Protein AF-A0A952RC12-F1 (afdb_monomer)

Nearest PDB structures (foldseek):
  5b5h-assembly1_A  TM=5.169E-01  e=3.619E-02  Typhula ishikariensis
  7dc5-assembly2_B  TM=4.494E-01  e=3.794E-02  Typhula ishikariensis
  7ddb-assembly2_B  TM=4.122E-01  e=3.978E-02  Typhula ishikariensis

Solvent-accessible surface area (backbone atoms only — not comparable to full-atom values): 24170 Å² total; per-residue (Å²): 140,79,90,84,80,91,84,85,88,80,88,80,83,84,78,86,81,85,82,89,77,84,92,78,78,95,74,94,74,90,74,78,73,79,75,79,68,77,76,70,68,72,84,71,71,72,54,57,46,47,50,30,25,34,39,11,52,50,10,35,32,37,26,42,46,16,36,35,38,82,28,23,39,39,30,50,46,86,72,81,75,92,35,88,45,86,89,23,31,31,33,34,26,38,51,12,33,40,34,61,81,28,38,41,37,23,52,25,34,35,30,22,47,56,10,35,35,8,40,33,22,33,78,38,78,50,75,51,64,36,47,63,70,49,81,39,76,57,50,74,62,47,76,77,79,86,76,81,81,41,62,50,31,86,55,65,48,73,34,53,66,91,37,76,47,76,44,76,54,45,53,23,15,48,34,38,29,36,15,32,40,35,33,71,27,49,52,31,17,22,35,23,41,37,33,32,55,64,8,35,41,32,24,63,32,55,27,40,41,25,21,41,28,37,40,40,36,26,43,45,16,34,40,34,48,56,51,94,89,53,51,18,70,35,22,32,41,37,28,60,13,34,5,34,93,79,44,43,92,87,34,64,64,50,9,28,36,42,17,36,50,19,38,36,30,24,31,37,40,20,72,49,14,33,34,33,47,16,42,44,17,42,35,30,9,18,50,32,13,20,25,32,38,43,26,42,54,15,36,40,34,42,74,36,44,55,60,89,42,79,44,84,57,35,68,83,85,49,81,17,37,50,60,38,77,54,97,68,37,62,41,74,43,57,48,64,68,70,40,75,42,73,59,81,40,60,30,34,75,47,26,26,14,53,91,37,38,50,43,64,35,67,65,58,78,31,68,48,90,46,79,20,28,35,65,27,55,52,35,53,89,74,41,47,58,46,77,46,57,27,65,67,67,41,72,37,85,62,79,46,79,39,31,51,20,25,11,49,92,34,37,60,39,72,52,60,68,60,83,60,75,52,94,47,102,89,54,83,56,74,79,66,60,85,68,60,86,84,62,79,84,77,82,92,79,90,76,96,76,86,84,81,85,78,81,134

Foldseek 3Di:
DDDDDDDDDDDDDDDDDDDDDDDDDDDDDDDPPDPPPPPQDPPCQDDFQWQAQEEAQAAEEAEAQEEEARGEHYYQDPDQHPYPDRPARYEYYANYEYPQSYEYADQGYEYAAQYEHHEYAYVYYDYHNYDYHYYHHHHNDADADDDDAFDADDAEAEADDPGEDEDEADHHEEYEFAHEYEYAADEYGYCEYEAEALTEYEYQWQYAYHHNAAAYYAAQYEYYYDDPPDAQLSAEYHFAHAAAPPNDQPRPDWRYEAYHNYEAGHHYEAARTEHAYYAQYEYEDHHYHNYYHYDHNHYRYHDTGDGSAPVSPLPPVQPQFDWDQDPRDIDTHGDDWQCWDDLQFLQADTWTHDPSHIDGDDGHWQCAPFQQWHTFDQDRNPRDTDTAGDDWARWHCPLQPQFTWTHDRSDTDTHDGDDDDAPDDPGDDDDDSPDDPVPVPPDDDDDDDDDDDDDD

Secondary structure (DSSP, 8-state):
---------------------------------------PPP--SS--GGGEEEEEEEEEEE-TT-EEESSEEEE---S----SBTTBSEEE-TT-EE-TTS-EE-SEEEE-TT-B-S-EE-SEEEESS-B-S-EEPPPPPPPPPP-PPP---S--EEE-TT-EEEE-SEEEEEEEESSEEEE-SEEEEEEEEEE-TT-EEEESS-EEEEESS-EEE-TT-EEEE-SSS--GGGEEEEE---STTT--TT-SS-SEE--TT-EEEEEEEEEEEEEE--TT-EEEEEEEEEEEEEPTT-EEE-S----SSTTTT---S-TTEEEEEETTEEEEEEPPTT-EE--S-TTEEEEEEETTEEEEEEE-----SSTTB----B-TTT-PBP-PBPPTT-EE--S-TTEEEEEETTEEEEEEEP-PPPSSTT------TT--GGGTTS--SSS---------

pLDDT: mean 84.05, std 19.77, range [29.58, 98.88]

Mean predicted aligned error: 16.7 Å

Structure (mmCIF, N/CA/C/O backbone):
data_AF-A0A952RC12-F1
#
_entry.id   AF-A0A952RC12-F1
#
loop_
_atom_site.group_PDB
_atom_site.id
_atom_site.type_symbol
_atom_site.label_atom_id
_atom_site.label_alt_id
_atom_site.label_comp_id
_atom_site.label_asym_id
_atom_site.label_entity_id
_atom_site.label_seq_id
_atom_site.pdbx_PDB_ins_code
_atom_site.Cartn_x
_atom_site.Cartn_y
_atom_site.Cartn_z
_atom_site.occupancy
_atom_site.B_iso_or_equiv
_atom_site.auth_seq_id
_atom_site.auth_comp_id
_atom_site.auth_asym_id
_atom_site.auth_atom_id
_atom_site.pdbx_PDB_model_num
ATOM 1 N N . MET A 1 1 ? -85.830 9.290 30.633 1.00 39.12 1 MET A N 1
ATOM 2 C CA . MET A 1 1 ? -86.040 8.425 29.447 1.00 39.12 1 MET A CA 1
ATOM 3 C C . MET A 1 1 ? -84.783 8.559 28.598 1.00 39.12 1 MET A C 1
ATOM 5 O O . MET A 1 1 ? -84.515 9.666 28.179 1.00 39.12 1 MET A O 1
ATOM 9 N N . SER A 1 2 ? -83.887 7.598 28.403 1.00 40.62 2 SER A N 1
ATOM 10 C CA . SER A 1 2 ? -83.958 6.138 28.408 1.00 40.62 2 SER A CA 1
ATOM 11 C C . SER A 1 2 ? -82.590 5.589 28.834 1.00 40.62 2 SER A C 1
ATOM 13 O O . SER A 1 2 ? -81.566 6.003 28.301 1.00 40.62 2 SER A O 1
ATOM 15 N N . GLU A 1 3 ? -82.595 4.634 29.761 1.00 41.16 3 GLU A N 1
ATOM 16 C CA . GLU A 1 3 ? -81.465 3.773 30.118 1.00 41.16 3 GLU A CA 1
ATOM 17 C C . GLU A 1 3 ? -81.035 2.898 28.930 1.00 41.16 3 GLU A C 1
ATOM 19 O O . GLU A 1 3 ? -81.893 2.443 28.171 1.00 41.16 3 GLU A O 1
ATOM 24 N N . ARG A 1 4 ? -79.742 2.548 28.836 1.00 39.75 4 ARG A N 1
ATOM 25 C CA . ARG A 1 4 ? -79.298 1.266 28.256 1.00 39.75 4 ARG A CA 1
ATOM 26 C C . ARG A 1 4 ? -78.084 0.693 28.999 1.00 39.75 4 ARG A C 1
ATOM 28 O O . ARG A 1 4 ? -76.939 1.020 28.731 1.00 39.75 4 ARG A O 1
ATOM 35 N N . ARG A 1 5 ? -78.436 -0.162 29.961 1.00 41.16 5 ARG A N 1
ATOM 36 C CA . ARG A 1 5 ? -77.931 -1.515 30.266 1.00 41.16 5 ARG A CA 1
ATOM 37 C C . ARG A 1 5 ? -76.428 -1.821 30.147 1.00 41.16 5 ARG A C 1
ATOM 39 O O . ARG A 1 5 ? -75.866 -1.928 29.065 1.00 41.16 5 ARG A O 1
ATOM 46 N N . ARG A 1 6 ? -75.889 -2.172 31.322 1.00 43.00 6 ARG A N 1
ATOM 47 C CA . ARG A 1 6 ? -74.744 -3.061 31.571 1.00 43.00 6 ARG A CA 1
ATOM 48 C C . ARG A 1 6 ? -74.877 -4.384 30.800 1.00 43.00 6 ARG A C 1
ATOM 50 O O . ARG A 1 6 ? -75.939 -5.002 30.837 1.00 43.00 6 ARG A O 1
ATOM 57 N N . GLY A 1 7 ? -73.774 -4.839 30.208 1.00 38.75 7 GLY A N 1
ATOM 58 C CA . GLY A 1 7 ? -73.572 -6.204 29.724 1.00 38.75 7 GLY A CA 1
ATOM 59 C C . GLY A 1 7 ? -72.243 -6.733 30.259 1.00 38.75 7 GLY A C 1
ATOM 60 O O . GLY A 1 7 ? -71.193 -6.170 29.975 1.00 38.75 7 GLY A O 1
ATOM 61 N N . VAL A 1 8 ? -72.325 -7.765 31.092 1.00 38.91 8 VAL A N 1
ATOM 62 C CA . VAL A 1 8 ? -71.213 -8.536 31.665 1.00 38.91 8 VAL A CA 1
ATOM 63 C C . VAL A 1 8 ? -71.145 -9.873 30.903 1.00 38.91 8 VAL A C 1
ATOM 65 O O . VAL A 1 8 ? -72.179 -10.298 30.386 1.00 38.91 8 VAL A O 1
ATOM 68 N N . TRP A 1 9 ? -69.977 -10.533 30.966 1.00 31.94 9 TRP A N 1
ATOM 69 C CA . TRP A 1 9 ? -69.645 -11.961 30.725 1.00 31.94 9 TRP A CA 1
ATOM 70 C C . TRP A 1 9 ? -68.888 -12.280 29.412 1.00 31.94 9 TRP A C 1
ATOM 72 O O . TRP A 1 9 ? -69.224 -11.699 28.384 1.00 31.94 9 TRP A O 1
ATOM 82 N N . PRO A 1 10 ? -67.974 -13.284 29.381 1.00 47.00 10 PRO A N 1
ATOM 83 C CA . PRO A 1 10 ? -67.241 -13.921 30.489 1.00 47.00 10 PRO A CA 1
ATOM 84 C C . PRO A 1 10 ? -65.722 -14.112 30.261 1.00 47.00 10 PRO A C 1
ATOM 86 O O . PRO A 1 10 ? -65.211 -14.132 29.145 1.00 47.00 10 PRO A O 1
ATOM 89 N N . PHE A 1 11 ? -65.018 -14.324 31.377 1.00 37.72 11 PHE A N 1
ATOM 90 C CA . PHE A 1 11 ? -63.690 -14.934 31.443 1.00 37.72 11 PHE A CA 1
ATOM 91 C C . PHE A 1 11 ? -63.738 -16.365 30.892 1.00 37.72 11 PHE A C 1
ATOM 93 O O . PHE A 1 11 ? -64.530 -17.181 31.364 1.00 37.72 11 PHE A O 1
ATOM 100 N N . VAL A 1 12 ? -62.852 -16.685 29.948 1.00 36.59 12 VAL A N 1
ATOM 101 C CA . VAL A 1 12 ? -62.550 -18.066 29.559 1.00 36.59 12 VAL A CA 1
ATOM 102 C C . VAL A 1 12 ? -61.267 -18.479 30.272 1.00 36.59 12 VAL A C 1
ATOM 104 O O . VAL A 1 12 ? -60.183 -17.978 29.985 1.00 36.59 12 VAL A O 1
ATOM 107 N N . VAL A 1 13 ? -61.425 -19.383 31.236 1.00 39.06 13 VAL A N 1
ATOM 108 C CA . VAL A 1 13 ? -60.350 -20.152 31.863 1.00 39.06 13 VAL A CA 1
ATOM 109 C C . VAL A 1 13 ? -59.929 -21.226 30.864 1.00 39.06 13 VAL A C 1
ATOM 111 O O . VAL A 1 13 ? -60.724 -22.113 30.556 1.00 39.06 13 VAL A O 1
ATOM 114 N N . LEU A 1 14 ? -58.701 -21.159 30.348 1.00 35.41 14 LEU A N 1
ATOM 115 C CA . LEU A 1 14 ? -58.134 -22.264 29.579 1.00 35.41 14 LEU A CA 1
ATOM 116 C C . LEU A 1 14 ? -57.417 -23.207 30.548 1.00 35.41 14 LEU A C 1
ATOM 118 O O . LEU A 1 14 ? -56.360 -22.890 31.091 1.00 35.41 14 LEU A O 1
ATOM 122 N N . GLY A 1 15 ? -58.074 -24.336 30.810 1.00 35.75 15 GLY A N 1
ATOM 123 C CA . GLY A 1 15 ? -57.597 -25.407 31.668 1.00 35.75 15 GLY A CA 1
ATOM 124 C C . GLY A 1 15 ? -56.390 -26.132 31.080 1.00 35.75 15 GLY A C 1
ATOM 125 O O . GLY A 1 15 ? -56.350 -26.485 29.903 1.00 35.75 15 GLY A O 1
ATOM 126 N N . LEU A 1 16 ? -55.428 -26.361 31.965 1.00 36.91 16 LEU A N 1
ATOM 127 C CA . LEU A 1 16 ? -54.288 -27.250 31.832 1.00 36.91 16 LEU A CA 1
ATOM 128 C C . LEU A 1 16 ? -54.787 -28.697 31.652 1.00 36.91 16 LEU A C 1
ATOM 130 O O . LEU A 1 16 ? -55.406 -29.247 32.561 1.00 36.91 16 LEU A O 1
ATOM 134 N N . PHE A 1 17 ? -54.505 -29.321 30.507 1.00 36.69 17 PHE A N 1
ATOM 135 C CA . PHE A 1 17 ? -54.639 -30.770 30.343 1.00 36.69 17 PHE A CA 1
ATOM 136 C C . PHE A 1 17 ? -53.260 -31.417 30.455 1.00 36.69 17 PHE A C 1
ATOM 138 O O . PHE A 1 17 ? -52.433 -31.338 29.549 1.00 36.69 17 PHE A O 1
ATOM 145 N N . VAL A 1 18 ? -53.034 -32.050 31.605 1.00 40.06 18 VAL A N 1
ATOM 146 C CA . VAL A 1 18 ? -51.952 -33.003 31.849 1.00 40.06 18 VAL A CA 1
ATOM 147 C C . VAL A 1 18 ? -52.362 -34.323 31.199 1.00 40.06 18 VAL A C 1
ATOM 149 O O . VAL A 1 18 ? -53.321 -34.956 31.637 1.00 40.06 18 VAL A O 1
ATOM 152 N N . ALA A 1 19 ? -51.657 -34.728 30.144 1.00 36.62 19 ALA A N 1
ATOM 153 C CA . ALA A 1 19 ? -51.753 -36.075 29.597 1.00 36.62 19 ALA A CA 1
ATOM 154 C C . ALA A 1 19 ? -50.637 -36.936 30.203 1.00 36.62 19 ALA A C 1
ATOM 156 O O . ALA A 1 19 ? -49.453 -36.631 30.074 1.00 36.62 19 ALA A O 1
ATOM 157 N N . CYS A 1 20 ? -51.053 -37.992 30.896 1.00 35.31 20 CYS A N 1
ATOM 158 C CA . CYS A 1 20 ? -50.215 -39.010 31.511 1.00 35.31 20 CYS A CA 1
ATOM 159 C C . CYS A 1 20 ? -49.782 -40.025 30.433 1.00 35.31 20 CYS A C 1
ATOM 161 O O . CYS A 1 20 ? -50.633 -40.583 29.739 1.00 35.31 20 CYS A O 1
ATOM 163 N N . GLY A 1 21 ? -48.474 -40.238 30.279 1.00 39.38 21 GLY A N 1
ATOM 164 C CA . GLY A 1 21 ? -47.860 -41.304 29.477 1.00 39.38 21 GLY A CA 1
ATOM 165 C C . GLY A 1 21 ? -46.981 -42.188 30.375 1.00 39.38 21 GLY A C 1
ATOM 166 O O . GLY A 1 21 ? -46.552 -41.714 31.425 1.00 39.38 21 GLY A O 1
ATOM 167 N N . PRO A 1 22 ? -46.764 -43.467 30.020 1.00 39.59 22 PRO A N 1
ATOM 168 C CA . PRO A 1 22 ? -46.443 -44.522 30.977 1.00 39.59 22 PRO A CA 1
ATOM 169 C C . PRO A 1 22 ? -44.998 -44.465 31.485 1.00 39.59 22 PRO A C 1
ATOM 171 O O . PRO A 1 22 ? -44.067 -44.195 30.729 1.00 39.59 22 PRO A O 1
ATOM 174 N N . GLU A 1 23 ? -44.837 -44.797 32.764 1.00 42.31 23 GLU A N 1
ATOM 175 C CA . GLU A 1 23 ? -43.564 -45.064 33.434 1.00 42.31 23 GLU A CA 1
ATOM 176 C C . GLU A 1 23 ? -42.798 -46.201 32.738 1.00 42.31 23 GLU A C 1
ATOM 178 O O . GLU A 1 23 ? -43.350 -47.289 32.550 1.00 42.31 23 GLU A O 1
ATOM 183 N N . ARG A 1 24 ? -41.5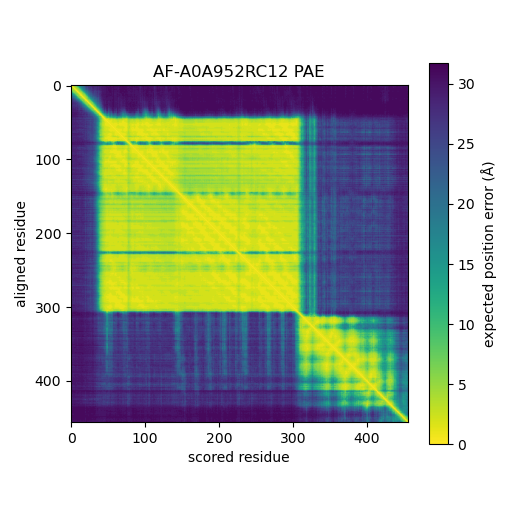20 -45.971 32.401 1.00 37.56 24 ARG A N 1
ATOM 184 C CA . ARG A 1 24 ? -40.493 -47.020 32.279 1.00 37.56 24 ARG A CA 1
ATOM 185 C C . ARG A 1 24 ? -39.116 -46.491 32.690 1.00 37.56 24 ARG A C 1
ATOM 187 O O . ARG A 1 24 ? -38.583 -45.598 32.043 1.00 37.56 24 ARG A O 1
ATOM 194 N N . ASP A 1 25 ? -38.631 -47.094 33.772 1.00 33.31 25 ASP A N 1
ATOM 195 C CA . ASP A 1 25 ? -37.261 -47.336 34.238 1.00 33.31 25 ASP A CA 1
ATOM 196 C C . ASP A 1 25 ? -36.135 -46.338 33.927 1.00 33.31 25 ASP A C 1
ATOM 198 O O . ASP A 1 25 ? -35.696 -46.147 32.792 1.00 33.31 25 ASP A O 1
ATOM 202 N N . GLU A 1 26 ? -35.550 -45.844 35.021 1.00 46.22 26 GLU A N 1
ATOM 203 C CA . GLU A 1 26 ? -34.166 -45.394 35.098 1.00 46.22 26 GLU A CA 1
ATOM 204 C C . GLU A 1 26 ? -33.205 -46.492 34.610 1.00 46.22 26 GLU A C 1
ATOM 206 O O . GLU A 1 26 ? -33.032 -47.536 35.238 1.00 46.22 26 GLU A O 1
ATOM 211 N N . SER A 1 27 ? -32.479 -46.215 33.530 1.00 36.00 27 SER A N 1
ATOM 212 C CA . SER A 1 27 ? -31.131 -46.750 33.360 1.00 36.00 27 SER A CA 1
ATOM 213 C C . SER A 1 27 ? -30.267 -45.716 32.654 1.00 36.00 27 SER A C 1
ATOM 215 O O . SER A 1 27 ? -30.546 -45.273 31.540 1.00 36.00 27 SER A O 1
ATOM 217 N N . ALA A 1 28 ? -29.242 -45.277 33.372 1.00 47.53 28 ALA A N 1
ATOM 218 C CA . ALA A 1 28 ? -28.288 -44.277 32.953 1.00 47.53 28 ALA A CA 1
ATOM 219 C C . ALA A 1 28 ? -27.470 -44.741 31.741 1.00 47.53 28 ALA A C 1
ATOM 221 O O . ALA A 1 28 ? -26.736 -45.718 31.828 1.00 47.53 28 ALA A O 1
ATOM 222 N N . THR A 1 29 ? -27.478 -43.942 30.675 1.00 33.47 29 THR A N 1
ATOM 223 C CA . THR A 1 29 ? -26.291 -43.715 29.840 1.00 33.47 29 THR A CA 1
ATOM 224 C C . THR A 1 29 ? -26.311 -42.268 29.363 1.00 33.47 29 THR A C 1
ATOM 226 O O . THR A 1 29 ? -27.107 -41.880 28.509 1.00 33.47 29 THR A O 1
ATOM 229 N N . THR A 1 30 ? -25.440 -41.451 29.945 1.00 41.12 30 THR A N 1
ATOM 230 C CA . THR A 1 30 ? -25.130 -40.096 29.496 1.00 41.12 30 THR A CA 1
ATOM 231 C C . THR A 1 30 ? -24.502 -40.143 28.106 1.00 41.12 30 THR A C 1
ATOM 233 O O . THR A 1 30 ? -23.327 -40.468 27.979 1.00 41.12 30 THR A O 1
ATOM 236 N N . ASN A 1 31 ? -25.256 -39.768 27.077 1.00 39.62 31 ASN A N 1
ATOM 237 C CA . ASN A 1 31 ? -24.698 -39.299 25.811 1.00 39.62 31 ASN A CA 1
ATOM 238 C C . ASN A 1 31 ? -25.199 -37.875 25.579 1.00 39.62 31 ASN A C 1
ATOM 240 O O . ASN A 1 31 ? -26.082 -37.615 24.762 1.00 39.62 31 ASN A O 1
ATOM 244 N N . ALA A 1 32 ? -24.632 -36.942 26.346 1.00 40.19 32 ALA A N 1
ATOM 245 C CA . ALA A 1 32 ? -24.646 -35.546 25.954 1.00 40.19 32 ALA A CA 1
ATOM 246 C C . ALA A 1 32 ? -23.836 -35.448 24.657 1.00 40.19 32 ALA A C 1
ATOM 248 O O . ALA A 1 32 ? -22.619 -35.626 24.656 1.00 40.19 32 ALA A O 1
ATOM 249 N N . SER A 1 33 ? -24.532 -35.216 23.544 1.00 38.03 33 SER A N 1
ATOM 250 C CA . SER A 1 33 ? -23.888 -34.734 22.323 1.00 38.03 33 SER A CA 1
ATOM 251 C C . SER A 1 33 ? -23.070 -33.495 22.689 1.00 38.03 33 SER A C 1
ATOM 253 O O . SER A 1 33 ? -23.605 -32.625 23.386 1.00 38.03 33 SER A O 1
ATOM 255 N N . PRO A 1 34 ? -21.796 -33.388 22.277 1.00 39.78 34 PRO A N 1
ATOM 256 C CA . PRO A 1 34 ? -21.029 -32.203 22.584 1.00 39.78 34 PRO A CA 1
ATOM 257 C C . PRO A 1 34 ? -21.671 -31.054 21.812 1.00 39.78 34 PRO A C 1
ATOM 259 O O . PRO A 1 34 ? -21.632 -31.002 20.583 1.00 39.78 34 PRO A O 1
ATOM 262 N N . LEU A 1 35 ? -22.289 -30.128 22.544 1.00 41.06 35 LEU A N 1
ATOM 263 C CA . LEU A 1 35 ? -22.404 -28.761 22.073 1.00 41.06 35 LEU A CA 1
ATOM 264 C C . LEU A 1 35 ? -20.978 -28.350 21.721 1.00 41.06 35 LEU A C 1
ATOM 266 O O . LEU A 1 35 ? -20.106 -28.344 22.591 1.00 41.06 35 LEU A O 1
ATOM 270 N N . VAL A 1 36 ? -20.731 -28.102 20.439 1.00 40.66 36 VAL A N 1
ATOM 271 C CA . VAL A 1 36 ? -19.475 -27.532 19.969 1.00 40.66 36 VAL A CA 1
ATOM 272 C C . VAL A 1 36 ? -19.350 -26.189 20.677 1.00 40.66 36 VAL A C 1
ATOM 274 O O . VAL A 1 36 ? -19.960 -25.200 20.278 1.00 40.66 36 VAL A O 1
ATOM 277 N N . ALA A 1 37 ? -18.615 -26.167 21.789 1.00 41.31 37 ALA A N 1
ATOM 278 C CA . ALA A 1 37 ? -18.056 -24.945 22.316 1.00 41.31 37 ALA A CA 1
ATOM 279 C C . ALA A 1 37 ? -17.287 -24.344 21.145 1.00 41.31 37 ALA A C 1
ATOM 281 O O . ALA A 1 37 ? -16.344 -24.966 20.656 1.00 41.31 37 ALA A O 1
ATOM 282 N N . SER A 1 38 ? -17.753 -23.200 20.637 1.00 39.56 38 SER A N 1
ATOM 283 C CA . SER A 1 38 ? -16.991 -22.394 19.690 1.00 39.56 38 SER A CA 1
ATOM 284 C C . SER A 1 38 ? -15.609 -22.245 20.302 1.00 39.56 38 SER A C 1
ATOM 286 O O . SER A 1 38 ? -15.476 -21.603 21.347 1.00 39.56 38 SER A O 1
ATOM 288 N N . ALA A 1 39 ? -14.630 -22.956 19.745 1.00 43.03 39 ALA A N 1
ATOM 289 C CA . ALA A 1 39 ? -13.289 -22.994 20.283 1.00 43.03 39 ALA A CA 1
ATOM 290 C C . ALA A 1 39 ? -12.804 -21.547 20.305 1.00 43.03 39 ALA A C 1
ATOM 292 O O . ALA A 1 39 ? -12.652 -20.926 19.255 1.00 43.03 39 ALA A O 1
ATOM 293 N N . ARG A 1 40 ? -12.679 -20.977 21.507 1.00 52.75 40 ARG A N 1
ATOM 294 C CA . ARG A 1 40 ? -12.036 -19.679 21.678 1.00 52.75 40 ARG A CA 1
ATOM 295 C C . ARG A 1 40 ? -10.643 -19.822 21.081 1.00 52.75 40 ARG A C 1
ATOM 297 O O . ARG A 1 40 ? -9.974 -20.822 21.361 1.00 52.75 40 ARG A O 1
ATOM 304 N N . THR A 1 41 ? -10.233 -18.873 20.247 1.00 50.94 41 THR A N 1
ATOM 305 C CA . THR A 1 41 ? -8.836 -18.783 19.824 1.00 50.94 41 THR A CA 1
ATOM 306 C C . THR A 1 41 ? -7.988 -18.781 21.096 1.00 50.94 41 THR A C 1
ATOM 308 O O . THR A 1 41 ? -8.319 -18.095 22.062 1.00 50.94 41 THR A O 1
ATOM 311 N N . ALA A 1 42 ? -6.976 -19.646 21.158 1.00 56.44 42 ALA A N 1
ATOM 312 C CA . ALA A 1 42 ? -6.067 -19.672 22.296 1.00 56.44 42 ALA A CA 1
ATOM 313 C C . ALA A 1 42 ? -5.406 -18.292 22.446 1.00 56.44 42 ALA A C 1
ATOM 315 O O . ALA A 1 42 ? -5.125 -17.654 21.434 1.00 56.44 42 ALA A O 1
ATOM 316 N N . LEU A 1 43 ? -5.148 -17.870 23.689 1.00 64.25 43 LEU A N 1
ATOM 317 C CA . LEU A 1 43 ? -4.427 -16.635 24.013 1.00 64.25 43 LEU A CA 1
ATOM 318 C C . LEU A 1 43 ? -3.250 -16.420 23.050 1.00 64.25 43 LEU A C 1
ATOM 320 O O . LEU A 1 43 ? -2.366 -17.278 22.952 1.00 64.25 43 LEU A O 1
ATOM 324 N N . VAL A 1 44 ? -3.224 -15.272 22.376 1.00 64.25 44 VAL A N 1
ATOM 325 C CA . VAL A 1 44 ? -2.179 -14.941 21.407 1.00 64.25 44 VAL A CA 1
ATOM 326 C C . VAL A 1 44 ? -0.927 -14.485 22.154 1.00 64.25 44 VAL A C 1
ATOM 328 O O . VAL A 1 44 ? -0.704 -13.306 22.406 1.00 64.25 44 VAL A O 1
ATOM 331 N N . THR A 1 45 ? -0.091 -15.440 22.554 1.00 72.25 45 THR A N 1
ATOM 332 C CA . THR A 1 45 ? 1.169 -15.157 23.264 1.00 72.25 45 THR A CA 1
ATOM 333 C C . THR A 1 45 ? 2.289 -14.701 22.326 1.00 72.25 45 THR A C 1
ATOM 335 O O . THR A 1 45 ? 3.219 -14.024 22.765 1.00 72.25 45 THR A O 1
ATOM 338 N N . THR A 1 46 ? 2.189 -15.038 21.038 1.00 79.69 46 THR A N 1
ATOM 339 C CA . THR A 1 46 ? 3.114 -14.641 19.966 1.00 79.69 46 THR A CA 1
ATOM 340 C C . THR A 1 46 ? 2.322 -14.269 18.704 1.00 79.69 46 THR A C 1
ATOM 342 O O . THR A 1 46 ? 2.163 -15.112 17.820 1.00 79.69 46 THR A O 1
ATOM 345 N N . PRO A 1 47 ? 1.768 -13.045 18.619 1.00 86.12 47 PRO A N 1
ATOM 346 C CA . PRO A 1 47 ? 0.977 -12.624 17.463 1.00 86.12 47 PRO A CA 1
ATOM 347 C C . PRO A 1 47 ? 1.808 -12.599 16.177 1.00 86.12 47 PRO A C 1
ATOM 349 O O . PRO A 1 47 ? 2.846 -11.936 16.118 1.00 86.12 47 PRO A O 1
ATOM 352 N N . GLU A 1 48 ? 1.329 -13.266 15.125 1.00 86.56 48 GLU A N 1
ATOM 353 C CA . GLU A 1 48 ? 1.939 -13.202 13.795 1.00 86.56 48 GLU A CA 1
ATOM 354 C C . GLU A 1 48 ? 1.350 -12.045 12.990 1.00 86.56 48 GLU A C 1
ATOM 356 O O . GLU A 1 48 ? 0.138 -11.818 12.983 1.00 86.56 48 GLU A O 1
ATOM 361 N N . ILE A 1 49 ? 2.198 -11.322 12.254 1.00 90.38 49 ILE A N 1
ATOM 362 C CA . ILE A 1 49 ? 1.752 -10.168 11.460 1.00 90.38 49 ILE A CA 1
ATOM 363 C C . ILE A 1 49 ? 0.726 -10.560 10.375 1.00 90.38 49 ILE A C 1
ATOM 365 O O . ILE A 1 49 ? -0.151 -9.766 10.032 1.00 90.38 49 ILE A O 1
ATOM 369 N N . SER A 1 50 ? 0.764 -11.819 9.931 1.00 89.94 50 SER A N 1
ATOM 370 C CA . SER A 1 50 ? -0.154 -12.436 8.965 1.00 89.94 50 SER A CA 1
ATOM 371 C C . SER A 1 50 ? -1.585 -12.564 9.455 1.00 89.94 50 SER A C 1
ATOM 373 O O . SER A 1 50 ? -2.464 -12.818 8.644 1.00 89.94 50 SER A O 1
ATOM 375 N N . GLN A 1 51 ? -1.849 -12.373 10.747 1.00 91.75 51 GLN A N 1
ATOM 376 C CA . GLN A 1 51 ? -3.177 -12.560 11.331 1.00 91.75 51 GLN A CA 1
ATOM 377 C C . GLN A 1 51 ? -3.948 -11.240 11.503 1.00 91.75 51 GLN A C 1
ATOM 379 O O . GLN A 1 51 ? -5.106 -11.242 11.935 1.00 91.75 51 GLN A O 1
ATOM 384 N N . PHE A 1 52 ? -3.328 -10.099 11.189 1.00 96.75 52 PHE A N 1
ATOM 385 C CA . PHE A 1 52 ? -3.927 -8.783 11.394 1.00 96.75 52 PHE A CA 1
ATOM 386 C C . PHE A 1 52 ? -4.672 -8.293 10.155 1.00 96.75 52 PHE A C 1
ATOM 388 O O . PHE A 1 52 ? -4.116 -8.205 9.063 1.00 96.75 52 PHE A O 1
ATOM 395 N N . ALA A 1 53 ? -5.920 -7.871 10.358 1.00 98.19 53 ALA A N 1
ATOM 396 C CA . ALA A 1 53 ? -6.689 -7.143 9.351 1.00 98.19 53 ALA A CA 1
ATOM 397 C C . ALA A 1 53 ? -6.345 -5.650 9.353 1.00 98.19 53 ALA A C 1
ATOM 399 O O . ALA A 1 53 ? -6.335 -4.997 8.310 1.00 98.19 53 ALA A O 1
ATOM 400 N N . VAL A 1 54 ? -6.063 -5.100 10.536 1.00 98.75 54 VAL A N 1
ATOM 401 C CA . VAL A 1 54 ? -5.646 -3.710 10.716 1.00 98.75 54 VAL A CA 1
ATOM 402 C C . VAL A 1 54 ? -4.461 -3.681 11.666 1.00 98.75 54 VAL A C 1
ATOM 404 O O . VAL A 1 54 ? -4.561 -4.143 12.801 1.00 98.75 54 VAL A O 1
ATOM 407 N N . TYR A 1 55 ? -3.348 -3.111 11.222 1.00 98.31 55 TYR A N 1
ATOM 408 C CA . TYR A 1 55 ? -2.143 -3.012 12.036 1.00 98.31 55 TYR A CA 1
ATOM 409 C C . TYR A 1 55 ? -1.503 -1.642 11.873 1.00 98.31 55 TYR A C 1
ATOM 411 O O . TYR A 1 55 ? -1.276 -1.180 10.755 1.00 98.31 55 TYR A O 1
ATOM 419 N N . ALA A 1 56 ? -1.198 -0.973 12.979 1.00 97.75 56 ALA A N 1
ATOM 420 C CA . ALA A 1 56 ? -0.514 0.308 12.932 1.00 97.75 56 ALA A CA 1
ATOM 421 C C . ALA A 1 56 ? 0.824 0.266 13.652 1.00 97.75 56 ALA A C 1
ATOM 423 O O . ALA A 1 56 ? 0.947 -0.316 14.730 1.00 97.75 56 ALA A O 1
ATOM 424 N N . SER A 1 57 ? 1.824 0.955 13.104 1.00 94.19 57 SER A N 1
ATOM 425 C CA . SER A 1 57 ? 3.061 1.152 13.853 1.00 94.19 57 SER A CA 1
ATOM 426 C C . SER A 1 57 ? 2.891 2.160 14.990 1.00 94.19 57 SER A C 1
ATOM 428 O O . SER A 1 57 ? 3.615 2.011 15.960 1.00 94.19 57 SER A O 1
ATOM 430 N N . ASN A 1 58 ? 1.937 3.106 14.923 1.00 94.75 58 ASN A N 1
ATOM 431 C CA . ASN A 1 58 ? 1.704 4.164 15.923 1.00 94.75 58 ASN A CA 1
ATOM 432 C C . ASN A 1 58 ? 0.269 4.221 16.483 1.00 94.75 58 ASN A C 1
ATOM 434 O O . ASN A 1 58 ? 0.109 4.231 17.702 1.00 94.75 58 ASN A O 1
ATOM 438 N N . SER A 1 59 ? -0.779 4.297 15.646 1.00 97.56 59 SER A N 1
ATOM 439 C CA . SER A 1 59 ? -2.163 4.348 16.158 1.00 97.56 59 SER A CA 1
ATOM 440 C C . SER A 1 59 ? -3.250 3.863 15.191 1.00 97.56 59 SER A C 1
ATOM 442 O O . SER A 1 59 ? -3.163 4.064 13.983 1.00 97.56 59 SER A O 1
ATOM 444 N N . VAL A 1 60 ? -4.311 3.260 15.731 1.00 98.75 60 VAL A N 1
ATOM 445 C CA . VAL A 1 60 ? -5.538 2.865 15.024 1.00 98.75 60 VAL A CA 1
ATOM 446 C C . VAL A 1 60 ? -6.732 3.605 15.622 1.00 98.75 60 VAL A C 1
ATOM 448 O O . VAL A 1 60 ? -6.933 3.626 16.835 1.00 98.75 60 VAL A O 1
ATOM 451 N N . ALA A 1 61 ? -7.580 4.164 14.767 1.00 98.75 61 ALA A N 1
ATOM 452 C CA . ALA A 1 61 ? -8.877 4.687 15.168 1.00 98.75 61 ALA A CA 1
ATOM 453 C C . ALA A 1 61 ? -9.973 4.120 14.259 1.00 98.75 61 ALA A C 1
ATOM 455 O O . ALA A 1 61 ? -10.003 4.398 13.058 1.00 98.75 61 ALA A O 1
ATOM 456 N N . LEU A 1 62 ? -10.873 3.334 14.848 1.00 98.81 62 LEU A N 1
ATOM 457 C CA . LEU A 1 62 ? -12.071 2.812 14.202 1.00 98.81 62 LEU A CA 1
ATOM 458 C C . LEU A 1 62 ? -13.236 3.725 14.578 1.00 98.81 62 LEU A C 1
ATOM 460 O O . LEU A 1 62 ? -13.590 3.846 15.751 1.00 98.81 62 LEU A O 1
ATOM 464 N N . MET A 1 63 ? -13.786 4.431 13.595 1.00 98.69 63 MET A N 1
ATOM 465 C CA . MET A 1 63 ? -14.898 5.352 13.809 1.00 98.69 63 MET A CA 1
ATOM 466 C C . MET A 1 63 ? -16.236 4.610 13.981 1.00 98.69 63 MET A C 1
ATOM 468 O O . MET A 1 63 ? -16.302 3.383 14.020 1.00 98.69 63 MET A O 1
ATOM 472 N N . ASP A 1 64 ? -17.306 5.383 14.164 1.00 98.44 64 ASP A N 1
ATOM 473 C CA . ASP A 1 64 ? -18.650 4.892 14.472 1.00 98.44 64 ASP A CA 1
ATOM 474 C C . ASP A 1 64 ? -19.122 3.824 13.470 1.00 98.44 64 ASP A C 1
ATOM 476 O O . ASP A 1 64 ? -18.978 3.994 12.253 1.00 98.44 64 ASP A O 1
ATOM 480 N N . ARG A 1 65 ? -19.668 2.721 13.996 1.00 98.50 65 ARG A N 1
ATOM 481 C CA . ARG A 1 65 ? -20.189 1.570 13.229 1.00 98.50 65 ARG A CA 1
ATOM 482 C C . ARG A 1 65 ? -19.204 0.894 12.263 1.00 98.50 65 ARG A C 1
ATOM 484 O O . ARG A 1 65 ? -19.636 0.137 11.393 1.00 98.50 65 ARG A O 1
ATOM 491 N N . VAL A 1 66 ? -17.896 1.110 12.410 1.00 98.81 66 VAL A N 1
ATOM 492 C CA . VAL A 1 66 ? -16.889 0.354 11.646 1.00 98.81 66 VAL A CA 1
ATOM 493 C C . VAL A 1 66 ? -16.975 -1.134 11.975 1.00 98.81 66 VAL A C 1
ATOM 495 O O . VAL A 1 66 ? -17.150 -1.496 13.135 1.00 98.81 66 VAL A O 1
ATOM 498 N N . VAL A 1 67 ? -16.812 -2.001 10.975 1.00 98.81 67 VAL A N 1
ATOM 499 C CA . VAL A 1 67 ? -16.735 -3.456 11.176 1.00 98.81 67 VAL A CA 1
ATOM 500 C C . VAL A 1 67 ? -15.401 -3.996 10.674 1.00 98.81 67 VAL A C 1
ATOM 502 O O . VAL A 1 67 ? -15.075 -3.814 9.505 1.00 98.81 67 VAL A O 1
ATOM 505 N N . VAL A 1 68 ? -14.667 -4.708 11.527 1.00 98.75 68 VAL A N 1
ATOM 506 C CA . VAL A 1 68 ? -13.483 -5.499 11.169 1.00 98.75 68 VAL A CA 1
ATOM 507 C C . VAL A 1 68 ? -13.826 -6.975 11.353 1.00 98.75 68 VAL A C 1
ATOM 509 O O . VAL A 1 68 ? -14.113 -7.408 12.466 1.00 98.75 68 VAL A O 1
ATOM 512 N N . ALA A 1 69 ? -13.834 -7.743 10.266 1.00 97.75 69 ALA A N 1
ATOM 513 C CA . ALA A 1 69 ? -14.214 -9.154 10.261 1.00 97.75 69 ALA A CA 1
ATOM 514 C C . ALA A 1 69 ? -13.007 -10.047 9.948 1.00 97.75 69 ALA A C 1
ATOM 516 O O . ALA A 1 69 ? -12.296 -9.786 8.980 1.00 97.75 69 ALA A O 1
ATOM 517 N N . GLY A 1 70 ? -12.804 -11.118 10.720 1.00 93.81 70 GLY A N 1
ATOM 518 C CA . GLY A 1 70 ? -11.888 -12.209 10.374 1.00 93.81 70 GLY A CA 1
ATOM 519 C C . GLY A 1 70 ? -10.413 -12.082 10.781 1.00 93.81 70 GLY A C 1
ATOM 520 O O . GLY A 1 70 ? -9.759 -13.121 10.794 1.00 93.81 70 GLY A O 1
ATOM 521 N N . GLY A 1 71 ? -9.893 -10.910 11.167 1.00 94.12 71 GLY A N 1
ATOM 522 C CA . GLY A 1 71 ? -8.493 -10.729 11.603 1.00 94.12 71 GLY A CA 1
ATOM 523 C C . GLY A 1 71 ? -8.337 -9.790 12.805 1.00 94.12 71 GLY A C 1
ATOM 524 O O . GLY A 1 71 ? -9.269 -9.061 13.146 1.00 94.12 71 GLY A O 1
ATOM 525 N N . HIS A 1 72 ? -7.167 -9.823 13.452 1.00 96.88 72 HIS A N 1
ATOM 526 C CA . HIS A 1 72 ? -6.865 -9.016 14.644 1.00 96.88 72 HIS A CA 1
ATOM 527 C C . HIS A 1 72 ? -6.701 -7.527 14.308 1.00 96.88 72 HIS A C 1
ATOM 529 O O . HIS A 1 72 ? -6.423 -7.151 13.160 1.00 96.88 72 HIS A O 1
ATOM 535 N N . VAL A 1 73 ? -6.827 -6.682 15.334 1.00 98.50 73 VAL A N 1
ATOM 536 C CA . VAL A 1 73 ? -6.472 -5.259 15.277 1.00 98.50 73 VAL A CA 1
ATOM 537 C C . VAL A 1 73 ? -5.304 -5.003 16.221 1.00 98.50 73 VAL A C 1
ATOM 539 O O . VAL A 1 73 ? -5.361 -5.380 17.386 1.00 98.50 73 VAL A O 1
ATOM 542 N N . GLY A 1 74 ? -4.238 -4.370 15.732 1.00 97.00 74 GLY A N 1
ATOM 543 C CA . GLY A 1 74 ? -3.000 -4.228 16.498 1.00 97.00 74 GLY A CA 1
ATOM 544 C C . GLY A 1 74 ? -2.326 -2.871 16.373 1.00 97.00 74 GLY A C 1
ATOM 545 O O . GLY A 1 74 ? -2.377 -2.231 15.321 1.00 97.00 74 GLY A O 1
ATOM 546 N N . VAL A 1 75 ? -1.639 -2.458 17.436 1.00 96.94 75 VAL A N 1
ATOM 547 C CA . VAL A 1 75 ? -0.716 -1.319 17.426 1.00 96.94 75 VAL A CA 1
ATOM 548 C C . VAL A 1 75 ? 0.635 -1.727 18.004 1.00 96.94 75 VAL A C 1
ATOM 550 O O . VAL A 1 75 ? 0.705 -2.236 19.118 1.00 96.94 75 VAL A O 1
ATOM 553 N N . LYS A 1 76 ? 1.716 -1.483 17.254 1.00 90.88 76 LYS A N 1
ATOM 554 C CA . LYS A 1 76 ? 3.083 -1.851 17.656 1.00 90.88 76 LYS A CA 1
ATOM 555 C C . LYS A 1 76 ? 3.676 -0.940 18.733 1.00 90.88 76 LYS A C 1
ATOM 557 O O . LYS A 1 76 ? 4.368 -1.431 19.622 1.00 90.88 76 LYS A O 1
ATOM 562 N N . LEU A 1 77 ? 3.529 0.383 18.585 1.00 80.62 77 LEU A N 1
ATOM 563 C CA . LEU A 1 77 ? 4.249 1.356 19.414 1.00 80.62 77 LEU A CA 1
ATOM 564 C C . LEU A 1 77 ? 3.949 1.140 20.899 1.00 80.62 77 LEU A C 1
ATOM 566 O O . LEU A 1 77 ? 2.801 0.977 21.282 1.00 80.62 77 LEU A O 1
ATOM 570 N N . SER A 1 78 ? 4.973 1.236 21.742 1.00 67.00 78 SER A N 1
ATOM 571 C CA . SER A 1 78 ? 4.848 1.222 23.207 1.00 67.00 78 SER A CA 1
ATOM 572 C C . SER A 1 78 ? 5.143 2.586 23.863 1.00 67.00 78 SER A C 1
ATOM 574 O O . SER A 1 78 ? 5.036 2.727 25.077 1.00 67.00 78 SER A O 1
ATOM 576 N N . ALA A 1 79 ? 5.499 3.611 23.075 1.00 67.75 79 ALA A N 1
ATOM 577 C CA . ALA A 1 79 ? 5.795 4.977 23.523 1.00 67.75 79 ALA A CA 1
ATOM 578 C C . ALA A 1 79 ? 4.561 5.911 23.548 1.00 67.75 79 ALA A C 1
ATOM 580 O O . ALA A 1 79 ? 3.488 5.574 23.045 1.00 67.75 79 ALA A O 1
ATOM 581 N N . GLY A 1 80 ? 4.728 7.112 24.122 1.00 69.69 80 GLY A N 1
ATOM 582 C CA . GLY A 1 80 ? 3.744 8.203 24.062 1.00 69.69 80 GLY A CA 1
ATOM 583 C C . GLY A 1 80 ? 3.672 8.832 22.665 1.00 69.69 80 GLY A C 1
ATOM 584 O O . GLY A 1 80 ? 4.686 8.872 21.981 1.00 69.69 80 GLY A O 1
ATOM 585 N N . GLY A 1 81 ? 2.474 9.275 22.254 1.00 78.88 81 GLY A N 1
ATOM 586 C CA . GLY A 1 81 ? 2.110 9.646 20.875 1.00 78.88 81 GLY A CA 1
ATOM 587 C C . GLY A 1 81 ? 2.883 10.806 20.210 1.00 78.88 81 GLY A C 1
ATOM 588 O O . GLY A 1 81 ? 4.016 11.110 20.567 1.00 78.88 81 GLY A O 1
ATOM 589 N N . PRO A 1 82 ? 2.293 11.500 19.220 1.00 90.69 82 PRO A N 1
ATOM 590 C CA . PRO A 1 82 ? 0.861 11.765 19.072 1.00 90.69 82 PRO A CA 1
ATOM 591 C C . PRO A 1 82 ? 0.071 10.610 18.448 1.00 90.69 82 PRO A C 1
ATOM 593 O O . PRO A 1 82 ? 0.570 9.902 17.581 1.00 90.69 82 PRO A O 1
ATOM 596 N N . PHE A 1 83 ? -1.190 10.468 18.860 1.00 94.88 83 PHE A N 1
ATOM 597 C CA . PHE A 1 83 ? -2.116 9.440 18.373 1.00 94.88 83 PHE A CA 1
ATOM 598 C C . PHE A 1 83 ? -3.357 10.058 17.732 1.00 94.88 83 PHE A C 1
ATOM 600 O O . PHE A 1 83 ? -3.735 11.182 18.075 1.00 94.88 83 PHE A O 1
ATOM 607 N N . LEU A 1 84 ? -4.018 9.309 16.839 1.00 96.25 84 LEU A N 1
ATOM 608 C CA . LEU A 1 84 ? -5.259 9.734 16.171 1.00 96.25 84 LEU A CA 1
ATOM 609 C C . LEU A 1 84 ? -6.352 10.149 17.161 1.00 96.25 84 LEU A C 1
ATOM 611 O O . LEU A 1 84 ? -7.069 11.120 16.922 1.00 96.25 84 LEU A O 1
ATOM 615 N N . VAL A 1 85 ? -6.452 9.435 18.283 1.00 96.38 85 VAL A N 1
ATOM 616 C CA . VAL A 1 85 ? -7.279 9.820 19.424 1.00 96.38 85 VAL A CA 1
ATOM 617 C C . VAL A 1 85 ? -6.350 10.114 20.590 1.00 96.38 85 VAL A C 1
ATOM 619 O O . VAL A 1 85 ? -5.591 9.254 21.025 1.00 96.38 85 VAL A O 1
ATOM 622 N N . ASN A 1 86 ? -6.396 11.349 21.087 1.00 94.56 86 ASN A N 1
ATOM 623 C CA . ASN A 1 86 ? -5.450 11.825 22.090 1.00 94.56 86 ASN A CA 1
ATOM 624 C C . ASN A 1 86 ? -5.391 10.883 23.310 1.00 94.56 86 ASN A C 1
ATOM 626 O O . ASN A 1 86 ? -6.406 10.643 23.961 1.00 94.56 86 ASN A O 1
ATOM 630 N N . GLY A 1 87 ? -4.195 10.360 23.598 1.00 93.25 87 GLY A N 1
ATOM 631 C CA . GLY A 1 87 ? -3.924 9.466 24.726 1.00 93.25 87 GLY A CA 1
ATOM 632 C C . GLY A 1 87 ? -4.173 7.973 24.484 1.00 93.25 87 GLY A C 1
ATOM 633 O O . GLY A 1 87 ? -3.895 7.189 25.395 1.00 93.25 87 GLY A O 1
ATOM 634 N N . TYR A 1 88 ? -4.642 7.569 23.298 1.00 95.62 88 TYR A N 1
ATOM 635 C CA . TYR A 1 88 ? -4.986 6.178 22.987 1.00 95.62 88 TYR A CA 1
ATOM 636 C C . TYR A 1 88 ? -4.365 5.720 21.676 1.00 95.62 88 TYR A C 1
ATOM 638 O O . TYR A 1 88 ? -4.526 6.357 20.640 1.00 95.62 88 TYR A O 1
ATOM 646 N N . GLN A 1 89 ? -3.695 4.577 21.732 1.00 96.75 89 GLN A N 1
ATOM 647 C CA . GLN A 1 89 ? -3.102 3.940 20.566 1.00 96.75 89 GLN A CA 1
ATOM 648 C C . GLN A 1 89 ? -4.166 3.277 19.708 1.00 96.75 89 GLN A C 1
ATOM 650 O O . GLN A 1 89 ? -4.154 3.448 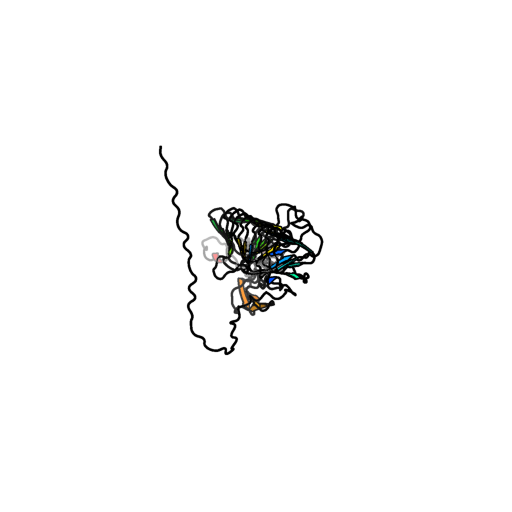18.495 1.00 96.75 89 GLN A O 1
ATOM 655 N N . ALA A 1 90 ? -5.100 2.568 20.339 1.00 97.94 90 ALA A N 1
ATOM 656 C CA . ALA A 1 90 ? -6.262 2.008 19.674 1.00 97.94 90 ALA A CA 1
ATOM 657 C C . ALA A 1 90 ? -7.537 2.618 20.252 1.00 97.94 90 ALA A C 1
ATOM 659 O O . ALA A 1 90 ? -7.751 2.617 21.465 1.00 97.94 90 ALA A O 1
ATOM 660 N N . ALA A 1 91 ? -8.395 3.137 19.382 1.00 98.50 91 ALA A N 1
ATOM 661 C CA . ALA A 1 91 ? -9.684 3.680 19.775 1.00 98.50 91 ALA A CA 1
ATOM 662 C C . ALA A 1 91 ? -10.799 3.101 18.909 1.00 98.50 91 ALA A C 1
ATOM 664 O O . ALA A 1 91 ? -10.801 3.274 17.690 1.00 98.50 91 ALA A O 1
ATOM 665 N N . LEU A 1 92 ? -11.761 2.456 19.560 1.00 98.75 92 LEU A N 1
ATOM 666 C CA . LEU A 1 92 ? -12.990 1.961 18.959 1.00 98.75 92 LEU A CA 1
ATOM 667 C C . LEU A 1 92 ? -14.122 2.913 19.347 1.00 98.75 92 LEU A C 1
ATOM 669 O O . LEU A 1 92 ? -14.465 3.056 20.524 1.00 98.75 92 LEU A O 1
ATOM 673 N N . ALA A 1 93 ? -14.672 3.615 18.360 1.00 98.56 93 ALA A N 1
ATOM 674 C CA . ALA A 1 93 ? -15.808 4.503 18.552 1.00 98.56 93 ALA A CA 1
ATOM 675 C C . ALA A 1 93 ? -17.115 3.717 18.745 1.00 98.56 93 ALA A C 1
ATOM 677 O O . ALA A 1 93 ? -17.123 2.484 18.748 1.00 98.56 93 ALA A O 1
ATOM 678 N N . ALA A 1 94 ? -18.215 4.449 18.946 1.00 98.31 94 ALA A N 1
ATOM 679 C CA . ALA A 1 94 ? -19.502 3.845 19.250 1.00 98.31 94 ALA A CA 1
ATOM 680 C C . ALA A 1 94 ? -19.909 2.821 18.182 1.00 98.31 94 ALA A C 1
ATOM 682 O O . ALA A 1 94 ? -19.583 2.974 17.006 1.00 98.31 94 ALA A O 1
ATOM 683 N N . ASP A 1 95 ? -20.551 1.737 18.612 1.00 98.38 95 ASP A N 1
ATOM 684 C CA . ASP A 1 95 ? -21.079 0.685 17.735 1.00 98.38 95 ASP A CA 1
ATOM 685 C C . ASP A 1 95 ? -20.065 0.031 16.769 1.00 98.38 95 ASP A C 1
ATOM 687 O O . ASP A 1 95 ? -20.470 -0.738 15.889 1.00 98.38 95 ASP A O 1
ATOM 691 N N . SER A 1 96 ? -18.764 0.315 16.898 1.00 98.50 96 SER A N 1
ATOM 692 C CA . SER A 1 96 ? -17.720 -0.325 16.100 1.00 98.50 96 SER A CA 1
ATOM 693 C C . SER A 1 96 ? -17.502 -1.760 16.576 1.00 98.50 96 SER A C 1
ATOM 695 O O . SER A 1 96 ? -17.608 -2.062 17.762 1.00 98.50 96 SER A O 1
ATOM 697 N N . ARG A 1 97 ? -17.254 -2.677 15.644 1.00 98.50 97 ARG A N 1
ATOM 698 C CA . ARG A 1 97 ? -17.191 -4.113 15.920 1.00 98.50 97 ARG A CA 1
ATOM 699 C C . ARG A 1 97 ? -15.938 -4.699 15.308 1.00 98.50 97 ARG A C 1
ATOM 701 O O . ARG A 1 97 ? -15.798 -4.711 14.089 1.00 98.50 97 ARG A O 1
ATOM 708 N N . VAL A 1 98 ? -15.060 -5.213 16.147 1.00 98.19 98 VAL A N 1
ATOM 709 C CA . VAL A 1 98 ? -14.074 -6.213 15.750 1.00 98.19 98 VAL A CA 1
ATOM 710 C C . VAL A 1 98 ? -14.703 -7.572 16.034 1.00 98.19 98 VAL A C 1
ATOM 712 O O . VAL A 1 98 ? -15.401 -7.732 17.037 1.00 98.19 98 VAL A O 1
ATOM 715 N N . ASP A 1 99 ? -14.531 -8.517 15.115 1.00 94.50 99 ASP A N 1
ATOM 716 C CA . ASP A 1 99 ? -15.000 -9.893 15.270 1.00 94.50 99 ASP A CA 1
ATOM 717 C C . ASP A 1 99 ? -14.669 -10.429 16.670 1.00 94.50 99 ASP A C 1
ATOM 719 O O . ASP A 1 99 ? -13.537 -10.323 17.130 1.00 94.50 99 ASP A O 1
ATOM 723 N N . THR A 1 100 ? -15.657 -10.989 17.367 1.00 93.31 100 THR A N 1
ATOM 724 C CA . THR A 1 100 ? -15.494 -11.418 18.762 1.00 93.31 100 THR A CA 1
ATOM 725 C C . THR A 1 100 ? -14.616 -12.656 18.916 1.00 93.31 100 THR A C 1
ATOM 727 O O . THR A 1 100 ? -14.266 -13.009 20.036 1.00 93.31 100 THR A O 1
ATOM 730 N N . SER A 1 101 ? -14.272 -13.338 17.817 1.00 91.31 101 SER A N 1
ATOM 731 C CA . SER A 1 101 ? -13.246 -14.389 17.814 1.00 91.31 101 SER A CA 1
ATOM 732 C C . SER A 1 101 ? -11.830 -13.856 17.554 1.00 91.31 101 SER A C 1
ATOM 734 O O . SER A 1 101 ? -10.914 -14.657 17.348 1.00 91.31 101 SER A O 1
ATOM 736 N N . ARG A 1 102 ? -11.672 -12.530 17.457 1.00 94.31 102 ARG A N 1
ATOM 737 C CA . ARG A 1 102 ? -10.420 -11.827 17.183 1.00 94.31 102 ARG A CA 1
ATOM 738 C C . ARG A 1 102 ? -10.153 -10.779 18.247 1.00 94.31 102 ARG A C 1
ATOM 740 O O . ARG A 1 102 ? -11.068 -10.226 18.860 1.00 94.31 102 ARG A O 1
ATOM 747 N N . ASP A 1 103 ? -8.875 -10.479 18.376 1.00 94.94 103 ASP A N 1
ATOM 748 C CA . ASP A 1 103 ? -8.368 -9.735 19.519 1.00 94.94 103 ASP A CA 1
ATOM 749 C C . ASP A 1 103 ? -7.940 -8.319 19.125 1.00 94.94 103 ASP A C 1
ATOM 751 O O . ASP A 1 103 ? -7.673 -8.019 17.949 1.00 94.94 103 ASP A O 1
ATOM 755 N N . LEU A 1 104 ? -7.874 -7.452 20.133 1.00 97.56 104 LEU A N 1
ATOM 756 C CA . LEU A 1 104 ? -7.369 -6.089 20.031 1.00 97.56 104 LEU A CA 1
ATOM 757 C C . LEU A 1 104 ? -6.128 -5.912 20.905 1.00 97.56 104 LEU A C 1
ATOM 759 O O . LEU A 1 104 ? -6.222 -5.840 22.127 1.00 97.56 104 LEU A O 1
ATOM 763 N N . LEU A 1 105 ? -4.986 -5.723 20.246 1.00 96.69 105 LEU A N 1
ATOM 764 C CA . LEU A 1 105 ? -3.678 -5.642 20.883 1.00 96.69 105 LEU A CA 1
ATOM 765 C C . LEU A 1 105 ? -3.136 -4.207 20.824 1.00 96.69 105 LEU A C 1
ATOM 767 O O . LEU A 1 105 ? -2.753 -3.728 19.754 1.00 96.69 105 LEU A O 1
ATOM 771 N N . ALA A 1 106 ? -3.087 -3.503 21.956 1.00 96.00 106 ALA A N 1
ATOM 772 C CA . ALA A 1 106 ? -2.438 -2.190 22.067 1.00 96.00 106 ALA A CA 1
ATOM 773 C C . ALA A 1 106 ? -2.163 -1.816 23.532 1.00 96.00 106 ALA A C 1
ATOM 775 O O . ALA A 1 106 ? -2.936 -2.152 24.420 1.00 96.00 106 ALA A O 1
ATOM 776 N N . GLU A 1 107 ? -1.128 -1.019 23.804 1.00 93.12 107 GLU A N 1
ATOM 777 C CA . GLU A 1 107 ? -0.774 -0.612 25.177 1.00 93.12 107 GLU A CA 1
ATOM 778 C C . GLU A 1 107 ? -1.883 0.225 25.837 1.00 93.12 107 GLU A C 1
ATOM 780 O O . GLU A 1 107 ? -2.174 0.068 27.028 1.00 93.12 107 GLU A O 1
ATOM 785 N N . ARG A 1 108 ? -2.508 1.127 25.064 1.00 95.06 108 ARG A N 1
ATOM 786 C CA . ARG A 1 108 ? -3.565 2.041 25.531 1.00 95.06 108 ARG A CA 1
ATOM 787 C C . ARG A 1 108 ? -4.792 1.980 24.627 1.00 95.06 108 ARG A C 1
ATOM 789 O O . ARG A 1 108 ? -4.751 2.480 23.499 1.00 95.06 108 ARG A O 1
ATOM 796 N N . VAL A 1 109 ? -5.889 1.449 25.159 1.00 97.81 109 VAL A N 1
ATOM 797 C CA . VAL A 1 109 ? -7.145 1.202 24.440 1.00 97.81 109 VAL A CA 1
ATOM 798 C C . VAL A 1 109 ? -8.272 2.100 24.957 1.00 97.81 109 VAL A C 1
ATOM 800 O O . VAL A 1 109 ? -8.470 2.237 26.165 1.00 97.81 109 VAL A O 1
ATOM 803 N N . LEU A 1 110 ? -9.043 2.682 24.038 1.00 98.50 110 LEU A N 1
ATOM 804 C CA . LEU A 1 110 ? -10.336 3.316 24.307 1.00 98.50 110 LEU A CA 1
ATOM 805 C C . LEU A 1 110 ? -11.455 2.514 23.642 1.00 98.50 110 LEU A C 1
ATOM 807 O O . LEU A 1 110 ? -11.462 2.373 22.421 1.00 98.50 110 LEU A O 1
ATOM 811 N N . LEU A 1 111 ? -12.435 2.075 24.429 1.00 98.69 111 LEU A N 1
ATOM 812 C CA . LEU A 1 111 ? -13.674 1.475 23.931 1.00 98.69 111 LEU A CA 1
ATOM 813 C C . LEU A 1 111 ? -14.841 2.412 24.244 1.00 98.69 111 LEU A C 1
ATOM 815 O O . LEU A 1 111 ? -15.048 2.759 25.406 1.00 98.69 111 LEU A O 1
ATOM 819 N N . LYS A 1 112 ? -15.585 2.847 23.226 1.00 98.56 112 LYS A N 1
ATOM 820 C CA . LYS A 1 112 ? -16.798 3.661 23.396 1.00 98.56 112 LYS A CA 1
ATOM 821 C C . LYS A 1 112 ? -18.069 2.810 23.435 1.00 98.56 112 LYS A C 1
ATOM 823 O O . LYS A 1 112 ? -18.030 1.591 23.306 1.00 98.56 112 LYS A O 1
ATOM 828 N N . ASP A 1 113 ? -19.195 3.490 23.618 1.00 98.06 113 ASP A N 1
ATOM 829 C CA . ASP A 1 113 ? -20.527 2.915 23.787 1.00 98.06 113 ASP A CA 1
ATOM 830 C C . ASP A 1 113 ? -20.862 1.860 22.722 1.00 98.06 113 ASP A C 1
ATOM 832 O O . ASP A 1 113 ? -20.836 2.144 21.525 1.00 98.06 113 ASP A O 1
ATOM 836 N N . ARG A 1 114 ? -21.158 0.630 23.162 1.00 97.88 114 ARG A N 1
ATOM 837 C CA . ARG A 1 114 ? -21.462 -0.531 22.305 1.00 97.88 114 ARG A CA 1
ATOM 838 C C . ARG A 1 114 ? -20.360 -0.925 21.311 1.00 97.88 114 ARG A C 1
ATOM 840 O O . ARG A 1 114 ? -20.639 -1.693 20.390 1.00 97.88 114 ARG A O 1
ATOM 847 N N . ALA A 1 115 ? -19.125 -0.451 21.484 1.00 98.56 115 ALA A N 1
ATOM 848 C CA . ALA A 1 115 ? -17.988 -1.033 20.781 1.00 98.56 115 ALA A CA 1
ATOM 849 C C . ALA A 1 115 ? -17.826 -2.499 21.212 1.00 98.56 115 ALA A C 1
ATOM 851 O O . ALA A 1 115 ? -17.877 -2.773 22.409 1.00 98.56 115 ALA A O 1
ATOM 852 N N . THR A 1 116 ? -17.640 -3.433 20.280 1.00 98.31 116 THR A N 1
ATOM 853 C CA . THR A 1 116 ? -17.473 -4.862 20.596 1.00 98.31 116 THR A CA 1
ATOM 854 C C . THR A 1 116 ? -16.172 -5.412 20.033 1.00 98.31 116 THR A C 1
ATOM 856 O O . THR A 1 116 ? -15.833 -5.123 18.886 1.00 98.31 116 THR A O 1
ATOM 859 N N . VAL A 1 117 ? -15.483 -6.242 20.805 1.00 97.69 117 VAL A N 1
ATOM 860 C CA . VAL A 1 117 ? -14.290 -6.992 20.387 1.00 97.69 117 VAL A CA 1
ATOM 861 C C . VAL A 1 117 ? -14.203 -8.305 21.172 1.00 97.69 117 VAL A C 1
ATOM 863 O O . VAL A 1 117 ? -14.942 -8.478 22.143 1.00 97.69 117 VAL A O 1
ATOM 866 N N . GLY A 1 118 ? -13.368 -9.247 20.727 1.00 95.50 118 GLY A N 1
ATOM 867 C CA . GLY A 1 118 ? -13.008 -10.436 21.493 1.00 95.50 118 GLY A CA 1
ATOM 868 C C . GLY A 1 118 ? -12.135 -10.081 22.692 1.00 95.50 118 GLY A C 1
ATOM 869 O O . GLY A 1 118 ? -12.515 -9.249 23.524 1.00 95.50 118 GLY A O 1
ATOM 870 N N . ASP A 1 119 ? -10.981 -10.725 22.804 1.00 94.75 119 ASP A N 1
ATOM 871 C CA . ASP A 1 119 ? -10.038 -10.428 23.875 1.00 94.75 119 ASP A CA 1
ATOM 872 C C . ASP A 1 119 ? -9.289 -9.107 23.616 1.00 94.75 119 ASP A C 1
ATOM 874 O O . ASP A 1 119 ? -9.245 -8.583 22.497 1.00 94.75 119 ASP A O 1
ATOM 878 N N . VAL A 1 120 ? -8.795 -8.496 24.696 1.00 96.75 120 VAL A N 1
ATOM 879 C CA . VAL A 1 120 ? -8.044 -7.236 24.655 1.00 96.75 120 VAL A CA 1
ATOM 880 C C . VAL A 1 120 ? -6.728 -7.396 25.401 1.00 96.75 120 VAL A C 1
ATOM 882 O O . VAL A 1 120 ? -6.678 -7.440 26.632 1.00 96.75 120 VAL A O 1
ATOM 885 N N . GLU A 1 121 ? -5.636 -7.410 24.654 1.00 94.81 121 GLU A N 1
ATOM 886 C CA . GLU A 1 121 ? -4.277 -7.430 25.168 1.00 94.81 121 GLU A CA 1
ATOM 887 C C . GLU A 1 121 ? -3.809 -5.984 25.340 1.00 94.81 121 GLU A C 1
ATOM 889 O O . GLU A 1 121 ? -3.398 -5.317 24.387 1.00 94.81 121 GLU A O 1
ATOM 894 N N . ALA A 1 122 ? -3.913 -5.468 26.564 1.00 93.81 122 ALA A N 1
ATOM 895 C CA . ALA A 1 122 ? -3.611 -4.074 26.858 1.00 93.81 122 ALA A CA 1
ATOM 896 C C . ALA A 1 122 ? -3.167 -3.866 28.301 1.00 93.81 122 ALA A C 1
ATOM 898 O O . ALA A 1 122 ? -3.678 -4.491 29.234 1.00 93.81 122 ALA A O 1
ATOM 899 N N . THR A 1 123 ? -2.280 -2.896 28.501 1.00 90.38 123 THR A N 1
ATOM 900 C CA . THR A 1 123 ? -1.874 -2.454 29.841 1.00 90.38 123 THR A CA 1
ATOM 901 C C . THR A 1 123 ? -2.872 -1.444 30.413 1.00 90.38 123 THR A C 1
ATOM 903 O O . THR A 1 123 ? -3.132 -1.437 31.615 1.00 90.38 123 THR A O 1
ATOM 906 N N . HIS A 1 124 ? -3.479 -0.606 29.564 1.00 93.50 124 HIS A N 1
ATOM 907 C CA . HIS A 1 124 ? -4.441 0.417 29.977 1.00 93.50 124 HIS A CA 1
ATOM 908 C C . HIS A 1 124 ? -5.694 0.409 29.096 1.00 93.50 124 HIS A C 1
ATOM 910 O O . HIS A 1 124 ? -5.628 0.743 27.914 1.00 93.50 124 HIS A O 1
ATOM 916 N N . ILE A 1 125 ? -6.856 0.133 29.696 1.00 97.00 125 ILE A N 1
ATOM 917 C CA . ILE A 1 125 ? -8.159 0.191 29.021 1.00 97.00 125 ILE A CA 1
ATOM 918 C C . ILE A 1 125 ? -9.006 1.299 29.646 1.00 97.00 125 ILE A C 1
ATOM 920 O O . ILE A 1 125 ? -9.272 1.303 30.845 1.00 97.00 125 ILE A O 1
ATOM 924 N N . THR A 1 126 ? -9.471 2.235 28.823 1.00 98.19 126 THR A N 1
ATOM 925 C CA . THR A 1 126 ? -10.574 3.135 29.174 1.00 98.19 126 THR A CA 1
ATOM 926 C C . THR A 1 126 ? -11.840 2.627 28.505 1.00 98.19 126 THR A C 1
ATOM 928 O O . THR A 1 126 ? -12.003 2.760 27.293 1.00 98.19 126 THR A O 1
ATOM 931 N N . ASN A 1 127 ? -12.736 2.031 29.292 1.00 98.00 127 ASN A N 1
ATOM 932 C CA . ASN A 1 127 ? -13.993 1.490 28.791 1.00 98.00 127 ASN A CA 1
ATOM 933 C C . ASN A 1 127 ? -15.169 2.434 29.101 1.00 98.00 127 ASN A C 1
ATOM 935 O O . ASN A 1 127 ? -15.496 2.669 30.261 1.00 98.00 127 ASN A O 1
ATOM 939 N N . GLN A 1 128 ? -15.813 2.955 28.060 1.00 97.75 128 GLN A N 1
ATOM 940 C CA . GLN A 1 128 ? -16.998 3.812 28.106 1.00 97.75 128 GLN A CA 1
ATOM 941 C C . GLN A 1 128 ? -18.204 3.055 27.529 1.00 97.75 128 GLN A C 1
ATOM 943 O O . GLN A 1 128 ? -18.777 3.482 26.530 1.00 97.75 128 GLN A O 1
ATOM 948 N N . PHE A 1 129 ? -18.577 1.937 28.162 1.00 97.44 129 PHE A N 1
ATOM 949 C CA . PHE A 1 129 ? -19.693 1.051 27.774 1.00 97.44 129 PHE A CA 1
ATOM 950 C C . PHE A 1 129 ? -19.462 0.176 26.526 1.00 97.44 129 PHE A C 1
ATOM 952 O O . PHE A 1 129 ? -20.418 -0.287 25.902 1.00 97.44 129 PHE A O 1
ATOM 959 N N . GLY A 1 130 ? -18.206 -0.081 26.169 1.00 97.62 130 GLY A N 1
ATOM 960 C CA . GLY A 1 130 ? -17.836 -1.146 25.241 1.00 97.62 130 GLY A CA 1
ATOM 961 C C . GLY A 1 130 ? -17.868 -2.533 25.895 1.00 97.62 130 GLY A C 1
ATOM 962 O O . GLY A 1 130 ? -17.878 -2.675 27.123 1.00 97.62 130 GLY A O 1
ATOM 963 N N . VAL A 1 131 ? -17.864 -3.561 25.053 1.00 97.75 131 VAL A N 1
ATOM 964 C CA . VAL A 1 131 ? -17.924 -4.981 25.405 1.00 97.75 131 VAL A CA 1
ATOM 965 C C . VAL A 1 131 ? -16.685 -5.677 24.849 1.00 97.75 131 VAL A C 1
ATOM 967 O O . VAL A 1 131 ? -16.413 -5.612 23.653 1.00 97.75 131 VAL A O 1
ATOM 970 N N . PHE A 1 132 ? -15.952 -6.360 25.719 1.00 97.19 132 PHE A N 1
ATOM 971 C CA . PHE A 1 132 ? -14.835 -7.229 25.361 1.00 97.19 132 PHE A CA 1
ATOM 972 C C . PHE A 1 132 ? -14.892 -8.494 26.220 1.00 97.19 132 PHE A C 1
ATOM 974 O O . PHE A 1 132 ? -15.545 -8.493 27.268 1.00 97.19 132 PHE A O 1
ATOM 981 N N . ALA A 1 133 ? -14.267 -9.576 25.764 1.00 94.00 133 ALA A N 1
ATOM 982 C CA . ALA A 1 133 ? -14.335 -10.873 26.425 1.00 94.00 133 ALA A CA 1
ATOM 983 C C . ALA A 1 133 ? -13.451 -10.912 27.680 1.00 94.00 133 ALA A C 1
ATOM 985 O O . ALA A 1 133 ? -13.972 -10.963 28.798 1.00 94.00 133 ALA A O 1
ATOM 986 N N . GLN A 1 134 ? -12.132 -10.857 27.517 1.00 94.12 134 GLN A N 1
ATOM 987 C CA . GLN A 1 134 ? -11.188 -10.813 28.627 1.00 94.12 134 GLN A CA 1
ATOM 988 C C . GLN A 1 134 ? -10.025 -9.858 28.336 1.00 94.12 134 GLN A C 1
ATOM 990 O O . GLN A 1 134 ? -9.703 -9.575 27.188 1.00 94.12 134 GLN A O 1
ATOM 995 N N . GLN A 1 135 ? -9.416 -9.323 29.399 1.00 95.00 135 GLN A N 1
ATOM 996 C CA . GLN A 1 135 ? -8.173 -8.562 29.298 1.00 95.00 135 GLN A CA 1
ATOM 997 C C . GLN A 1 135 ? -6.975 -9.466 29.596 1.00 95.00 135 GLN A C 1
ATOM 999 O O . GLN A 1 135 ? -6.981 -10.195 30.594 1.00 95.00 135 GLN A O 1
ATOM 1004 N N . TYR A 1 136 ? -5.924 -9.325 28.794 1.00 93.06 136 TYR A N 1
ATOM 1005 C CA . TYR A 1 136 ? -4.631 -9.972 28.997 1.00 93.06 136 TYR A CA 1
ATOM 1006 C C . TYR A 1 136 ? -3.475 -8.959 28.942 1.00 93.06 136 TYR A C 1
ATOM 1008 O O . TYR A 1 136 ? -3.651 -7.842 28.448 1.00 93.06 136 TYR A O 1
ATOM 1016 N N . PRO A 1 137 ? -2.282 -9.312 29.461 1.00 90.69 137 PRO A N 1
ATOM 1017 C CA . PRO A 1 137 ? -1.076 -8.519 29.243 1.00 90.69 137 PRO A CA 1
ATOM 1018 C C . PRO A 1 137 ? -0.732 -8.421 27.753 1.00 90.69 137 PRO A C 1
ATOM 1020 O O . PRO A 1 137 ? -0.852 -9.409 27.031 1.00 90.69 137 PRO A O 1
ATOM 1023 N N . LEU A 1 138 ? -0.256 -7.253 27.312 1.00 90.06 138 LEU A N 1
ATOM 1024 C CA . LEU A 1 138 ? 0.184 -7.047 25.932 1.00 90.06 138 LEU A CA 1
ATOM 1025 C C . LEU A 1 138 ? 1.421 -7.920 25.622 1.00 90.06 138 LEU A C 1
ATOM 1027 O O . LEU A 1 138 ? 2.454 -7.742 26.277 1.00 90.06 138 LEU A O 1
ATOM 1031 N N . PRO A 1 139 ? 1.358 -8.850 24.648 1.00 88.50 139 PRO A N 1
ATOM 1032 C CA . PRO A 1 139 ? 2.528 -9.603 24.209 1.00 88.50 139 PRO A CA 1
ATOM 1033 C C . PRO A 1 139 ? 3.481 -8.712 23.391 1.00 88.50 139 PRO A C 1
ATOM 1035 O O . PRO A 1 139 ? 3.096 -7.635 22.925 1.00 88.50 139 PRO A O 1
ATOM 1038 N N . PRO A 1 140 ? 4.729 -9.150 23.146 1.00 85.69 140 PRO A N 1
ATOM 1039 C CA . PRO A 1 140 ? 5.585 -8.513 22.155 1.00 85.69 140 PRO A CA 1
ATOM 1040 C C . PRO A 1 140 ? 4.887 -8.460 20.790 1.00 85.69 140 PRO A C 1
ATOM 1042 O O . PRO A 1 140 ? 4.516 -9.488 20.226 1.00 85.69 140 PRO A O 1
ATOM 1045 N N . MET A 1 141 ? 4.712 -7.250 20.264 1.00 87.81 141 MET A N 1
ATOM 1046 C CA . MET A 1 141 ? 4.049 -7.037 18.981 1.00 87.81 141 MET A CA 1
ATOM 1047 C C . MET A 1 141 ? 4.998 -7.350 17.815 1.00 87.81 141 MET A C 1
ATOM 1049 O O . MET A 1 141 ? 6.188 -7.019 17.904 1.00 87.81 141 MET A O 1
ATOM 1053 N N . PRO A 1 142 ? 4.503 -7.947 16.711 1.00 87.62 142 PRO A N 1
ATOM 1054 C CA . PRO A 1 142 ? 5.345 -8.317 15.581 1.00 87.62 142 PRO A CA 1
ATOM 1055 C C . PRO A 1 142 ? 6.029 -7.102 14.940 1.00 87.62 142 PRO A C 1
ATOM 1057 O O . PRO A 1 142 ? 5.645 -5.944 15.131 1.00 87.62 142 PRO A O 1
ATOM 1060 N N . ALA A 1 143 ? 7.082 -7.351 14.162 1.00 85.19 143 ALA A N 1
ATOM 1061 C CA . ALA A 1 143 ? 7.693 -6.294 13.369 1.00 85.19 143 ALA A CA 1
ATOM 1062 C C . ALA A 1 143 ? 6.683 -5.738 12.349 1.00 85.19 143 ALA A C 1
ATOM 1064 O O . ALA A 1 143 ? 5.829 -6.458 11.837 1.00 85.19 143 ALA A O 1
ATOM 1065 N N . PHE A 1 144 ? 6.792 -4.440 12.062 1.00 85.00 144 PHE A N 1
ATOM 1066 C CA . PHE A 1 144 ? 6.007 -3.838 10.990 1.00 85.00 144 PHE A CA 1
ATOM 1067 C C . PHE A 1 144 ? 6.648 -4.267 9.660 1.00 85.00 144 PHE A C 1
ATOM 1069 O O . PHE A 1 144 ? 7.882 -4.252 9.615 1.00 85.00 144 PHE A O 1
ATOM 1076 N N . PRO A 1 145 ? 5.876 -4.645 8.624 1.00 85.00 145 PRO A N 1
ATOM 1077 C CA . PRO A 1 145 ? 6.443 -5.110 7.360 1.00 85.00 145 PRO A CA 1
ATOM 1078 C C . PRO A 1 145 ? 7.404 -4.092 6.744 1.00 85.00 145 PRO A C 1
ATOM 1080 O O . PRO A 1 145 ? 7.149 -2.883 6.778 1.00 85.00 145 PRO A O 1
ATOM 1083 N N . GLU A 1 146 ? 8.505 -4.587 6.187 1.00 74.88 146 GLU A N 1
ATOM 1084 C CA . GLU A 1 146 ? 9.428 -3.768 5.408 1.00 74.88 146 GLU A CA 1
ATOM 1085 C C . GLU A 1 146 ? 8.853 -3.551 4.003 1.00 74.88 146 GLU A C 1
ATOM 1087 O O . GLU A 1 146 ? 8.268 -4.456 3.412 1.00 74.88 146 GLU A O 1
ATOM 1092 N N . ALA A 1 147 ? 8.993 -2.334 3.481 1.00 75.00 147 ALA A N 1
ATOM 1093 C CA . ALA A 1 147 ? 8.551 -1.971 2.141 1.00 75.00 147 ALA A CA 1
ATOM 1094 C C . ALA A 1 147 ? 9.743 -1.391 1.38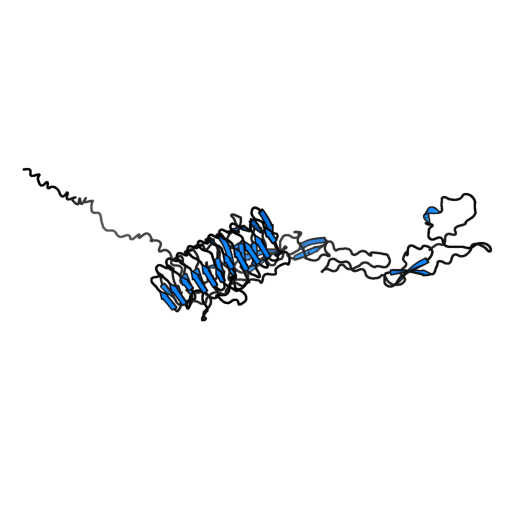0 1.00 75.00 147 ALA A C 1
ATOM 1096 O O . ALA A 1 147 ? 10.356 -0.421 1.844 1.00 75.00 147 ALA A O 1
ATOM 1097 N N . ALA A 1 148 ? 10.060 -1.954 0.215 1.00 76.25 148 ALA A N 1
ATOM 1098 C CA . ALA A 1 148 ? 11.136 -1.452 -0.628 1.00 76.25 148 ALA A CA 1
ATOM 1099 C C . ALA A 1 148 ? 10.764 -0.070 -1.178 1.00 76.25 148 ALA A C 1
ATOM 1101 O O . ALA A 1 148 ? 9.665 0.117 -1.686 1.00 76.25 148 ALA A O 1
ATOM 1102 N N . ALA A 1 149 ? 11.672 0.905 -1.102 1.00 78.88 149 ALA A N 1
ATOM 1103 C CA . ALA A 1 149 ? 11.388 2.248 -1.599 1.00 78.88 149 ALA A CA 1
ATOM 1104 C C . ALA A 1 149 ? 11.016 2.228 -3.092 1.00 78.88 149 ALA A C 1
ATOM 1106 O O . ALA A 1 149 ? 11.688 1.586 -3.900 1.00 78.88 149 ALA A O 1
ATOM 1107 N N . ALA A 1 150 ? 9.969 2.971 -3.453 1.00 88.00 150 ALA A N 1
ATOM 1108 C CA . ALA A 1 150 ? 9.606 3.164 -4.848 1.00 88.00 150 ALA A CA 1
ATOM 1109 C C . ALA A 1 150 ? 10.696 3.951 -5.597 1.00 88.00 150 ALA A C 1
ATOM 1111 O O . ALA A 1 150 ? 11.238 4.921 -5.055 1.00 88.00 150 ALA A O 1
ATOM 1112 N N . ILE A 1 151 ? 10.957 3.593 -6.857 1.00 93.31 151 ILE A N 1
ATOM 1113 C CA . ILE A 1 151 ? 11.891 4.301 -7.753 1.00 93.31 151 ILE A CA 1
ATOM 1114 C C . ILE A 1 151 ? 11.104 4.859 -8.951 1.00 93.31 151 ILE A C 1
ATOM 1116 O O . ILE A 1 151 ? 10.993 4.196 -9.979 1.00 93.31 151 ILE A O 1
ATOM 1120 N N . PRO A 1 152 ? 10.499 6.057 -8.840 1.00 96.00 152 PRO A N 1
ATOM 1121 C CA . PRO A 1 152 ? 9.640 6.590 -9.891 1.00 96.00 152 PRO A CA 1
ATOM 1122 C C . PRO A 1 152 ? 10.380 6.934 -11.181 1.00 96.00 152 PRO A C 1
ATOM 1124 O O . PRO A 1 152 ? 11.511 7.418 -11.167 1.00 96.00 152 PRO A O 1
ATOM 1127 N N . GLY A 1 153 ? 9.673 6.787 -12.299 1.00 95.06 153 GLY A N 1
ATOM 1128 C CA . GLY A 1 153 ? 10.127 7.259 -13.602 1.00 95.06 153 GLY A CA 1
ATOM 1129 C C . GLY A 1 153 ? 9.858 8.752 -13.802 1.00 95.06 153 GLY A C 1
ATOM 1130 O O . GLY A 1 153 ? 9.284 9.435 -12.954 1.00 95.06 153 GLY A O 1
ATOM 1131 N N . SER A 1 154 ? 10.222 9.267 -14.975 1.00 95.25 154 SER A N 1
ATOM 1132 C CA . SER A 1 154 ? 10.029 10.678 -15.347 1.00 95.25 154 SER A CA 1
ATOM 1133 C C . SER A 1 154 ? 8.758 10.941 -16.162 1.00 95.25 154 SER A C 1
ATOM 1135 O O . SER A 1 154 ? 8.327 12.087 -16.287 1.00 95.25 154 SER A O 1
ATOM 1137 N N . THR A 1 155 ? 8.132 9.894 -16.710 1.00 96.56 155 THR A N 1
ATOM 1138 C CA . THR A 1 155 ? 6.995 10.036 -17.631 1.00 96.56 155 THR A CA 1
ATOM 1139 C C . THR A 1 155 ? 5.663 9.915 -16.885 1.00 96.56 155 THR A C 1
ATOM 1141 O O . THR A 1 155 ? 5.390 8.856 -16.310 1.00 96.56 155 THR A O 1
ATOM 1144 N N . PRO A 1 156 ? 4.809 10.958 -16.876 1.00 97.75 156 PRO A N 1
ATOM 1145 C CA . PRO A 1 156 ? 3.498 10.884 -16.243 1.00 97.75 156 PRO A CA 1
ATOM 1146 C C . PRO A 1 156 ? 2.525 10.046 -17.077 1.00 97.75 156 PRO A C 1
ATOM 1148 O O . PRO A 1 156 ? 2.644 9.941 -18.301 1.00 97.75 156 PRO A O 1
ATOM 1151 N N . ARG A 1 157 ? 1.513 9.480 -16.417 1.00 98.25 157 ARG A N 1
ATOM 1152 C CA . A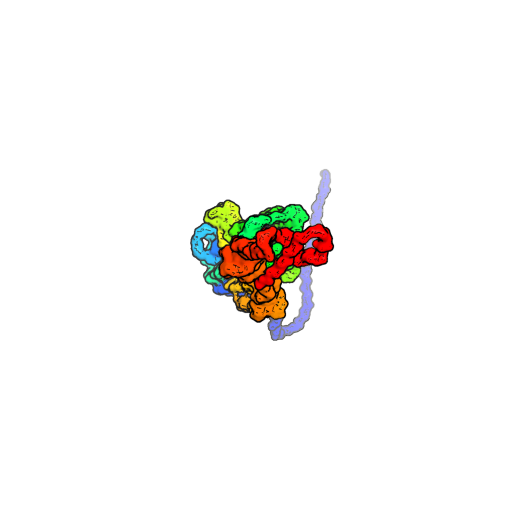RG A 1 157 ? 0.422 8.748 -17.071 1.00 98.25 157 ARG A CA 1
ATOM 1153 C C . ARG A 1 157 ? -0.924 9.337 -16.692 1.00 98.25 157 ARG A C 1
ATOM 1155 O O . ARG A 1 157 ? -1.161 9.729 -15.552 1.00 98.25 157 ARG A O 1
ATOM 1162 N N . THR A 1 158 ? -1.828 9.402 -17.662 1.00 98.50 158 THR A N 1
ATOM 1163 C CA . THR A 1 158 ? -3.208 9.833 -17.439 1.00 98.50 158 THR A CA 1
ATOM 1164 C C . THR A 1 158 ? -4.158 8.919 -18.194 1.00 98.50 158 THR A C 1
ATOM 1166 O O . THR A 1 158 ? -4.053 8.795 -19.412 1.00 98.50 158 THR A O 1
ATOM 1169 N N . VAL A 1 159 ? -5.102 8.317 -17.471 1.00 98.62 159 VAL A N 1
ATOM 1170 C CA . VAL A 1 159 ? -6.225 7.571 -18.043 1.00 98.62 159 VAL A CA 1
ATOM 1171 C C . VAL A 1 159 ? -7.468 8.460 -17.981 1.00 98.62 159 VAL A C 1
ATOM 1173 O O . VAL A 1 159 ? -7.975 8.708 -16.884 1.00 98.62 159 VAL A O 1
ATOM 1176 N N . PRO A 1 160 ? -7.967 8.977 -19.116 1.00 98.44 160 PRO A N 1
ATOM 1177 C CA . PRO A 1 160 ? -9.161 9.815 -19.133 1.00 98.44 160 PRO A CA 1
ATOM 1178 C C . PRO A 1 160 ? -10.421 9.069 -18.685 1.00 98.44 160 PRO A C 1
ATOM 1180 O O . PRO A 1 160 ? -10.478 7.839 -18.694 1.00 98.44 160 PRO A O 1
ATOM 1183 N N . SER A 1 161 ? -11.463 9.822 -18.332 1.00 97.62 161 SER A N 1
ATOM 1184 C CA . SER A 1 161 ? -12.765 9.232 -18.013 1.00 97.62 161 SER A CA 1
ATOM 1185 C C . SER A 1 161 ? -13.340 8.469 -19.208 1.00 97.62 161 SER A C 1
ATOM 1187 O O . SER A 1 161 ? -13.159 8.870 -20.358 1.00 97.62 161 SER A O 1
ATOM 1189 N N . GLY A 1 162 ? -13.993 7.338 -18.934 1.00 96.06 162 GLY A N 1
ATOM 1190 C CA . GLY A 1 162 ? -14.549 6.439 -19.950 1.00 96.06 162 GLY A CA 1
ATOM 1191 C C . GLY A 1 162 ? -13.516 5.620 -20.734 1.00 96.06 162 GLY A C 1
ATOM 1192 O O . GLY A 1 162 ? -13.911 4.762 -21.516 1.00 96.06 162 GLY A O 1
ATOM 1193 N N . GLN A 1 163 ? -12.216 5.851 -20.524 1.00 98.31 163 GLN A N 1
ATOM 1194 C CA . GLN A 1 163 ? -11.150 5.101 -21.184 1.00 98.31 163 GLN A CA 1
ATOM 1195 C C . GLN A 1 163 ? -10.635 3.965 -20.304 1.00 98.31 163 GLN A C 1
ATOM 1197 O O . GLN A 1 163 ? -10.604 4.075 -19.076 1.00 98.31 163 GLN A O 1
ATOM 1202 N N . THR A 1 164 ? -10.166 2.906 -20.959 1.00 98.44 164 THR A N 1
ATOM 1203 C CA . THR A 1 164 ? -9.421 1.815 -20.331 1.00 98.44 164 THR A CA 1
ATOM 1204 C C . THR A 1 164 ? -8.025 1.768 -20.930 1.00 98.44 164 THR A C 1
ATOM 1206 O O . THR A 1 164 ? -7.877 1.773 -22.150 1.00 98.44 164 THR A O 1
ATOM 1209 N N . GLN A 1 165 ? -7.000 1.724 -20.085 1.00 98.25 165 GLN A N 1
ATOM 1210 C CA . GLN A 1 165 ? -5.612 1.557 -20.513 1.00 98.25 165 GLN A CA 1
ATOM 1211 C C . GLN A 1 165 ? -4.960 0.438 -19.718 1.00 98.25 165 GLN A C 1
ATOM 1213 O O . GLN A 1 165 ? -5.214 0.308 -18.525 1.00 98.25 165 GLN A O 1
ATOM 1218 N N . THR A 1 166 ? -4.097 -0.335 -20.370 1.00 97.69 166 THR A N 1
ATOM 1219 C CA . THR A 1 166 ? -3.244 -1.322 -19.704 1.00 97.69 166 THR A CA 1
ATOM 1220 C C . THR A 1 166 ? -1.828 -0.781 -19.628 1.00 97.69 166 THR A C 1
ATOM 1222 O O . THR A 1 166 ? -1.299 -0.281 -20.620 1.00 97.69 166 THR A O 1
ATOM 1225 N N . LEU A 1 167 ? -1.224 -0.875 -18.450 1.00 96.06 167 LEU A N 1
ATOM 1226 C CA . LEU A 1 167 ? 0.128 -0.412 -18.183 1.00 96.06 167 LEU A CA 1
ATOM 1227 C C . LEU A 1 167 ? 1.052 -1.610 -17.974 1.00 96.06 167 LEU A C 1
ATOM 1229 O O . LEU A 1 167 ? 0.737 -2.509 -17.192 1.00 96.06 167 LEU A O 1
ATOM 1233 N N . ALA A 1 168 ? 2.193 -1.612 -18.659 1.00 94.00 168 ALA A N 1
ATOM 1234 C CA . ALA A 1 168 ? 3.266 -2.562 -18.382 1.00 94.00 168 ALA A CA 1
ATOM 1235 C C . ALA A 1 168 ? 3.926 -2.236 -17.034 1.00 94.00 168 ALA A C 1
ATOM 1237 O O . ALA A 1 168 ? 3.952 -1.066 -16.637 1.00 94.00 168 ALA A O 1
ATOM 1238 N N . ALA A 1 169 ? 4.452 -3.249 -16.347 1.00 94.88 169 ALA A N 1
ATOM 1239 C CA . ALA A 1 169 ? 5.291 -3.054 -15.166 1.00 94.88 169 ALA A CA 1
ATOM 1240 C C . ALA A 1 169 ? 6.437 -2.065 -15.452 1.00 94.88 169 ALA A C 1
ATOM 1242 O O . ALA A 1 169 ? 6.863 -1.901 -16.599 1.00 94.88 169 ALA A O 1
ATOM 1243 N N . GLY A 1 170 ? 6.906 -1.377 -14.414 1.00 91.25 170 GLY A N 1
ATOM 1244 C CA . GLY A 1 170 ? 7.989 -0.404 -14.507 1.00 91.25 170 GLY A CA 1
ATOM 1245 C C . GLY A 1 170 ? 7.697 0.924 -13.813 1.00 91.25 170 GLY A C 1
ATOM 1246 O O . GLY A 1 170 ? 6.751 1.066 -13.033 1.00 91.25 170 GLY A O 1
ATOM 1247 N N . ALA A 1 171 ? 8.541 1.909 -14.110 1.00 96.75 171 ALA A N 1
ATOM 1248 C CA . ALA A 1 171 ? 8.608 3.168 -13.385 1.00 96.75 171 ALA A CA 1
ATOM 1249 C C . ALA A 1 171 ? 7.925 4.329 -14.127 1.00 96.75 171 ALA A C 1
ATOM 1251 O O . ALA A 1 171 ? 8.177 4.599 -15.302 1.00 96.75 171 ALA A O 1
ATOM 1252 N N . TYR A 1 172 ? 7.090 5.075 -13.407 1.00 98.06 172 TYR A N 1
ATOM 1253 C CA . TYR A 1 172 ? 6.286 6.184 -13.910 1.00 98.06 172 TYR A CA 1
ATOM 1254 C C . TYR A 1 172 ? 6.341 7.372 -12.950 1.00 98.06 172 TYR A C 1
ATOM 1256 O O . TYR A 1 172 ? 6.532 7.216 -11.744 1.00 98.06 172 TYR A O 1
ATOM 1264 N N . ALA A 1 173 ? 6.146 8.576 -13.487 1.00 98.25 173 ALA A N 1
ATOM 1265 C CA . ALA A 1 173 ? 5.988 9.767 -12.662 1.00 98.25 173 ALA A CA 1
ATOM 1266 C C . ALA A 1 173 ? 4.582 9.782 -12.025 1.00 98.25 173 ALA A C 1
ATOM 1268 O O . ALA A 1 173 ? 4.102 8.776 -11.502 1.00 98.25 173 ALA A O 1
ATOM 1269 N N . ALA A 1 174 ? 3.898 10.927 -12.032 1.00 98.50 174 ALA A N 1
ATOM 1270 C CA . ALA A 1 174 ? 2.530 11.010 -11.533 1.00 98.50 174 ALA A CA 1
ATOM 1271 C C . ALA A 1 174 ? 1.570 10.195 -12.419 1.00 98.50 174 ALA A C 1
ATOM 1273 O O . ALA A 1 174 ? 1.530 10.384 -13.639 1.00 98.50 174 ALA A O 1
ATOM 1274 N N . VAL A 1 175 ? 0.766 9.329 -11.799 1.00 98.81 175 VAL A N 1
ATOM 1275 C CA . VAL A 1 175 ? -0.275 8.535 -12.459 1.00 98.81 175 VAL A CA 1
ATOM 1276 C C . VAL A 1 175 ? -1.647 9.040 -12.023 1.00 98.81 175 VAL A C 1
ATOM 1278 O O . VAL A 1 175 ? -1.993 9.014 -10.844 1.00 98.81 175 VAL A O 1
ATOM 1281 N N . THR A 1 176 ? -2.441 9.511 -12.983 1.00 98.81 176 THR A N 1
ATOM 1282 C CA . THR A 1 176 ? -3.818 9.977 -12.761 1.00 98.81 176 THR A CA 1
ATOM 1283 C C . THR A 1 176 ? -4.806 9.089 -13.508 1.00 98.81 176 THR A C 1
ATOM 1285 O O . THR A 1 176 ? -4.690 8.906 -14.717 1.00 98.81 176 THR A O 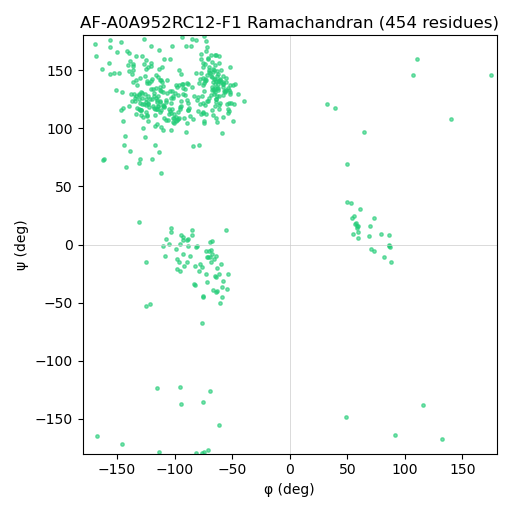1
ATOM 1288 N N . VAL A 1 177 ? -5.807 8.553 -12.817 1.00 98.88 177 VAL A N 1
ATOM 1289 C CA . VAL A 1 177 ? -6.783 7.617 -13.383 1.00 98.88 177 VAL A CA 1
ATOM 1290 C C . VAL A 1 177 ? -8.188 8.157 -13.163 1.00 98.88 177 VAL A C 1
ATOM 1292 O O . VAL A 1 177 ? -8.668 8.189 -12.041 1.00 98.88 177 VAL A O 1
ATOM 1295 N N . ASN A 1 178 ? -8.867 8.557 -14.234 1.00 98.62 178 ASN A N 1
ATOM 1296 C CA . ASN A 1 178 ? -10.279 8.964 -14.222 1.00 98.62 178 ASN A CA 1
ATOM 1297 C C . ASN A 1 178 ? -11.197 7.933 -14.910 1.00 98.62 178 ASN A C 1
ATOM 1299 O O . ASN A 1 178 ? -12.418 8.067 -14.860 1.00 98.62 178 ASN A O 1
ATOM 1303 N N . GLY A 1 179 ? -10.611 6.938 -15.583 1.00 98.56 179 GLY A N 1
ATOM 1304 C CA . GLY A 1 179 ? -11.284 5.793 -16.200 1.00 98.56 179 GLY A CA 1
ATOM 1305 C C . GLY A 1 179 ? -10.879 4.484 -15.521 1.00 98.56 179 GLY A C 1
ATOM 1306 O O . GLY A 1 179 ? -11.018 4.348 -14.306 1.00 98.56 179 GLY A O 1
ATOM 1307 N N . THR A 1 180 ? -10.354 3.534 -16.295 1.00 98.69 180 THR A N 1
ATOM 1308 C CA . THR A 1 180 ? -9.862 2.236 -15.804 1.00 98.69 180 THR A CA 1
ATOM 1309 C C . THR A 1 180 ? -8.398 2.022 -16.190 1.00 98.69 180 THR A C 1
ATOM 1311 O O . THR A 1 180 ? -8.055 2.035 -17.370 1.00 98.69 180 THR A O 1
ATOM 1314 N N . LEU A 1 181 ? -7.531 1.810 -15.204 1.00 98.75 181 LEU A N 1
ATOM 1315 C CA . LEU A 1 181 ? -6.141 1.410 -15.396 1.00 98.75 181 LEU A CA 1
ATOM 1316 C C . LEU A 1 181 ? -5.987 -0.074 -15.057 1.00 98.75 181 LEU A C 1
ATOM 1318 O O . LEU A 1 181 ? -6.171 -0.464 -13.907 1.00 98.75 181 LEU A O 1
ATOM 1322 N N . ASN A 1 182 ? -5.626 -0.877 -16.049 1.00 98.44 182 ASN A N 1
ATOM 1323 C CA . ASN A 1 182 ? -5.292 -2.283 -15.892 1.00 98.44 182 ASN A CA 1
ATOM 1324 C C . ASN A 1 182 ? -3.783 -2.444 -15.684 1.00 98.44 182 ASN A C 1
ATOM 1326 O O . ASN A 1 182 ? -2.982 -1.869 -16.422 1.00 98.44 182 ASN A O 1
ATOM 1330 N N . LEU A 1 183 ? -3.402 -3.266 -14.716 1.00 97.75 183 LEU A N 1
ATOM 1331 C CA . LEU A 1 183 ? -2.035 -3.689 -14.451 1.00 97.75 183 LEU A CA 1
ATOM 1332 C C . LEU A 1 183 ? -1.882 -5.117 -14.979 1.00 97.75 183 LEU A C 1
ATOM 1334 O O . LEU A 1 183 ? -2.639 -6.003 -14.591 1.00 97.75 183 LEU A O 1
ATOM 1338 N N . GLY A 1 184 ? -0.947 -5.327 -15.902 1.00 91.81 184 GLY A N 1
ATOM 1339 C CA . GLY A 1 184 ? -0.675 -6.632 -16.509 1.00 91.81 184 GLY A CA 1
ATOM 1340 C C . GLY A 1 184 ? 0.026 -7.636 -15.587 1.00 91.81 184 GLY A C 1
ATOM 1341 O O . GLY A 1 184 ? 0.183 -8.783 -15.991 1.00 91.81 184 GLY A O 1
ATOM 1342 N N . GLY A 1 185 ? 0.419 -7.222 -14.379 1.00 88.62 185 GLY A N 1
ATOM 1343 C CA . GLY A 1 185 ? 1.236 -7.998 -13.445 1.00 88.62 185 GLY A CA 1
ATOM 1344 C C . GLY A 1 185 ? 2.643 -7.419 -13.293 1.00 88.62 185 GLY A C 1
ATOM 1345 O O . GLY A 1 185 ? 3.100 -6.666 -14.152 1.00 88.62 185 GLY A O 1
ATOM 1346 N N . GLY A 1 186 ? 3.314 -7.767 -12.196 1.00 88.38 186 GLY A N 1
ATOM 1347 C CA . GLY A 1 186 ? 4.658 -7.295 -11.854 1.00 88.38 186 GLY A CA 1
ATOM 1348 C C . GLY A 1 186 ? 4.670 -6.027 -10.996 1.00 88.38 186 GLY A C 1
ATOM 1349 O O . GLY A 1 186 ? 3.666 -5.648 -10.383 1.00 88.38 186 GLY A O 1
ATOM 1350 N N . THR A 1 187 ? 5.828 -5.370 -10.939 1.00 94.19 187 THR A N 1
ATOM 1351 C CA . THR A 1 187 ? 6.065 -4.219 -10.056 1.00 94.19 187 THR A CA 1
ATOM 1352 C C . THR A 1 187 ? 5.905 -2.885 -10.785 1.00 94.19 187 THR A C 1
ATOM 1354 O O . THR A 1 187 ? 6.400 -2.683 -11.893 1.00 94.19 187 THR A O 1
ATOM 1357 N N . TYR A 1 188 ? 5.212 -1.949 -10.142 1.00 97.56 188 TYR A N 1
ATOM 1358 C CA . TYR A 1 188 ? 4.924 -0.614 -10.648 1.00 97.56 188 TYR A CA 1
ATOM 1359 C C . TYR A 1 188 ? 5.434 0.436 -9.670 1.00 97.56 188 TYR A C 1
ATOM 1361 O O . TYR A 1 188 ? 4.963 0.499 -8.537 1.00 97.56 188 TYR A O 1
ATOM 1369 N N . ASP A 1 189 ? 6.336 1.302 -10.121 1.00 98.06 189 ASP A N 1
ATOM 1370 C CA . ASP A 1 189 ? 6.850 2.412 -9.323 1.00 98.06 189 ASP A CA 1
ATOM 1371 C C . ASP A 1 189 ? 6.237 3.728 -9.770 1.00 98.06 189 ASP A C 1
ATOM 1373 O O . ASP A 1 189 ? 6.515 4.213 -10.864 1.00 98.06 189 ASP A O 1
ATOM 1377 N N . PHE A 1 190 ? 5.410 4.338 -8.930 1.00 98.56 190 PHE A N 1
ATOM 1378 C CA . PHE A 1 190 ? 4.747 5.604 -9.225 1.00 98.56 190 PHE A CA 1
ATOM 1379 C C . PHE A 1 190 ? 5.297 6.728 -8.344 1.00 98.56 190 PHE A C 1
ATOM 1381 O O . PHE A 1 190 ? 5.475 6.565 -7.135 1.00 98.56 190 PHE A O 1
ATOM 1388 N N . ALA A 1 191 ? 5.479 7.926 -8.907 1.00 98.56 191 ALA A N 1
ATOM 1389 C CA . ALA A 1 191 ? 5.773 9.107 -8.087 1.00 98.56 191 ALA A CA 1
ATOM 1390 C C . ALA A 1 191 ? 4.567 9.474 -7.209 1.00 98.56 191 ALA A C 1
ATOM 1392 O O . ALA A 1 191 ? 4.710 9.845 -6.046 1.00 98.56 191 ALA A O 1
ATOM 1393 N N . SER A 1 192 ? 3.362 9.359 -7.762 1.00 98.69 192 SER A N 1
ATOM 1394 C CA . SER A 1 192 ? 2.093 9.522 -7.055 1.00 98.69 192 SER A CA 1
ATOM 1395 C C . SER A 1 192 ? 0.983 8.799 -7.807 1.00 98.69 192 SER A C 1
ATOM 1397 O O . SER A 1 192 ? 1.081 8.599 -9.020 1.00 98.69 192 SER A O 1
ATOM 1399 N N . LEU A 1 193 ? -0.083 8.435 -7.095 1.00 98.81 193 LEU A N 1
ATOM 1400 C CA . LEU A 1 193 ? -1.262 7.811 -7.683 1.00 98.81 193 LEU A CA 1
ATOM 1401 C C . LEU A 1 193 ? -2.525 8.556 -7.253 1.00 98.81 193 LEU A C 1
ATOM 1403 O O . LEU A 1 193 ? -2.838 8.643 -6.065 1.00 98.81 193 LEU A O 1
ATOM 1407 N N . MET A 1 194 ? -3.262 9.069 -8.235 1.00 98.88 194 MET A N 1
ATOM 1408 C CA . MET A 1 194 ? -4.545 9.730 -8.029 1.00 98.88 194 MET A CA 1
ATOM 1409 C C . MET A 1 194 ? -5.638 9.032 -8.836 1.00 98.88 194 MET A C 1
ATOM 1411 O O . MET A 1 194 ? -5.581 9.004 -10.063 1.00 98.88 194 MET A O 1
ATOM 1415 N N . LEU A 1 195 ? -6.649 8.499 -8.156 1.00 98.88 195 LEU A N 1
ATOM 1416 C CA . LEU A 1 195 ? -7.871 7.993 -8.776 1.00 98.88 195 LEU A CA 1
ATOM 1417 C C . LEU A 1 195 ? -8.962 9.059 -8.643 1.00 98.88 195 LEU A C 1
ATOM 1419 O O . LEU A 1 195 ? -9.193 9.574 -7.553 1.00 98.88 195 LEU A O 1
ATOM 1423 N N . GLY A 1 196 ? -9.642 9.387 -9.735 1.00 98.75 196 GLY A N 1
ATOM 1424 C CA . GLY A 1 196 ? -10.845 10.213 -9.717 1.00 98.75 196 GLY A CA 1
ATOM 1425 C C . GLY A 1 196 ? -12.046 9.475 -9.118 1.00 98.75 196 GLY A C 1
ATOM 1426 O O . GLY A 1 196 ? -11.950 8.326 -8.681 1.00 98.75 196 GLY A O 1
ATOM 1427 N N . ASN A 1 197 ? -13.203 10.135 -9.125 1.00 98.50 197 ASN A N 1
ATOM 1428 C CA . ASN A 1 197 ? -14.461 9.488 -8.750 1.00 98.50 197 ASN A CA 1
ATOM 1429 C C . ASN A 1 197 ? -14.778 8.340 -9.719 1.00 98.50 197 ASN A C 1
ATOM 1431 O O . ASN A 1 197 ? -14.557 8.478 -10.922 1.00 98.50 197 ASN A O 1
ATOM 1435 N N . ASP A 1 198 ? -15.296 7.226 -9.198 1.00 98.38 198 ASP A N 1
ATOM 1436 C CA . ASP A 1 198 ? -15.680 6.026 -9.965 1.00 98.38 198 ASP A CA 1
ATOM 1437 C C . ASP A 1 198 ? -14.537 5.361 -10.771 1.00 98.38 198 ASP A C 1
ATOM 1439 O O . ASP A 1 198 ? -14.770 4.403 -11.523 1.00 98.38 198 ASP A O 1
ATOM 1443 N N . ALA A 1 199 ? -13.300 5.842 -10.611 1.00 98.75 199 ALA A N 1
ATOM 1444 C CA . ALA A 1 199 ? -12.129 5.333 -11.304 1.00 98.75 199 ALA A CA 1
ATOM 1445 C C . ALA A 1 199 ? -11.737 3.941 -10.798 1.00 98.75 199 ALA A C 1
ATOM 1447 O O . ALA A 1 199 ? -11.993 3.573 -9.647 1.00 98.75 199 ALA A O 1
ATOM 1448 N N . ARG A 1 200 ? -11.095 3.155 -11.662 1.00 98.75 200 ARG A N 1
ATOM 1449 C CA . ARG A 1 200 ? -10.710 1.773 -11.364 1.00 98.75 200 ARG A CA 1
ATOM 1450 C C . ARG A 1 200 ? -9.220 1.562 -11.590 1.00 98.75 200 ARG A C 1
ATOM 1452 O O . ARG A 1 200 ? -8.716 1.872 -12.663 1.00 98.75 200 ARG A O 1
ATOM 1459 N N . LEU A 1 201 ? -8.545 0.989 -10.604 1.00 98.75 201 LEU A N 1
ATOM 1460 C CA . LEU A 1 201 ? -7.237 0.361 -10.742 1.00 98.75 201 LEU A CA 1
ATOM 1461 C C . LEU A 1 201 ? -7.433 -1.150 -10.610 1.00 98.75 201 LEU A C 1
ATOM 1463 O O . LEU A 1 201 ? -7.939 -1.614 -9.585 1.00 98.75 201 LEU A O 1
ATOM 1467 N N . GLN A 1 202 ? -7.089 -1.901 -11.652 1.00 97.81 202 GLN A N 1
ATOM 1468 C CA . GLN A 1 202 ? -7.375 -3.329 -11.740 1.00 97.81 202 GLN A CA 1
ATOM 1469 C C . GLN A 1 202 ? -6.109 -4.136 -11.998 1.00 97.81 202 GLN A C 1
ATOM 1471 O O . GLN A 1 202 ? -5.452 -3.920 -13.008 1.00 97.81 202 GLN A O 1
ATOM 1476 N N . ALA A 1 203 ? -5.789 -5.091 -11.130 1.00 96.44 203 ALA A N 1
ATOM 1477 C CA . ALA A 1 203 ? -4.690 -6.027 -11.361 1.00 96.44 203 ALA A CA 1
ATOM 1478 C C . ALA A 1 203 ? -5.184 -7.253 -12.136 1.00 96.44 203 ALA A C 1
ATOM 1480 O O . ALA A 1 203 ? -6.035 -7.986 -11.644 1.00 96.44 203 ALA A O 1
ATOM 1481 N N . LEU A 1 204 ? -4.696 -7.463 -13.359 1.00 94.81 204 LEU A N 1
ATOM 1482 C CA . LEU A 1 204 ? -5.043 -8.626 -14.188 1.00 94.81 204 LEU A CA 1
ATOM 1483 C C . LEU A 1 204 ? -4.206 -9.869 -13.829 1.00 94.81 204 LEU A C 1
ATOM 1485 O O . LEU A 1 204 ? -4.594 -10.989 -14.146 1.00 94.81 204 LEU A O 1
ATOM 1489 N N . ALA A 1 205 ? -3.078 -9.659 -13.155 1.00 89.62 205 ALA A N 1
ATOM 1490 C CA . ALA A 1 205 ? -2.206 -10.662 -12.554 1.00 89.62 205 ALA A CA 1
ATOM 1491 C C . ALA A 1 205 ? -1.584 -10.067 -11.278 1.00 89.62 205 ALA A C 1
ATOM 1493 O O . ALA A 1 205 ? -1.782 -8.877 -11.010 1.00 89.62 205 ALA A O 1
ATOM 1494 N N . SER A 1 206 ? -0.841 -10.867 -10.504 1.00 91.38 206 SER A N 1
ATOM 1495 C CA . SER A 1 206 ? -0.205 -10.396 -9.266 1.00 91.38 206 SER A CA 1
ATOM 1496 C C . SER A 1 206 ? 0.594 -9.113 -9.507 1.00 91.38 206 SER A C 1
ATOM 1498 O O . SER A 1 206 ? 1.438 -9.066 -10.404 1.00 91.38 206 SER A O 1
ATOM 1500 N N . SER A 1 207 ? 0.248 -8.049 -8.783 1.00 95.19 207 SER A N 1
ATOM 1501 C CA . SER A 1 207 ? 0.763 -6.700 -9.012 1.00 95.19 207 SER A CA 1
ATOM 1502 C C . SER A 1 207 ? 1.148 -6.026 -7.701 1.00 95.19 207 SER A C 1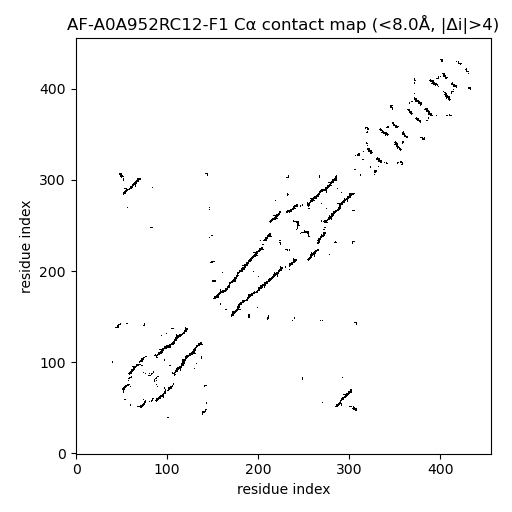
ATOM 1504 O O . SER A 1 207 ? 0.324 -5.901 -6.790 1.00 95.19 207 SER A O 1
ATOM 1506 N N . THR A 1 208 ? 2.367 -5.493 -7.658 1.00 95.69 208 THR A N 1
ATOM 1507 C CA . THR A 1 208 ? 2.853 -4.651 -6.560 1.00 95.69 208 THR A CA 1
ATOM 1508 C C . THR A 1 208 ? 2.980 -3.217 -7.048 1.00 95.69 208 THR A C 1
ATOM 1510 O O . THR A 1 208 ? 3.744 -2.922 -7.962 1.00 95.69 208 THR A O 1
ATOM 1513 N N . VAL A 1 209 ? 2.231 -2.301 -6.442 1.00 97.81 209 VAL A N 1
ATOM 1514 C CA . VAL A 1 209 ? 2.268 -0.871 -6.758 1.00 97.81 209 VAL A CA 1
ATOM 1515 C C . VAL A 1 209 ? 2.957 -0.128 -5.624 1.00 97.81 209 VAL A C 1
ATOM 1517 O O . VAL A 1 209 ? 2.373 0.072 -4.559 1.00 97.81 209 VAL A O 1
ATOM 1520 N N . ARG A 1 210 ? 4.184 0.324 -5.874 1.00 97.94 210 ARG A N 1
ATOM 1521 C CA . ARG A 1 210 ? 4.980 1.140 -4.959 1.00 97.94 210 ARG A CA 1
ATOM 1522 C C . ARG A 1 210 ? 4.842 2.607 -5.332 1.00 97.94 210 ARG A C 1
ATOM 1524 O O . ARG A 1 210 ? 5.009 3.004 -6.482 1.00 97.94 210 ARG A O 1
ATOM 1531 N N . ILE A 1 211 ? 4.512 3.441 -4.359 1.00 98.56 211 ILE A N 1
ATOM 1532 C CA . ILE A 1 211 ? 4.174 4.848 -4.555 1.00 98.56 211 ILE A CA 1
ATOM 1533 C C . ILE A 1 211 ? 5.112 5.675 -3.684 1.00 98.56 211 ILE A C 1
ATOM 1535 O O . ILE A 1 211 ? 4.995 5.666 -2.459 1.00 98.56 211 ILE A O 1
ATOM 1539 N N . ALA A 1 212 ? 6.034 6.413 -4.304 1.00 97.50 212 ALA A N 1
ATOM 1540 C CA . ALA A 1 212 ? 7.013 7.230 -3.579 1.00 97.50 212 ALA A CA 1
ATOM 1541 C C . ALA A 1 212 ? 6.341 8.360 -2.787 1.00 97.50 212 ALA A C 1
ATOM 1543 O O . ALA A 1 212 ? 6.716 8.667 -1.658 1.00 97.50 212 ALA A O 1
ATOM 1544 N N . GLY A 1 213 ? 5.344 8.994 -3.404 1.00 97.31 213 GLY A N 1
ATOM 1545 C CA . GLY A 1 213 ? 4.549 10.062 -2.823 1.00 97.31 213 GLY A CA 1
ATOM 1546 C C . GLY A 1 213 ? 3.260 9.538 -2.204 1.00 97.31 213 GLY A C 1
ATOM 1547 O O . GLY A 1 213 ? 3.267 8.721 -1.291 1.00 97.31 213 GLY A O 1
ATOM 1548 N N . ARG A 1 214 ? 2.127 10.063 -2.670 1.00 97.88 214 ARG A N 1
ATOM 1549 C CA . ARG A 1 214 ? 0.820 9.838 -2.041 1.00 97.88 214 ARG A CA 1
ATOM 1550 C C . ARG A 1 214 ? -0.123 9.039 -2.923 1.00 97.88 214 ARG A C 1
ATOM 1552 O O . ARG A 1 214 ? -0.084 9.157 -4.150 1.00 97.88 214 ARG A O 1
ATOM 1559 N N . LEU A 1 215 ? -1.014 8.316 -2.252 1.00 98.75 215 LEU A N 1
ATOM 1560 C CA . LEU A 1 215 ? -2.213 7.721 -2.828 1.00 98.75 215 LEU A CA 1
ATOM 1561 C C . LEU A 1 215 ? -3.426 8.581 -2.464 1.00 98.75 215 LEU A C 1
ATOM 1563 O O . LEU A 1 215 ? -3.690 8.828 -1.287 1.00 98.75 215 LEU A O 1
ATOM 1567 N N . ALA A 1 216 ? -4.193 9.005 -3.460 1.00 98.69 216 ALA A N 1
ATOM 1568 C CA . ALA A 1 216 ? -5.483 9.647 -3.249 1.00 98.69 216 ALA A CA 1
ATOM 1569 C C . ALA A 1 216 ? -6.526 9.034 -4.179 1.00 98.69 216 ALA A C 1
ATOM 1571 O O . ALA A 1 216 ? -6.261 8.822 -5.359 1.00 98.69 216 ALA A O 1
ATOM 1572 N N . THR A 1 217 ? -7.722 8.775 -3.664 1.00 98.81 217 THR A N 1
ATOM 1573 C CA . THR A 1 217 ? -8.853 8.334 -4.486 1.00 98.81 217 THR A CA 1
ATOM 1574 C C . THR A 1 217 ? -10.056 9.243 -4.266 1.00 98.81 217 THR A C 1
ATOM 1576 O O . THR A 1 217 ? -10.262 9.746 -3.159 1.00 98.81 217 THR A O 1
ATOM 1579 N N . GLY A 1 218 ? -10.830 9.467 -5.325 1.00 98.56 218 GLY A N 1
ATOM 1580 C CA . GLY A 1 218 ? -12.157 10.059 -5.256 1.00 98.56 218 GLY A CA 1
ATOM 1581 C C . GLY A 1 218 ? -13.195 9.073 -4.723 1.00 98.56 218 GLY A C 1
ATOM 1582 O O . GLY A 1 218 ? -12.893 7.925 -4.395 1.00 98.56 218 GLY A O 1
ATOM 1583 N N . ASP A 1 219 ? -14.442 9.521 -4.652 1.00 98.69 219 ASP A N 1
ATOM 1584 C CA . ASP A 1 219 ? -15.546 8.697 -4.166 1.00 98.69 219 ASP A CA 1
ATOM 1585 C C . ASP A 1 219 ? -15.852 7.547 -5.139 1.00 98.69 219 ASP A C 1
ATOM 1587 O O . ASP A 1 219 ? -15.773 7.703 -6.361 1.00 98.69 219 ASP A O 1
ATOM 1591 N N . ARG A 1 220 ? -16.252 6.391 -4.596 1.00 98.75 220 ARG A N 1
ATOM 1592 C CA . ARG A 1 220 ? -16.611 5.162 -5.332 1.00 98.75 220 ARG A CA 1
ATOM 1593 C C . ARG A 1 220 ? -15.492 4.600 -6.215 1.00 98.75 220 ARG A C 1
ATOM 1595 O O . ARG A 1 220 ? -15.755 3.764 -7.085 1.00 98.75 220 ARG A O 1
ATOM 1602 N N . ALA A 1 221 ? -14.251 5.032 -5.998 1.00 98.81 221 ALA A N 1
ATOM 1603 C CA . ALA A 1 221 ? -13.096 4.452 -6.661 1.00 98.81 221 ALA A CA 1
ATOM 1604 C C . ALA A 1 221 ? -12.953 2.962 -6.304 1.00 98.81 221 ALA A C 1
ATOM 1606 O O . ALA A 1 221 ? -13.449 2.486 -5.275 1.00 98.81 221 ALA A O 1
ATOM 1607 N N . ARG A 1 222 ? -12.285 2.199 -7.169 1.00 98.75 222 ARG A N 1
ATOM 1608 C CA . ARG A 1 222 ? -12.060 0.766 -6.960 1.00 98.75 222 ARG A CA 1
ATOM 1609 C C . ARG A 1 222 ? -10.603 0.409 -7.177 1.00 98.75 222 ARG A C 1
ATOM 1611 O O . ARG A 1 222 ? -10.059 0.715 -8.234 1.00 98.75 222 ARG A O 1
ATOM 1618 N N . ILE A 1 223 ? -10.013 -0.285 -6.212 1.00 98.69 223 ILE A N 1
ATOM 1619 C CA . ILE A 1 223 ? -8.690 -0.896 -6.340 1.00 98.69 223 ILE A CA 1
ATOM 1620 C C . ILE A 1 223 ? -8.844 -2.384 -6.069 1.00 98.69 223 ILE A C 1
ATOM 1622 O O . ILE A 1 223 ? -9.115 -2.774 -4.935 1.00 98.69 223 ILE A O 1
ATOM 1626 N N . VAL A 1 224 ? -8.780 -3.205 -7.114 1.00 97.81 224 VAL A N 1
ATOM 1627 C CA . VAL A 1 224 ? -9.167 -4.620 -7.024 1.00 97.81 224 VAL A CA 1
ATOM 1628 C C . VAL A 1 224 ? -8.350 -5.492 -7.979 1.00 97.81 224 VAL A C 1
ATOM 1630 O O . VAL A 1 224 ? -8.047 -5.049 -9.084 1.00 97.81 224 VAL A O 1
ATOM 1633 N N . PRO A 1 225 ? -8.058 -6.755 -7.645 1.00 95.19 225 PRO A N 1
ATOM 1634 C CA . PRO A 1 225 ? -7.672 -7.736 -8.644 1.00 95.19 225 PRO A CA 1
ATOM 1635 C C . PRO A 1 225 ? -8.868 -8.101 -9.541 1.00 95.19 225 PRO A C 1
ATOM 1637 O O . PRO A 1 225 ? -10.026 -8.104 -9.112 1.00 95.19 225 PRO A O 1
ATOM 1640 N N . SER A 1 226 ? -8.591 -8.404 -10.805 1.00 85.19 226 SER A N 1
ATOM 1641 C CA . SER A 1 226 ? -9.543 -8.783 -11.846 1.00 85.19 226 SER A CA 1
ATOM 1642 C C . SER A 1 226 ? -9.295 -10.239 -12.236 1.00 85.19 226 SER A C 1
ATOM 1644 O O . SER A 1 226 ? -8.628 -10.547 -13.214 1.00 85.19 226 SER A O 1
ATOM 1646 N N . GLY A 1 227 ? -9.807 -11.158 -11.421 1.00 73.75 227 GLY A N 1
ATOM 1647 C CA . GLY A 1 227 ? -9.671 -12.593 -11.644 1.00 73.75 227 GLY A CA 1
ATOM 1648 C C . GLY A 1 227 ? -10.255 -13.378 -10.478 1.00 73.75 227 GLY A C 1
ATOM 1649 O O . GLY A 1 227 ? -10.193 -12.932 -9.336 1.00 73.75 227 GLY A O 1
ATOM 1650 N N . ILE A 1 228 ? -10.844 -14.539 -10.762 1.00 73.81 228 ILE A N 1
ATOM 1651 C CA . ILE A 1 228 ? -11.432 -15.408 -9.727 1.00 73.81 228 ILE A CA 1
ATOM 1652 C C . ILE A 1 228 ? -10.375 -16.177 -8.925 1.00 73.81 228 ILE A C 1
ATOM 1654 O O . ILE A 1 228 ? -10.669 -16.644 -7.832 1.00 73.81 228 ILE A O 1
ATOM 1658 N N . SER A 1 229 ? -9.161 -16.308 -9.464 1.00 84.38 229 SER A N 1
ATOM 1659 C CA . SER A 1 229 ? -8.020 -16.945 -8.802 1.00 84.38 229 SER A CA 1
ATOM 1660 C C . SER A 1 229 ? -7.186 -15.975 -7.967 1.00 84.38 229 SER A C 1
ATOM 1662 O O . SER A 1 229 ? -6.369 -16.432 -7.180 1.00 84.38 229 SER A O 1
ATOM 1664 N N . LEU A 1 230 ? -7.369 -14.665 -8.160 1.00 88.69 230 LEU A N 1
ATOM 1665 C CA . LEU A 1 230 ? -6.614 -13.638 -7.454 1.00 88.69 230 LEU A CA 1
ATOM 1666 C C . LEU A 1 230 ? -7.313 -13.271 -6.143 1.00 88.69 230 LEU A C 1
ATOM 1668 O O . LEU A 1 230 ? -8.540 -13.089 -6.110 1.00 88.69 230 LEU A O 1
ATOM 1672 N N . THR A 1 231 ? -6.528 -13.112 -5.085 1.00 90.19 231 THR A N 1
ATOM 1673 C CA . THR A 1 231 ? -6.972 -12.672 -3.757 1.00 90.19 231 THR A CA 1
ATOM 1674 C C . THR A 1 231 ? -6.388 -11.302 -3.407 1.00 90.19 231 THR A C 1
ATOM 1676 O O . THR A 1 231 ? -5.740 -10.661 -4.238 1.00 90.19 231 THR A O 1
ATOM 1679 N N . ALA A 1 232 ? -6.671 -10.780 -2.212 1.00 93.81 232 ALA A N 1
ATOM 1680 C CA . ALA A 1 232 ? -6.151 -9.488 -1.778 1.00 93.81 232 ALA A CA 1
ATOM 1681 C C . ALA A 1 232 ? -4.613 -9.430 -1.786 1.00 93.81 232 ALA A C 1
ATOM 1683 O O . ALA A 1 232 ? -4.069 -8.366 -2.073 1.00 93.81 232 ALA A O 1
ATOM 1684 N N . LYS A 1 233 ? -3.911 -10.544 -1.531 1.00 90.31 233 LYS A N 1
ATOM 1685 C CA . LYS A 1 233 ? -2.435 -10.599 -1.585 1.00 90.31 233 LYS A CA 1
ATOM 1686 C C . LYS A 1 233 ? -1.844 -10.344 -2.970 1.00 90.31 233 LYS A C 1
ATOM 1688 O O . LYS A 1 233 ? -0.737 -9.829 -3.059 1.00 90.31 233 LYS A O 1
ATOM 1693 N N . ASP A 1 234 ? -2.587 -10.654 -4.032 1.00 91.00 234 ASP A N 1
ATOM 1694 C CA . ASP A 1 234 ? -2.133 -10.474 -5.416 1.00 91.00 234 ASP A CA 1
ATOM 1695 C C . ASP A 1 234 ? -2.281 -9.018 -5.895 1.00 91.00 234 ASP A C 1
ATOM 1697 O O . ASP A 1 234 ? -1.954 -8.683 -7.033 1.00 91.00 234 ASP A O 1
ATOM 1701 N N . MET A 1 235 ? -2.798 -8.131 -5.042 1.00 95.69 235 MET A N 1
ATOM 1702 C CA . MET A 1 235 ? -2.818 -6.694 -5.273 1.00 95.69 235 MET A CA 1
ATOM 1703 C C . MET A 1 235 ? -2.216 -5.989 -4.061 1.00 95.69 235 MET A C 1
ATOM 1705 O O . MET A 1 235 ? -2.885 -5.787 -3.048 1.00 95.69 235 MET A O 1
ATOM 1709 N N . ARG A 1 236 ? -0.951 -5.587 -4.167 1.00 95.62 236 ARG A N 1
ATOM 1710 C CA . ARG A 1 236 ? -0.220 -4.922 -3.084 1.00 95.62 236 ARG A CA 1
ATOM 1711 C C . ARG A 1 236 ? -0.039 -3.438 -3.390 1.00 95.62 236 ARG A C 1
ATOM 1713 O O . ARG A 1 236 ? 0.390 -3.069 -4.479 1.00 95.62 236 ARG A O 1
ATOM 1720 N N . LEU A 1 237 ? -0.370 -2.579 -2.429 1.00 97.62 237 LEU A N 1
ATOM 1721 C CA . LEU A 1 237 ? -0.174 -1.130 -2.496 1.00 97.62 237 LEU A CA 1
ATOM 1722 C C . LEU A 1 237 ? 0.788 -0.688 -1.395 1.00 97.62 237 LEU A C 1
ATOM 1724 O O . LEU A 1 237 ? 0.450 -0.779 -0.217 1.00 97.62 237 LEU A O 1
ATOM 1728 N N . GLU A 1 238 ? 1.937 -0.137 -1.767 1.00 97.19 238 GLU A N 1
ATOM 1729 C CA . GLU A 1 238 ? 2.932 0.396 -0.835 1.00 97.19 238 GLU A CA 1
ATOM 1730 C C . GLU A 1 238 ? 3.064 1.908 -1.022 1.00 97.19 238 GLU A C 1
ATOM 1732 O O . GLU A 1 238 ? 3.433 2.383 -2.091 1.00 97.19 238 GLU A O 1
ATOM 1737 N N . VAL A 1 239 ? 2.736 2.697 0.000 1.00 98.06 239 VAL A N 1
ATOM 1738 C CA . VAL A 1 239 ? 2.730 4.165 -0.067 1.00 98.06 239 VAL A CA 1
ATOM 1739 C C . VAL A 1 239 ? 3.783 4.729 0.879 1.00 98.06 239 VAL A C 1
ATOM 1741 O O . VAL A 1 239 ? 3.581 4.798 2.090 1.00 98.06 239 VAL A O 1
ATOM 1744 N N . HIS A 1 240 ? 4.903 5.177 0.319 1.00 94.88 240 HIS A N 1
ATOM 1745 C CA . HIS A 1 240 ? 6.073 5.639 1.072 1.00 94.88 240 HIS A CA 1
ATOM 1746 C C . HIS A 1 240 ? 6.014 7.115 1.460 1.00 94.88 240 HIS A C 1
ATOM 1748 O O . HIS A 1 240 ? 6.836 7.567 2.262 1.00 94.88 240 HIS A O 1
ATOM 1754 N N . GLY A 1 241 ? 5.052 7.870 0.928 1.00 94.19 241 GLY A N 1
ATOM 1755 C CA . GLY A 1 241 ? 4.864 9.263 1.296 1.00 94.19 241 GLY A CA 1
ATOM 1756 C C . GLY A 1 241 ? 4.446 9.443 2.751 1.00 94.19 241 GLY A C 1
ATOM 1757 O O . GLY A 1 241 ? 3.962 8.539 3.430 1.00 94.19 241 GLY A O 1
ATOM 1758 N N . GLN A 1 242 ? 4.600 10.676 3.219 1.00 95.69 242 GLN A N 1
ATOM 1759 C CA . GLN A 1 242 ? 4.245 11.093 4.570 1.00 95.69 242 GLN A CA 1
ATOM 1760 C C . GLN A 1 242 ? 3.079 12.092 4.576 1.00 95.69 242 GLN A C 1
ATOM 1762 O O . GLN A 1 242 ? 2.696 12.669 3.548 1.00 95.69 242 GLN A O 1
ATOM 1767 N N . ASN A 1 243 ? 2.517 12.317 5.764 1.00 97.12 243 ASN A N 1
ATOM 1768 C CA . ASN A 1 243 ? 1.506 13.349 5.987 1.00 97.12 243 ASN A CA 1
ATOM 1769 C C . ASN A 1 243 ? 2.090 14.744 5.751 1.00 97.12 243 ASN A C 1
ATOM 1771 O O . ASN A 1 243 ? 3.076 15.123 6.385 1.00 97.12 243 ASN A O 1
ATOM 1775 N N . GLY A 1 244 ? 1.466 15.536 4.877 1.00 96.75 244 GLY A N 1
ATOM 1776 C CA . GLY A 1 244 ? 1.969 16.862 4.520 1.00 96.75 244 GLY A CA 1
ATOM 1777 C C . GLY A 1 244 ? 3.462 16.833 4.161 1.00 96.75 244 GLY A C 1
ATOM 1778 O O . GLY A 1 244 ? 3.961 15.848 3.616 1.00 96.75 244 GLY A O 1
ATOM 1779 N N . ALA A 1 245 ? 4.172 17.919 4.450 1.00 94.62 245 ALA A N 1
ATOM 1780 C CA . ALA A 1 245 ? 5.626 17.978 4.294 1.00 94.62 245 ALA A CA 1
ATOM 1781 C C . ALA A 1 245 ? 6.389 17.589 5.574 1.00 94.62 245 ALA A C 1
ATOM 1783 O O . ALA A 1 245 ? 7.572 17.286 5.500 1.00 94.62 245 ALA A O 1
ATOM 1784 N N . SER A 1 246 ? 5.731 17.614 6.738 1.00 92.69 246 SER A N 1
ATOM 1785 C CA . SER A 1 246 ? 6.374 17.419 8.045 1.00 92.69 246 SER A CA 1
ATOM 1786 C C . SER A 1 246 ? 6.266 15.998 8.593 1.00 92.69 246 SER A C 1
ATOM 1788 O O . SER A 1 246 ? 6.874 15.696 9.614 1.00 92.69 246 SER A O 1
ATOM 1790 N N . GLY A 1 247 ? 5.418 15.154 8.003 1.00 93.62 247 GLY A N 1
ATOM 1791 C CA . GLY A 1 247 ? 5.066 13.851 8.559 1.00 93.62 247 GLY A CA 1
ATOM 1792 C C . GLY A 1 247 ? 4.189 13.924 9.815 1.00 93.62 247 GLY A C 1
ATOM 1793 O O . GLY A 1 247 ? 3.742 12.882 10.290 1.00 93.62 247 GLY A O 1
ATOM 1794 N N . ALA A 1 248 ? 3.882 15.112 10.349 1.00 94.19 248 ALA A N 1
ATOM 1795 C CA . ALA A 1 248 ? 3.087 15.247 11.568 1.00 94.19 248 ALA A CA 1
ATOM 1796 C C . ALA A 1 248 ? 1.685 14.628 11.413 1.00 94.19 248 ALA A C 1
ATOM 1798 O O . ALA A 1 248 ? 1.104 14.598 10.327 1.00 94.19 248 ALA A O 1
ATOM 1799 N N . LEU A 1 249 ? 1.113 14.135 12.513 1.00 93.38 249 LEU A N 1
ATOM 1800 C CA . LEU A 1 249 ? -0.180 13.444 12.492 1.00 93.38 249 LEU A CA 1
ATOM 1801 C C . LEU A 1 249 ? -1.324 14.317 11.941 1.00 93.38 249 LEU A C 1
ATOM 1803 O O . LEU A 1 249 ? -2.192 13.825 11.227 1.00 93.38 249 LEU A O 1
ATOM 1807 N N . ASN A 1 250 ? -1.304 15.617 12.240 1.00 92.62 250 ASN A N 1
ATOM 1808 C CA . ASN A 1 250 ? -2.285 16.596 11.769 1.00 92.62 250 ASN A CA 1
ATOM 1809 C C . ASN A 1 250 ? -1.927 17.233 10.414 1.00 92.62 250 ASN A C 1
ATOM 1811 O O . ASN A 1 250 ? -2.685 18.069 9.925 1.00 92.62 250 ASN A O 1
ATOM 1815 N N . ALA A 1 251 ? -0.784 16.887 9.815 1.00 96.94 251 ALA A N 1
ATOM 1816 C CA . ALA A 1 251 ? -0.370 17.465 8.546 1.00 96.94 251 ALA A CA 1
ATOM 1817 C C . ALA A 1 251 ? -1.204 16.902 7.388 1.00 96.94 251 ALA A C 1
ATOM 1819 O O . ALA A 1 251 ? -1.514 15.710 7.329 1.00 96.94 251 ALA A O 1
ATOM 1820 N N . THR A 1 252 ? -1.551 17.769 6.439 1.00 95.62 252 THR A N 1
ATOM 1821 C CA . THR A 1 252 ? -2.387 17.422 5.287 1.00 95.62 252 THR A CA 1
ATOM 1822 C C . THR A 1 252 ? -1.694 17.730 3.958 1.00 95.62 252 THR A C 1
ATOM 1824 O O . THR A 1 252 ? -0.882 18.655 3.892 1.00 95.62 252 THR A O 1
ATOM 1827 N N . PRO A 1 253 ? -2.044 17.008 2.881 1.00 96.75 253 PRO A N 1
ATOM 1828 C CA . PRO A 1 253 ? -2.886 15.810 2.886 1.00 96.75 253 PRO A CA 1
ATOM 1829 C C . PRO A 1 253 ? -2.147 14.619 3.515 1.00 96.75 253 PRO A C 1
ATOM 1831 O O . PRO A 1 253 ? -0.920 14.627 3.635 1.00 96.75 253 PRO A O 1
ATOM 1834 N N . ARG A 1 254 ? -2.907 13.617 3.961 1.00 98.25 254 ARG A N 1
ATOM 1835 C CA . ARG A 1 254 ? -2.353 12.385 4.538 1.00 98.25 254 ARG A CA 1
ATOM 1836 C C . ARG A 1 254 ? -1.630 11.562 3.469 1.00 98.25 254 ARG A C 1
ATOM 1838 O O . ARG A 1 254 ? -1.824 11.803 2.278 1.00 98.25 254 ARG A O 1
ATOM 1845 N N . ALA A 1 255 ? -0.801 10.613 3.894 1.00 98.25 255 ALA A N 1
ATOM 1846 C CA . ALA A 1 255 ? -0.024 9.769 2.985 1.00 98.25 255 ALA A CA 1
ATOM 1847 C C . ALA A 1 255 ? -0.907 8.965 2.013 1.00 98.25 255 ALA A C 1
ATOM 1849 O O . ALA A 1 255 ? -0.642 8.957 0.810 1.00 98.25 255 ALA A O 1
ATOM 1850 N N . ALA A 1 256 ? -1.983 8.358 2.522 1.00 98.75 256 ALA A N 1
ATOM 1851 C CA . ALA A 1 256 ? -2.964 7.646 1.715 1.00 98.75 256 ALA A CA 1
ATOM 1852 C C . ALA A 1 256 ? -4.393 8.026 2.124 1.00 98.75 256 ALA A C 1
ATOM 1854 O O . ALA A 1 256 ? -4.759 7.928 3.298 1.00 98.75 256 ALA A O 1
ATOM 1855 N N . VAL A 1 257 ? -5.207 8.455 1.159 1.00 98.75 257 VAL A N 1
ATOM 1856 C CA . VAL A 1 257 ? -6.614 8.820 1.377 1.00 98.75 257 VAL A CA 1
ATOM 1857 C C . VAL A 1 257 ? -7.507 8.060 0.405 1.00 98.75 257 VAL A C 1
ATOM 1859 O O . VAL A 1 257 ? -7.384 8.207 -0.812 1.00 98.75 257 VAL A O 1
ATOM 1862 N N . LEU A 1 258 ? -8.440 7.283 0.951 1.00 98.75 258 LEU A N 1
ATOM 1863 C CA . LEU A 1 258 ? -9.527 6.685 0.189 1.00 98.75 258 LEU A CA 1
ATOM 1864 C C . LEU A 1 258 ? -10.767 7.586 0.249 1.00 98.75 258 LEU A C 1
ATOM 1866 O O . LEU A 1 258 ? -11.082 8.120 1.314 1.00 98.75 258 LEU A O 1
ATOM 1870 N N . GLY A 1 259 ? -11.459 7.759 -0.876 1.00 98.62 259 GLY A N 1
ATOM 1871 C CA . GLY A 1 259 ? -12.718 8.497 -0.937 1.00 98.62 259 GLY A CA 1
ATOM 1872 C C . GLY A 1 259 ? -13.864 7.714 -0.299 1.00 98.62 259 GLY A C 1
ATOM 1873 O O . GLY A 1 259 ? -13.707 6.555 0.104 1.00 98.62 259 GLY A O 1
ATOM 1874 N N . ASN A 1 260 ? -15.040 8.327 -0.200 1.00 98.75 260 ASN A N 1
ATOM 1875 C CA . ASN A 1 260 ? -16.226 7.650 0.321 1.00 98.75 260 ASN A CA 1
ATOM 1876 C C . ASN A 1 260 ? -16.658 6.518 -0.611 1.00 98.75 260 ASN A C 1
ATOM 1878 O O . ASN A 1 260 ? -16.462 6.597 -1.821 1.00 98.75 260 ASN A O 1
ATOM 1882 N N . ASP A 1 261 ? -17.266 5.470 -0.056 1.00 98.69 261 ASP A N 1
ATOM 1883 C CA . ASP A 1 261 ? -17.801 4.330 -0.814 1.00 98.69 261 ASP A CA 1
ATOM 1884 C C . ASP A 1 261 ? -16.747 3.613 -1.688 1.00 98.69 261 ASP A C 1
ATOM 1886 O O . ASP A 1 261 ? -17.086 2.894 -2.631 1.00 98.69 261 ASP A O 1
ATOM 1890 N N . THR A 1 262 ? -15.457 3.817 -1.397 1.00 98.75 262 THR A N 1
ATOM 1891 C CA . THR A 1 262 ? -14.352 3.170 -2.112 1.00 98.75 262 THR A CA 1
ATOM 1892 C C . THR A 1 262 ? -14.370 1.670 -1.841 1.00 98.75 262 THR A C 1
ATOM 1894 O O . THR A 1 262 ? -14.589 1.233 -0.709 1.00 98.75 262 THR A O 1
ATOM 1897 N N . VAL A 1 263 ? -14.097 0.872 -2.872 1.00 98.75 263 VAL A N 1
ATOM 1898 C CA . VAL A 1 263 ? -13.894 -0.575 -2.735 1.00 98.75 263 VAL A CA 1
ATOM 1899 C C . VAL A 1 263 ? -12.418 -0.887 -2.917 1.00 98.75 263 VAL A C 1
ATOM 1901 O O . VAL A 1 263 ? -11.846 -0.593 -3.966 1.00 98.75 263 VAL A O 1
ATOM 1904 N N . VAL A 1 264 ? -11.813 -1.512 -1.916 1.00 98.50 264 VAL A N 1
ATOM 1905 C CA . VAL A 1 264 ? -10.425 -1.974 -1.975 1.00 98.50 264 VAL A CA 1
ATOM 1906 C C . VAL A 1 264 ? -10.408 -3.468 -1.708 1.00 98.50 264 VAL A C 1
ATOM 1908 O O . VAL A 1 264 ? -10.954 -3.913 -0.709 1.00 98.50 264 VAL A O 1
ATOM 1911 N N . ARG A 1 265 ? -9.785 -4.249 -2.584 1.00 98.31 265 ARG A N 1
ATOM 1912 C CA . ARG A 1 265 ? -9.425 -5.643 -2.321 1.00 98.31 265 ARG A CA 1
ATOM 1913 C C . ARG A 1 265 ? -7.931 -5.767 -2.584 1.00 98.31 265 ARG A C 1
ATOM 1915 O O . ARG A 1 265 ? -7.541 -5.851 -3.741 1.00 98.31 265 ARG A O 1
ATOM 1922 N N . ALA A 1 266 ? -7.128 -5.602 -1.539 1.00 98.06 266 ALA A N 1
ATOM 1923 C CA . ALA A 1 266 ? -5.681 -5.431 -1.630 1.00 98.06 266 ALA A CA 1
ATOM 1924 C C . ALA A 1 266 ? -5.023 -5.556 -0.248 1.00 98.06 266 ALA A C 1
ATOM 1926 O O . ALA A 1 266 ? -5.672 -5.344 0.782 1.00 98.06 266 ALA A O 1
ATOM 1927 N N . LEU A 1 267 ? -3.713 -5.783 -0.237 1.00 97.50 267 LEU A N 1
ATOM 1928 C CA . LEU A 1 267 ? -2.857 -5.473 0.905 1.00 97.50 267 LEU A CA 1
ATOM 1929 C C . LEU A 1 267 ? -2.368 -4.027 0.784 1.00 97.50 267 LEU A C 1
ATOM 1931 O O . LEU A 1 267 ? -1.748 -3.662 -0.214 1.00 97.50 267 LEU A O 1
ATOM 1935 N N . VAL A 1 268 ? -2.655 -3.186 1.780 1.00 98.38 268 VAL A N 1
ATOM 1936 C CA . VAL A 1 268 ? -2.287 -1.759 1.768 1.00 98.38 268 VAL A CA 1
ATOM 1937 C C . VAL A 1 268 ? -1.289 -1.468 2.878 1.00 98.38 268 VAL A C 1
ATOM 1939 O O . VAL A 1 268 ? -1.598 -1.693 4.044 1.00 98.38 268 VAL A O 1
ATOM 1942 N N . LEU A 1 269 ? -0.124 -0.930 2.521 1.00 97.56 269 LEU A N 1
ATOM 1943 C CA . LEU A 1 269 ? 0.985 -0.635 3.423 1.00 97.56 269 LEU A CA 1
ATOM 1944 C C . LEU A 1 269 ? 1.394 0.839 3.313 1.00 97.56 269 LEU A C 1
ATOM 1946 O O . LEU A 1 269 ? 1.779 1.310 2.248 1.00 97.56 269 LEU A O 1
ATOM 1950 N N . VAL A 1 270 ? 1.316 1.588 4.415 1.00 98.06 270 VAL A N 1
ATOM 1951 C CA . VAL A 1 270 ? 1.603 3.037 4.457 1.00 98.06 270 VAL A CA 1
ATOM 1952 C C . VAL A 1 270 ? 2.563 3.356 5.614 1.00 98.06 270 VAL A C 1
ATOM 1954 O O . VAL A 1 270 ? 2.152 3.929 6.628 1.00 98.06 270 VAL A O 1
ATOM 1957 N N . PRO A 1 271 ? 3.845 2.953 5.528 1.00 94.00 271 PRO A N 1
ATOM 1958 C CA . PRO A 1 271 ? 4.765 2.918 6.671 1.00 94.00 271 PRO A CA 1
ATOM 1959 C C . PRO A 1 271 ? 5.086 4.295 7.267 1.00 94.00 271 PRO A C 1
ATOM 1961 O O . PRO A 1 271 ? 5.371 4.397 8.459 1.00 94.00 271 PRO A O 1
ATOM 1964 N N . ASN A 1 272 ? 5.015 5.360 6.463 1.00 92.94 272 ASN A N 1
ATOM 1965 C CA . ASN A 1 272 ? 5.531 6.686 6.827 1.00 92.94 272 ASN A CA 1
ATOM 1966 C C . ASN A 1 272 ? 4.438 7.722 7.128 1.00 92.94 272 ASN A C 1
ATOM 1968 O O . ASN A 1 272 ? 4.728 8.897 7.374 1.00 92.94 272 ASN A O 1
ATOM 1972 N N . GLY A 1 273 ? 3.167 7.322 7.133 1.00 95.81 273 GLY A N 1
ATOM 1973 C CA . GLY A 1 273 ? 2.078 8.262 7.348 1.00 95.81 273 GLY A CA 1
ATOM 1974 C C . GLY A 1 273 ? 0.738 7.609 7.619 1.00 95.81 273 GLY A C 1
ATOM 1975 O O . GLY A 1 273 ? 0.636 6.434 7.962 1.00 95.81 273 GL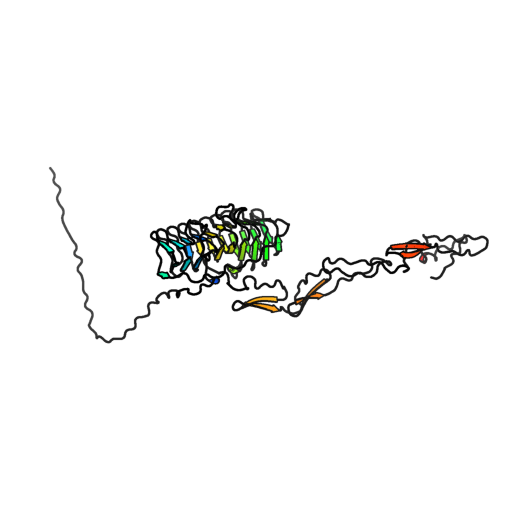Y A O 1
ATOM 1976 N N . THR A 1 274 ? -0.308 8.417 7.512 1.00 98.62 274 THR A N 1
ATOM 1977 C CA . THR A 1 274 ? -1.657 7.981 7.836 1.00 98.62 274 THR A CA 1
ATOM 1978 C C . THR A 1 274 ? -2.367 7.427 6.608 1.00 98.62 274 THR A C 1
ATOM 1980 O O . THR A 1 274 ? -2.471 8.114 5.589 1.00 98.62 274 THR A O 1
ATOM 1983 N N . LEU A 1 275 ? -2.919 6.222 6.749 1.00 98.81 275 LEU A N 1
ATOM 1984 C CA . LEU A 1 275 ? -3.958 5.688 5.879 1.00 98.81 275 LEU A CA 1
ATOM 1985 C C . LEU A 1 275 ? -5.316 6.130 6.421 1.00 98.81 275 LEU A C 1
ATOM 1987 O O . LEU A 1 275 ? -5.696 5.783 7.538 1.00 98.81 275 LEU A O 1
ATOM 1991 N N . GLN A 1 276 ? -6.050 6.912 5.639 1.00 98.81 276 GLN A N 1
ATOM 1992 C CA . GLN A 1 276 ? -7.414 7.313 5.955 1.00 98.81 276 GLN A CA 1
ATOM 1993 C C . GLN A 1 276 ? -8.374 6.716 4.934 1.00 98.81 276 GLN A C 1
ATOM 1995 O O . GLN A 1 276 ? -8.306 7.050 3.755 1.00 98.81 276 GLN A O 1
ATOM 2000 N N . THR A 1 277 ? -9.314 5.892 5.387 1.00 98.75 277 THR A N 1
ATOM 2001 C CA . THR A 1 277 ? -10.436 5.461 4.541 1.00 98.75 277 THR A CA 1
ATOM 2002 C C . THR A 1 277 ? -11.486 6.573 4.429 1.00 98.75 277 THR A C 1
ATOM 2004 O O . THR A 1 277 ? -11.557 7.411 5.329 1.00 98.75 277 THR A O 1
ATOM 2007 N N . GLY A 1 278 ? -12.359 6.558 3.426 1.00 98.50 278 GLY A N 1
ATOM 2008 C CA . GLY A 1 278 ? -13.570 7.384 3.419 1.00 98.50 278 GLY A CA 1
ATOM 2009 C C . GLY A 1 278 ? -14.716 6.706 4.172 1.00 98.50 278 GLY A C 1
ATOM 2010 O O . GLY A 1 278 ? -14.588 5.562 4.622 1.00 98.50 278 GLY A O 1
ATOM 2011 N N . HIS A 1 279 ? -15.854 7.383 4.303 1.00 98.62 279 HIS A N 1
ATOM 2012 C CA . HIS A 1 279 ? -17.056 6.767 4.871 1.00 98.62 279 HIS A CA 1
ATOM 2013 C C . HIS A 1 279 ? -17.536 5.607 3.998 1.00 98.62 279 HIS A C 1
ATOM 2015 O O . HIS A 1 279 ? -17.433 5.681 2.774 1.00 98.62 279 HIS A O 1
ATOM 2021 N N . ARG A 1 280 ? -18.074 4.549 4.619 1.00 98.69 280 ARG A N 1
ATOM 2022 C CA . ARG A 1 280 ? -18.613 3.361 3.926 1.00 98.69 280 ARG A CA 1
ATOM 2023 C C . ARG A 1 280 ? -17.615 2.678 2.980 1.00 98.69 280 ARG A C 1
ATOM 2025 O O . ARG A 1 280 ? -18.011 2.002 2.034 1.00 98.69 280 ARG A O 1
ATOM 2032 N N . THR A 1 281 ? -16.314 2.850 3.223 1.00 98.75 281 THR A N 1
ATOM 2033 C CA . THR A 1 281 ? -15.281 2.129 2.468 1.00 98.75 281 THR A CA 1
ATOM 2034 C C . THR A 1 281 ? -15.457 0.630 2.709 1.00 98.75 281 THR A C 1
ATOM 2036 O O . THR A 1 281 ? -15.638 0.215 3.852 1.00 98.75 281 THR A O 1
ATOM 2039 N N . ASN A 1 282 ? -15.389 -0.184 1.658 1.00 98.75 282 ASN A N 1
ATOM 2040 C CA . ASN A 1 282 ? -15.398 -1.640 1.764 1.00 98.75 282 ASN A CA 1
ATOM 2041 C C . ASN A 1 282 ? -14.015 -2.175 1.384 1.00 98.75 282 ASN A C 1
ATOM 2043 O O . ASN A 1 282 ? -13.687 -2.278 0.201 1.00 98.75 282 ASN A O 1
ATOM 2047 N N . ALA A 1 283 ? -13.201 -2.460 2.394 1.00 98.62 283 ALA A N 1
ATOM 2048 C CA . ALA A 1 283 ? -11.866 -3.013 2.251 1.00 98.62 283 ALA A CA 1
ATOM 2049 C C . ALA A 1 283 ? -11.889 -4.531 2.479 1.00 98.62 283 ALA A C 1
ATOM 2051 O O . ALA A 1 283 ? -12.533 -5.023 3.404 1.00 98.62 283 ALA A O 1
ATOM 2052 N N . THR A 1 284 ? -11.179 -5.276 1.643 1.00 98.62 284 THR A N 1
ATOM 2053 C CA . THR A 1 284 ? -10.939 -6.716 1.757 1.00 98.62 284 THR A CA 1
ATOM 2054 C C . THR A 1 284 ? -9.431 -6.966 1.657 1.00 98.62 284 THR A C 1
ATOM 2056 O O . THR A 1 284 ? -8.795 -6.415 0.761 1.00 98.62 284 THR A O 1
ATOM 2059 N N . GLY A 1 285 ? -8.849 -7.727 2.583 1.00 97.94 285 GLY A N 1
ATOM 2060 C CA . GLY A 1 285 ? -7.394 -7.860 2.751 1.00 97.94 285 GLY A CA 1
ATOM 2061 C C . GLY A 1 285 ? -6.922 -7.306 4.096 1.00 97.94 285 GLY A C 1
ATOM 2062 O O . GLY A 1 285 ? -7.597 -7.505 5.109 1.00 97.94 285 GLY A O 1
ATOM 2063 N N . ALA A 1 286 ? -5.801 -6.579 4.100 1.00 98.25 286 ALA A N 1
ATOM 2064 C CA . ALA A 1 286 ? -5.222 -5.979 5.302 1.00 98.25 286 ALA A CA 1
ATOM 2065 C C . ALA A 1 286 ? -4.806 -4.514 5.087 1.00 98.25 286 ALA A C 1
ATOM 2067 O O . ALA A 1 286 ? -4.289 -4.142 4.031 1.00 98.25 286 ALA A O 1
ATOM 2068 N N . LEU A 1 287 ? -5.034 -3.677 6.106 1.00 98.69 287 LEU A N 1
ATOM 2069 C CA . LEU A 1 287 ? -4.772 -2.234 6.091 1.00 98.69 287 LEU A CA 1
ATOM 2070 C C . LEU A 1 287 ? -3.724 -1.856 7.132 1.00 98.69 287 LEU A C 1
ATOM 2072 O O . LEU A 1 287 ? -4.016 -1.783 8.331 1.00 98.69 287 LEU A O 1
ATOM 2076 N N . PHE A 1 288 ? -2.497 -1.635 6.678 1.00 98.19 288 PHE A N 1
ATOM 2077 C CA . PHE A 1 288 ? -1.350 -1.369 7.529 1.00 98.19 288 PHE A CA 1
ATOM 2078 C C . PHE A 1 288 ? -0.798 0.029 7.281 1.00 98.19 288 PHE A C 1
ATOM 2080 O O . PHE A 1 288 ? -0.623 0.458 6.141 1.00 98.19 288 PHE A O 1
ATOM 2087 N N . ALA A 1 289 ? -0.494 0.764 8.346 1.00 98.00 289 ALA A N 1
ATOM 2088 C CA . ALA A 1 289 ? 0.071 2.104 8.217 1.00 98.00 289 ALA A CA 1
ATOM 2089 C C . ALA A 1 289 ? 0.866 2.518 9.452 1.00 98.00 289 ALA A C 1
ATOM 2091 O O . ALA A 1 289 ? 0.849 1.838 10.475 1.00 98.00 289 ALA A O 1
ATOM 2092 N N . ARG A 1 290 ? 1.496 3.695 9.411 1.00 96.25 290 ARG A N 1
ATOM 2093 C CA . ARG A 1 290 ? 1.909 4.343 10.656 1.00 96.25 290 ARG A CA 1
ATOM 2094 C C . ARG A 1 290 ? 0.697 4.630 11.529 1.00 96.25 290 ARG A C 1
ATOM 2096 O O . ARG A 1 290 ? 0.656 4.247 12.692 1.00 96.25 290 ARG A O 1
ATOM 2103 N N . ASP A 1 291 ? -0.308 5.260 10.934 1.00 98.25 291 ASP A N 1
ATOM 2104 C CA . ASP A 1 291 ? -1.588 5.532 11.573 1.00 98.25 291 ASP A CA 1
ATOM 2105 C C . ASP A 1 291 ? -2.725 5.055 10.668 1.00 98.25 291 ASP A C 1
ATOM 2107 O O . ASP A 1 291 ? -2.754 5.412 9.490 1.00 98.25 291 ASP A O 1
ATOM 2111 N N . VAL A 1 292 ? -3.683 4.299 11.198 1.00 98.81 292 VAL A N 1
ATOM 2112 C CA . VAL A 1 292 ? -4.853 3.843 10.435 1.00 98.81 292 VAL A CA 1
ATOM 2113 C C . VAL A 1 292 ? -6.108 4.519 10.975 1.00 98.81 292 VAL A C 1
ATOM 2115 O O . VAL A 1 292 ? -6.526 4.272 12.104 1.00 98.81 292 VAL A O 1
ATOM 2118 N N . LEU A 1 293 ? -6.736 5.362 10.155 1.00 98.81 293 LEU A N 1
ATOM 2119 C CA . LEU A 1 293 ? -8.060 5.921 10.423 1.00 98.81 293 LEU A CA 1
ATOM 2120 C C . LEU A 1 293 ? -9.096 5.237 9.527 1.00 98.81 293 LEU A C 1
ATOM 2122 O O . LEU A 1 293 ? -9.180 5.534 8.331 1.00 98.81 293 LEU A O 1
ATOM 2126 N N . VAL A 1 294 ? -9.919 4.378 10.126 1.00 98.81 294 VAL A N 1
ATOM 2127 C CA . VAL A 1 294 ? -11.071 3.764 9.459 1.00 98.81 294 VAL A CA 1
ATOM 2128 C C . VAL A 1 294 ? -12.316 4.593 9.777 1.00 98.81 294 VAL A C 1
ATOM 2130 O O . VAL A 1 294 ? -12.692 4.742 10.938 1.00 98.81 294 VAL A O 1
ATOM 2133 N N . ASN A 1 295 ? -12.922 5.191 8.755 1.00 98.62 295 ASN A N 1
ATOM 2134 C CA . ASN A 1 295 ? -14.002 6.169 8.883 1.00 98.62 295 ASN A CA 1
ATOM 2135 C C . ASN A 1 295 ? -15.383 5.507 8.987 1.00 98.62 295 ASN A C 1
ATOM 2137 O O . ASN A 1 295 ? -15.525 4.302 8.811 1.00 98.62 295 ASN A O 1
ATOM 2141 N N . LEU A 1 296 ? -16.394 6.324 9.298 1.00 98.56 296 LEU A N 1
ATOM 2142 C CA . LEU A 1 296 ? -17.756 5.884 9.640 1.00 98.56 296 LEU A CA 1
ATOM 2143 C C . LEU A 1 296 ? -18.317 4.842 8.666 1.00 98.56 296 LEU A C 1
ATOM 2145 O O . LEU A 1 296 ? -18.181 5.003 7.449 1.00 98.56 296 LEU A O 1
ATOM 2149 N N . ASP A 1 297 ? -18.986 3.826 9.212 1.00 98.56 297 ASP A N 1
ATOM 2150 C CA . ASP A 1 297 ? -19.698 2.784 8.458 1.00 98.56 297 ASP A CA 1
ATOM 2151 C C . ASP A 1 297 ? -18.822 1.959 7.495 1.00 98.56 297 ASP A C 1
ATOM 2153 O O . ASP A 1 297 ? -19.341 1.222 6.655 1.00 98.56 297 ASP A O 1
ATOM 2157 N N . ALA A 1 298 ? -17.496 2.086 7.570 1.00 98.75 298 ALA A N 1
ATOM 2158 C CA . ALA A 1 298 ? -16.593 1.297 6.749 1.00 98.75 298 ALA A CA 1
ATOM 2159 C C . ALA A 1 298 ? -16.495 -0.151 7.250 1.00 98.75 298 ALA A C 1
ATOM 2161 O O . ALA A 1 298 ? -16.658 -0.456 8.434 1.00 98.75 298 ALA A O 1
ATOM 2162 N N . ARG A 1 299 ? -16.183 -1.052 6.323 1.00 98.81 299 ARG A N 1
ATOM 2163 C CA . ARG A 1 299 ? -15.957 -2.470 6.577 1.00 98.81 299 ARG A CA 1
ATOM 2164 C C . ARG A 1 299 ? -14.550 -2.848 6.144 1.00 98.81 299 ARG A C 1
ATOM 2166 O O . ARG A 1 299 ? -14.141 -2.514 5.038 1.00 98.81 299 ARG A O 1
ATOM 2173 N N . VAL A 1 300 ? -13.848 -3.584 6.996 1.00 98.81 300 VAL A N 1
ATOM 2174 C CA . VAL A 1 300 ? -12.591 -4.265 6.688 1.00 98.81 300 VAL A CA 1
ATOM 2175 C C . VAL A 1 300 ? -12.839 -5.760 6.852 1.00 98.81 300 VAL A C 1
ATOM 2177 O O . VAL A 1 300 ? -13.182 -6.219 7.938 1.00 98.81 300 VAL A O 1
ATOM 2180 N N . THR A 1 301 ? -12.720 -6.518 5.769 1.00 98.69 301 THR A N 1
ATOM 2181 C CA . THR A 1 301 ? -12.875 -7.976 5.770 1.00 98.69 301 THR A CA 1
ATOM 2182 C C . THR A 1 301 ? -11.514 -8.603 5.536 1.00 98.69 301 THR A C 1
ATOM 2184 O O . THR A 1 301 ? -10.888 -8.353 4.512 1.00 98.69 301 THR A O 1
ATOM 2187 N N . PHE A 1 302 ? -11.048 -9.406 6.477 1.00 98.00 302 PHE A N 1
ATOM 2188 C CA . PHE A 1 302 ? -9.781 -10.098 6.342 1.00 98.00 302 PHE A CA 1
ATOM 2189 C C . PHE A 1 302 ? -9.892 -11.204 5.285 1.00 98.00 302 PHE A C 1
ATOM 2191 O O . PHE A 1 302 ? -10.764 -12.066 5.382 1.00 98.00 302 PHE A O 1
ATOM 2198 N N . GLU A 1 303 ? -9.029 -11.151 4.273 1.00 95.31 303 GLU A N 1
ATOM 2199 C CA . GLU A 1 303 ? -8.902 -12.185 3.233 1.00 95.31 303 GLU A CA 1
ATOM 2200 C C . GLU A 1 303 ? -7.476 -12.736 3.232 1.00 95.31 303 GLU A C 1
ATOM 2202 O O . GLU A 1 303 ? -7.284 -13.937 3.378 1.00 95.31 303 GLU A O 1
ATOM 2207 N N . ASP A 1 304 ? -6.494 -11.835 3.176 1.00 91.81 304 ASP A N 1
ATOM 2208 C CA . ASP A 1 304 ? -5.068 -12.124 3.297 1.00 91.81 304 ASP A CA 1
ATOM 2209 C C . ASP A 1 304 ? -4.401 -11.090 4.221 1.00 91.81 304 ASP A C 1
ATOM 2211 O O . ASP A 1 304 ? -4.888 -9.960 4.341 1.00 91.81 304 ASP A O 1
ATOM 2215 N N . GLY A 1 305 ? -3.277 -11.463 4.840 1.00 87.44 305 GLY A N 1
ATOM 2216 C CA . GLY A 1 305 ? -2.434 -10.595 5.672 1.00 87.44 305 GLY A CA 1
ATOM 2217 C C . GLY A 1 305 ? -1.001 -10.483 5.145 1.00 87.44 305 GLY A C 1
ATOM 2218 O O . GLY A 1 305 ? -0.607 -11.212 4.237 1.00 87.44 305 GLY A O 1
ATOM 2219 N N . PHE A 1 306 ? -0.214 -9.574 5.721 1.00 87.81 306 PHE A N 1
ATOM 2220 C CA . PHE A 1 306 ? 1.219 -9.445 5.418 1.00 87.81 306 PHE A CA 1
ATOM 2221 C C . PHE A 1 306 ? 2.024 -10.549 6.113 1.00 87.81 306 PHE A C 1
ATOM 2223 O O . PHE A 1 306 ? 1.667 -10.945 7.214 1.00 87.81 306 PHE A O 1
ATOM 2230 N N . SER A 1 307 ? 3.124 -11.034 5.543 1.00 78.44 307 SER A N 1
ATOM 2231 C CA . SER A 1 307 ? 3.991 -12.029 6.199 1.00 78.44 307 SER A CA 1
ATOM 2232 C C . SER A 1 307 ? 5.159 -11.374 6.950 1.00 78.44 307 SER A C 1
ATOM 2234 O O . SER A 1 307 ? 5.682 -10.351 6.531 1.00 78.44 307 SER A O 1
ATOM 2236 N N . SER A 1 308 ? 5.604 -11.959 8.073 1.00 57.53 308 SER A N 1
ATOM 2237 C CA . SER A 1 308 ? 6.769 -11.478 8.855 1.00 57.53 308 SER A CA 1
ATOM 2238 C C . SER A 1 308 ? 8.114 -12.009 8.342 1.00 57.53 308 SER A C 1
ATOM 2240 O O . SER A 1 308 ? 9.116 -11.916 9.046 1.00 57.53 308 SER A O 1
ATOM 2242 N N . GLY A 1 309 ? 8.138 -12.609 7.152 1.00 52.62 309 GLY A N 1
ATOM 2243 C CA . GLY A 1 309 ? 9.321 -13.199 6.527 1.00 52.62 309 GLY A CA 1
ATOM 2244 C C . GLY A 1 309 ? 9.545 -12.611 5.139 1.00 52.62 309 GLY A C 1
ATOM 2245 O O . GLY A 1 309 ? 8.618 -12.087 4.532 1.00 52.62 309 GLY A O 1
ATOM 2246 N N . THR A 1 310 ? 10.776 -12.721 4.646 1.00 46.78 310 THR A N 1
ATOM 2247 C CA . THR A 1 310 ? 11.370 -12.168 3.408 1.00 46.78 310 THR A CA 1
ATOM 2248 C C . THR A 1 310 ? 10.665 -12.499 2.085 1.00 46.78 310 THR A C 1
ATOM 2250 O O . THR A 1 310 ? 11.225 -12.264 1.025 1.00 46.78 310 THR A O 1
ATOM 2253 N N . CYS A 1 311 ? 9.448 -13.026 2.119 1.00 56.19 311 CYS A N 1
ATOM 2254 C CA . CYS A 1 311 ? 8.691 -13.436 0.945 1.00 56.19 311 CYS A CA 1
ATOM 2255 C C . CYS A 1 311 ? 7.578 -12.457 0.547 1.00 56.19 311 CYS A C 1
ATOM 2257 O O . CYS A 1 311 ? 6.725 -12.782 -0.274 1.00 56.19 311 CYS A O 1
ATOM 2259 N N . ASP A 1 312 ? 7.598 -11.241 1.094 1.00 58.97 312 ASP A N 1
ATOM 2260 C CA . ASP A 1 312 ? 6.744 -10.140 0.634 1.00 58.97 312 ASP A CA 1
ATOM 2261 C C . ASP A 1 312 ? 7.056 -9.729 -0.822 1.00 58.97 312 ASP A C 1
ATOM 2263 O O . ASP A 1 312 ? 6.201 -9.178 -1.514 1.00 58.97 312 ASP A O 1
ATOM 2267 N N . SER A 1 313 ? 8.254 -10.079 -1.295 1.00 63.75 313 SER A N 1
ATOM 2268 C CA . SER A 1 313 ? 8.621 -10.216 -2.699 1.00 63.75 313 SER A CA 1
ATOM 2269 C C . SER A 1 313 ? 9.588 -11.394 -2.778 1.00 63.75 313 SER A C 1
ATOM 2271 O O . SER A 1 313 ? 10.796 -11.187 -2.710 1.00 63.75 313 SER A O 1
ATOM 2273 N N . CYS A 1 314 ? 9.088 -12.637 -2.882 1.00 65.88 314 CYS A N 1
ATOM 2274 C CA . CYS A 1 314 ? 9.978 -13.741 -3.276 1.00 65.88 314 CYS A CA 1
ATOM 2275 C C . CYS A 1 314 ? 10.451 -13.581 -4.739 1.00 65.88 314 CYS A C 1
ATOM 2277 O O . CYS A 1 314 ? 11.127 -14.467 -5.227 1.00 65.88 314 CYS A O 1
ATOM 2279 N N . ASP A 1 315 ? 10.081 -12.499 -5.429 1.00 78.62 315 ASP A N 1
ATOM 2280 C CA . ASP A 1 315 ? 10.574 -12.138 -6.755 1.00 78.62 315 ASP A CA 1
ATOM 2281 C C . ASP A 1 315 ? 12.027 -11.642 -6.658 1.00 78.62 315 ASP A C 1
ATOM 2283 O O . ASP A 1 315 ? 12.296 -10.597 -6.051 1.00 78.62 315 ASP A O 1
ATOM 2287 N N . ASP A 1 316 ? 12.966 -12.414 -7.213 1.00 73.94 316 ASP A N 1
ATOM 2288 C CA . ASP A 1 316 ? 14.386 -12.054 -7.333 1.00 73.94 316 ASP A CA 1
ATOM 2289 C C . ASP A 1 316 ? 14.686 -11.212 -8.587 1.00 73.94 316 ASP A C 1
ATOM 2291 O O . ASP A 1 316 ? 15.848 -10.912 -8.871 1.00 73.94 316 ASP A O 1
ATOM 2295 N N . ASN A 1 317 ? 13.646 -10.774 -9.308 1.00 76.88 317 ASN A N 1
ATOM 2296 C CA . ASN A 1 317 ? 13.693 -10.106 -10.609 1.00 76.88 317 ASN A CA 1
ATOM 2297 C C . ASN A 1 317 ? 14.472 -10.895 -11.668 1.00 76.88 317 ASN A C 1
ATOM 2299 O O . ASN A 1 317 ? 14.954 -10.317 -12.645 1.00 76.88 317 ASN A O 1
ATOM 2303 N N . ASN A 1 318 ? 14.608 -12.208 -11.493 1.00 79.88 318 ASN A N 1
ATOM 2304 C CA . ASN A 1 318 ? 15.287 -13.056 -12.446 1.00 79.88 318 ASN A CA 1
ATOM 2305 C C . ASN A 1 318 ? 14.243 -13.788 -13.305 1.00 79.88 318 ASN A C 1
ATOM 2307 O O . ASN A 1 318 ? 13.591 -14.723 -12.849 1.00 79.88 318 ASN A O 1
ATOM 2311 N N . PRO A 1 319 ? 14.096 -13.437 -14.596 1.00 83.12 319 PRO A N 1
ATOM 2312 C CA . PRO A 1 319 ? 13.133 -14.099 -15.481 1.00 83.12 319 PRO A CA 1
ATOM 2313 C C . PRO A 1 319 ? 13.446 -15.589 -15.714 1.00 83.12 319 PRO A C 1
ATOM 2315 O O . PRO A 1 319 ? 12.642 -16.304 -16.314 1.00 83.12 319 PRO A O 1
ATOM 2318 N N . CYS A 1 320 ? 14.621 -16.058 -15.279 1.00 90.12 320 CYS A N 1
ATOM 2319 C CA . CYS A 1 320 ? 15.047 -17.445 -15.387 1.00 90.12 320 CYS A CA 1
ATOM 2320 C C . CYS A 1 320 ? 14.722 -18.305 -14.168 1.00 90.12 320 CYS A C 1
ATOM 2322 O O . CYS A 1 320 ? 15.104 -19.480 -14.139 1.00 90.12 320 CYS A O 1
ATOM 2324 N N . THR A 1 321 ? 13.989 -17.770 -13.201 1.00 89.75 321 THR A N 1
ATOM 2325 C CA . THR A 1 321 ? 13.477 -18.493 -12.040 1.00 89.75 321 THR A CA 1
ATOM 2326 C C . THR A 1 321 ? 11.961 -18.341 -11.944 1.00 89.75 321 THR A C 1
ATOM 2328 O O . THR A 1 321 ? 11.361 -17.388 -12.432 1.00 89.75 321 THR A O 1
ATOM 2331 N N . THR A 1 322 ? 11.307 -19.349 -11.374 1.00 86.88 322 THR A N 1
ATOM 2332 C CA . THR A 1 322 ? 9.948 -19.227 -10.853 1.00 86.88 322 THR A CA 1
ATOM 2333 C C . THR A 1 322 ? 10.021 -19.125 -9.345 1.00 86.88 322 THR A C 1
ATOM 2335 O O . THR A 1 322 ? 10.569 -20.023 -8.693 1.00 86.88 322 THR A O 1
ATOM 2338 N N . ASP A 1 323 ? 9.415 -18.075 -8.817 1.00 81.81 323 ASP A N 1
ATOM 2339 C CA . ASP A 1 323 ? 9.461 -17.766 -7.399 1.00 81.81 323 ASP A CA 1
ATOM 2340 C C . ASP A 1 323 ? 8.298 -18.398 -6.648 1.00 81.81 323 ASP A C 1
ATOM 2342 O O . ASP A 1 323 ? 7.135 -18.314 -7.054 1.00 81.81 323 ASP A O 1
ATOM 2346 N N . ALA A 1 324 ? 8.607 -19.022 -5.519 1.00 80.31 324 ALA A N 1
ATOM 2347 C CA . ALA A 1 324 ? 7.617 -19.600 -4.632 1.00 80.31 324 ALA A CA 1
ATOM 2348 C C . ALA A 1 324 ? 7.941 -19.277 -3.173 1.00 80.31 324 ALA A C 1
ATOM 2350 O O . ALA A 1 324 ? 9.085 -19.343 -2.731 1.00 80.31 324 ALA A O 1
ATOM 2351 N N . CYS A 1 325 ? 6.901 -18.966 -2.399 1.00 77.69 325 CYS A N 1
ATOM 2352 C CA . CYS A 1 325 ? 7.000 -18.931 -0.946 1.00 77.69 325 CYS A CA 1
ATOM 2353 C C . CYS A 1 325 ? 6.703 -20.325 -0.400 1.00 77.69 325 CYS A C 1
ATOM 2355 O O . CYS A 1 325 ? 5.571 -20.805 -0.506 1.00 77.69 325 CYS A O 1
ATOM 2357 N N . SER A 1 326 ? 7.697 -20.950 0.223 1.00 74.00 326 SER A N 1
ATOM 2358 C CA . SER A 1 326 ? 7.562 -22.261 0.853 1.00 74.00 326 SER A CA 1
ATOM 2359 C C . SER A 1 326 ? 8.001 -22.162 2.308 1.00 74.00 326 SER A C 1
ATOM 2361 O O . SER A 1 326 ? 9.153 -21.866 2.619 1.00 74.00 326 SER A O 1
ATOM 2363 N N . SER A 1 327 ? 7.057 -22.357 3.234 1.00 63.31 327 SER A N 1
ATOM 2364 C CA . SER A 1 327 ? 7.311 -22.329 4.687 1.00 63.31 327 SER A CA 1
ATOM 2365 C C . SER A 1 327 ? 8.027 -21.058 5.184 1.00 63.31 327 SER A C 1
ATOM 2367 O O . SER A 1 327 ? 8.860 -21.116 6.086 1.00 63.31 327 SER A O 1
ATOM 2369 N N . GLY A 1 328 ? 7.720 -19.903 4.582 1.00 60.00 328 GLY A N 1
ATOM 2370 C CA . GLY A 1 328 ? 8.330 -18.617 4.935 1.00 60.00 328 GLY A CA 1
ATOM 2371 C C . GLY A 1 328 ? 9.734 -18.384 4.361 1.00 60.00 328 GLY A C 1
ATOM 2372 O O . GLY A 1 328 ? 10.369 -17.404 4.742 1.00 60.00 328 GLY A O 1
ATOM 2373 N N . SER A 1 329 ? 10.205 -19.250 3.457 1.00 65.56 329 SER A N 1
ATOM 2374 C CA . SER A 1 329 ? 11.454 -19.089 2.701 1.00 65.56 329 SER A CA 1
ATOM 2375 C C . SER A 1 329 ? 11.163 -18.849 1.216 1.00 65.56 329 SER A C 1
ATOM 2377 O O . SER A 1 329 ? 10.253 -19.471 0.661 1.00 65.56 329 SER A O 1
ATOM 2379 N N . CYS A 1 330 ? 11.938 -17.965 0.578 1.00 78.19 330 CYS A N 1
ATOM 2380 C CA . CYS A 1 330 ? 11.917 -17.804 -0.877 1.00 78.19 330 CYS A CA 1
ATOM 2381 C C . CYS A 1 330 ? 12.587 -19.017 -1.523 1.00 78.19 330 CYS A C 1
ATOM 2383 O O . CYS A 1 330 ? 13.746 -19.318 -1.229 1.00 78.19 330 CYS A O 1
ATOM 2385 N N . GLU A 1 331 ? 11.870 -19.697 -2.406 1.00 87.25 331 GLU A N 1
ATOM 2386 C CA . GLU A 1 331 ? 12.417 -20.697 -3.314 1.00 87.25 331 GLU A CA 1
ATOM 2387 C C . GLU A 1 331 ? 12.432 -20.112 -4.731 1.00 87.25 331 GLU A C 1
ATOM 2389 O O . GLU A 1 331 ? 11.388 -19.713 -5.244 1.00 87.25 331 GLU A O 1
ATOM 2394 N N . HIS A 1 332 ? 13.604 -20.100 -5.370 1.00 86.38 332 HIS A N 1
ATOM 2395 C CA . HIS A 1 332 ? 13.785 -19.665 -6.758 1.00 86.38 332 HIS A CA 1
ATOM 2396 C C . HIS A 1 332 ? 14.145 -20.888 -7.600 1.00 86.38 332 HIS A C 1
ATOM 2398 O O . HIS A 1 332 ? 15.273 -21.388 -7.554 1.00 86.38 332 HIS A O 1
ATOM 2404 N N . THR A 1 333 ? 13.168 -21.432 -8.324 1.00 91.88 333 THR A N 1
ATOM 2405 C CA . THR A 1 333 ? 13.370 -22.653 -9.118 1.00 91.88 333 THR A CA 1
ATOM 2406 C C . THR A 1 333 ? 13.720 -22.288 -10.559 1.00 91.88 333 THR A C 1
ATOM 2408 O O . THR A 1 333 ? 12.924 -21.601 -11.192 1.00 91.88 333 THR A O 1
ATOM 2411 N N . PRO A 1 334 ? 14.855 -22.744 -11.121 1.00 93.25 334 PRO A N 1
ATOM 2412 C CA . PRO A 1 334 ? 15.205 -22.468 -12.511 1.00 93.25 334 PRO A CA 1
ATOM 2413 C C . PRO A 1 334 ? 14.119 -22.899 -13.507 1.00 93.25 334 PRO A C 1
ATOM 2415 O O . PRO A 1 334 ? 13.635 -24.033 -13.456 1.00 93.25 334 PRO A O 1
ATOM 2418 N N . VAL A 1 335 ? 13.782 -22.020 -14.453 1.00 85.75 335 VAL A N 1
ATOM 2419 C CA . VAL A 1 335 ? 12.944 -22.365 -15.614 1.00 85.75 335 VAL A CA 1
ATOM 2420 C C . VAL A 1 335 ? 13.717 -23.249 -16.603 1.00 85.75 335 VAL A C 1
ATOM 2422 O O . VAL A 1 335 ? 14.932 -23.429 -16.494 1.00 85.75 335 VAL A O 1
ATOM 2425 N N . SER A 1 336 ? 13.029 -23.815 -17.602 1.00 93.75 336 SER A N 1
ATOM 2426 C CA . SER A 1 336 ? 13.674 -24.655 -18.620 1.00 93.75 336 SER A CA 1
ATOM 2427 C C . SER A 1 336 ? 14.781 -23.915 -19.375 1.00 93.75 336 SER A C 1
ATOM 2429 O O . SER A 1 336 ? 14.599 -22.769 -19.794 1.00 93.75 336 SER A O 1
ATOM 2431 N N . ASN A 1 337 ? 15.902 -24.597 -19.626 1.00 94.62 337 ASN A N 1
ATOM 2432 C CA . ASN A 1 337 ? 16.969 -24.051 -20.462 1.00 94.62 337 ASN A CA 1
ATOM 2433 C C . ASN A 1 337 ? 16.440 -23.698 -21.863 1.00 94.62 337 ASN A C 1
ATOM 2435 O O . ASN A 1 337 ? 15.657 -24.454 -22.442 1.00 94.62 337 ASN A O 1
ATOM 2439 N N . GLY A 1 338 ? 16.885 -22.566 -22.408 1.00 89.81 338 GLY A N 1
ATOM 2440 C CA . GLY A 1 338 ? 16.423 -22.052 -23.702 1.00 89.81 338 GLY A CA 1
ATOM 2441 C C . GLY A 1 338 ? 15.153 -21.195 -23.639 1.00 89.81 338 GLY A C 1
ATOM 2442 O O . GLY A 1 338 ? 14.708 -20.710 -24.676 1.00 89.81 338 GLY A O 1
ATOM 2443 N N . THR A 1 339 ? 14.570 -20.984 -22.453 1.00 90.62 339 THR A N 1
ATOM 2444 C CA . THR A 1 339 ? 13.491 -19.995 -22.265 1.00 90.62 339 THR A CA 1
ATOM 2445 C C . THR A 1 339 ? 14.036 -18.596 -22.552 1.00 90.62 339 THR A C 1
ATOM 2447 O O . THR A 1 339 ? 15.132 -18.273 -22.099 1.00 90.62 339 THR A O 1
ATOM 2450 N N . ALA A 1 340 ? 13.300 -17.785 -23.315 1.00 88.38 340 ALA A N 1
ATOM 2451 C CA . ALA A 1 340 ? 13.710 -16.419 -23.635 1.00 88.38 340 ALA A CA 1
ATOM 2452 C C . ALA A 1 340 ? 13.748 -15.545 -22.372 1.00 88.38 340 ALA A C 1
ATOM 2454 O O . ALA A 1 340 ? 12.839 -15.612 -21.544 1.00 88.38 340 ALA A O 1
ATOM 2455 N N . CYS A 1 341 ? 14.778 -14.716 -22.253 1.00 90.88 341 CYS A N 1
ATOM 2456 C CA . CYS A 1 341 ? 14.956 -13.743 -21.177 1.00 90.88 341 CYS A CA 1
ATOM 2457 C C . CYS A 1 341 ? 15.653 -12.485 -21.725 1.00 90.88 341 CYS A C 1
ATOM 2459 O O . CYS A 1 341 ? 15.776 -12.349 -22.941 1.00 90.88 341 CYS A O 1
ATOM 2461 N N . ASN A 1 342 ? 16.046 -11.560 -20.850 1.00 88.44 342 ASN A N 1
ATOM 2462 C CA . ASN A 1 342 ? 16.883 -10.407 -21.185 1.00 88.44 342 ASN A CA 1
ATOM 2463 C C . ASN A 1 342 ? 17.989 -10.293 -20.125 1.00 88.44 342 ASN A C 1
ATOM 2465 O O . ASN A 1 342 ? 17.669 -10.349 -18.936 1.00 88.44 342 ASN A O 1
ATOM 2469 N N . ASP A 1 343 ? 19.257 -10.208 -20.534 1.00 85.25 343 ASP A N 1
ATOM 2470 C CA . ASP A 1 343 ? 20.413 -10.096 -19.624 1.00 85.25 343 ASP A CA 1
ATOM 2471 C C . ASP A 1 343 ? 20.854 -8.636 -19.382 1.00 85.25 343 ASP A C 1
ATOM 2473 O O . ASP A 1 343 ? 21.893 -8.387 -18.765 1.00 85.25 343 ASP A O 1
ATOM 2477 N N . ASP A 1 344 ? 20.050 -7.682 -19.863 1.00 85.38 344 ASP A N 1
ATOM 2478 C CA . ASP A 1 344 ? 20.268 -6.235 -19.833 1.00 85.38 344 ASP A CA 1
ATOM 2479 C C . ASP A 1 344 ? 21.558 -5.773 -20.534 1.00 85.38 344 ASP A C 1
ATOM 2481 O O . ASP A 1 344 ? 21.963 -4.616 -20.387 1.00 85.38 344 ASP A O 1
ATOM 2485 N N . ASN A 1 345 ? 22.190 -6.633 -21.340 1.00 84.94 345 ASN A N 1
ATOM 2486 C CA . ASN A 1 345 ? 23.364 -6.298 -22.130 1.00 84.94 345 ASN A CA 1
ATOM 2487 C C . ASN A 1 345 ? 22.957 -5.946 -23.571 1.00 84.94 345 ASN A C 1
ATOM 2489 O O . ASN A 1 345 ? 22.674 -6.823 -24.380 1.00 84.94 345 ASN A O 1
ATOM 2493 N N . PRO A 1 346 ? 23.015 -4.673 -23.998 1.00 86.00 346 PRO A N 1
ATOM 2494 C CA . PRO A 1 346 ? 22.635 -4.303 -25.360 1.00 86.00 346 PRO A CA 1
ATOM 2495 C C . PRO A 1 346 ? 23.603 -4.831 -26.439 1.00 86.00 346 PRO A C 1
ATOM 2497 O O . PRO A 1 346 ? 23.376 -4.606 -27.628 1.00 86.00 346 PRO A O 1
ATOM 2500 N N . CYS A 1 347 ? 24.710 -5.474 -26.046 1.00 95.00 347 CYS A N 1
ATOM 2501 C CA . CYS A 1 347 ? 25.660 -6.124 -26.946 1.00 95.00 347 CYS A CA 1
ATOM 2502 C C . CYS A 1 347 ? 25.330 -7.593 -27.243 1.00 95.00 347 CYS A C 1
ATOM 2504 O O . CYS A 1 347 ? 26.118 -8.236 -27.938 1.00 95.00 347 CYS A O 1
ATOM 2506 N N . THR A 1 348 ? 24.219 -8.133 -26.752 1.00 95.56 348 THR A N 1
ATOM 2507 C CA . THR A 1 348 ? 23.703 -9.463 -27.106 1.00 95.56 348 THR A CA 1
ATOM 2508 C C . THR A 1 348 ? 22.396 -9.302 -27.881 1.00 95.56 348 THR A C 1
ATOM 2510 O O . THR A 1 348 ? 21.628 -8.366 -27.665 1.00 95.56 348 THR A O 1
ATOM 2513 N N . LEU A 1 349 ? 22.187 -10.144 -28.898 1.00 91.44 349 LEU A N 1
ATOM 2514 C CA . LEU A 1 349 ? 21.014 -10.049 -29.780 1.00 91.44 349 LEU A CA 1
ATOM 2515 C C . LEU A 1 349 ? 19.897 -11.013 -29.375 1.00 91.44 349 LEU A C 1
ATOM 2517 O O . LEU A 1 349 ? 18.744 -10.822 -29.766 1.00 91.44 349 LEU A O 1
ATOM 2521 N N . THR A 1 350 ? 20.235 -12.057 -28.622 1.00 93.69 350 THR A N 1
ATOM 2522 C CA . THR A 1 350 ? 19.291 -13.058 -28.127 1.00 93.69 350 THR A CA 1
ATOM 2523 C C . THR A 1 350 ? 19.731 -13.536 -26.758 1.00 93.69 350 THR A C 1
ATOM 2525 O O . THR A 1 350 ? 20.864 -13.993 -26.642 1.00 93.69 350 THR A O 1
ATOM 2528 N N . ASP A 1 351 ? 18.838 -13.569 -25.773 1.00 94.19 351 ASP A N 1
ATOM 2529 C CA . ASP A 1 351 ? 19.192 -14.047 -24.435 1.00 94.19 351 ASP A CA 1
ATOM 2530 C C . ASP A 1 351 ? 18.306 -15.223 -24.028 1.00 94.19 351 ASP A C 1
ATOM 2532 O O . ASP A 1 351 ? 17.099 -15.269 -24.304 1.00 94.19 351 ASP A O 1
ATOM 2536 N N . THR A 1 352 ? 18.923 -16.223 -23.398 1.00 94.75 352 THR A N 1
ATOM 2537 C CA . THR A 1 352 ? 18.219 -17.431 -22.964 1.00 94.75 352 THR A CA 1
ATOM 2538 C C . THR A 1 352 ? 18.635 -17.872 -21.575 1.00 94.75 352 THR A C 1
ATOM 2540 O O . THR A 1 352 ? 19.790 -17.749 -21.170 1.00 94.75 352 THR A O 1
ATOM 2543 N N . CYS A 1 353 ? 17.682 -18.445 -20.851 1.00 94.75 353 CYS A N 1
ATOM 2544 C CA . CYS A 1 353 ? 17.930 -19.011 -19.541 1.00 94.75 353 CYS A CA 1
ATOM 2545 C C . CYS A 1 353 ? 18.808 -20.258 -19.647 1.00 94.75 353 CYS A C 1
ATOM 2547 O O . CYS A 1 353 ? 18.496 -21.184 -20.401 1.00 94.75 353 CYS A O 1
ATOM 2549 N N . GLN A 1 354 ? 19.883 -20.296 -18.861 1.00 95.94 354 GLN A N 1
ATOM 2550 C CA . GLN A 1 354 ? 20.757 -21.453 -18.689 1.00 95.94 354 GLN A CA 1
ATOM 2551 C C . GLN A 1 354 ? 21.023 -21.657 -17.201 1.00 95.94 354 GLN A C 1
ATOM 2553 O O . GLN A 1 354 ? 21.664 -20.832 -16.556 1.00 95.94 354 GLN A O 1
ATOM 2558 N N . GLY A 1 355 ? 20.503 -22.750 -16.638 1.00 91.19 355 GLY A N 1
ATOM 2559 C CA . GLY A 1 355 ? 20.721 -23.083 -15.227 1.00 91.19 355 GLY A CA 1
ATOM 2560 C C . GLY A 1 355 ? 20.186 -22.036 -14.244 1.00 91.19 355 GLY A C 1
ATOM 2561 O O . GLY A 1 355 ? 20.754 -21.878 -13.169 1.00 91.19 355 GLY A O 1
ATOM 2562 N N . GLY A 1 356 ? 19.115 -21.323 -14.608 1.00 89.56 356 GLY A N 1
ATOM 2563 C CA . GLY A 1 356 ? 18.504 -20.290 -13.766 1.00 89.56 356 GLY A CA 1
ATOM 2564 C C . GLY A 1 356 ? 19.127 -18.902 -13.906 1.00 89.56 356 GLY A C 1
ATOM 2565 O O . GLY A 1 356 ? 18.768 -18.013 -13.151 1.00 89.56 356 GLY A O 1
ATOM 2566 N N . THR A 1 357 ? 20.033 -18.681 -14.857 1.00 90.56 357 THR A N 1
ATOM 2567 C CA . THR A 1 357 ? 20.601 -17.357 -15.150 1.00 90.56 357 THR A CA 1
ATOM 2568 C C . THR A 1 357 ? 20.298 -16.972 -16.589 1.00 90.56 357 THR A C 1
ATOM 2570 O O . THR A 1 357 ? 20.352 -17.831 -17.474 1.00 90.56 357 THR A O 1
ATOM 2573 N N . CYS A 1 358 ? 19.986 -15.699 -16.833 1.00 90.31 358 CYS A N 1
ATOM 2574 C CA . CYS A 1 358 ? 19.860 -15.200 -18.195 1.00 90.31 358 CYS A CA 1
ATOM 2575 C C . CYS A 1 358 ? 21.250 -15.027 -18.811 1.00 90.31 358 CYS A C 1
ATOM 2577 O O . CYS A 1 358 ? 22.097 -14.335 -18.251 1.00 90.31 358 CYS A O 1
ATOM 2579 N N . VAL A 1 359 ? 21.499 -15.706 -19.929 1.00 94.19 359 VAL A N 1
ATOM 2580 C CA . VAL A 1 359 ? 22.775 -15.658 -20.643 1.00 94.19 359 VAL A CA 1
ATOM 2581 C C . VAL A 1 359 ? 22.526 -15.101 -22.031 1.00 94.19 359 VAL A C 1
ATOM 2583 O O . VAL A 1 359 ? 21.795 -15.712 -22.820 1.00 94.19 359 VAL A O 1
ATOM 2586 N N . GLY A 1 360 ? 23.161 -13.973 -22.333 1.00 92.50 360 GLY A N 1
ATOM 2587 C CA . GLY A 1 360 ? 23.136 -13.409 -23.665 1.00 92.50 360 GLY A CA 1
ATOM 2588 C C . GLY A 1 360 ? 23.982 -14.187 -24.667 1.00 92.50 360 GLY A C 1
ATOM 2589 O O . GLY A 1 360 ? 25.060 -14.718 -24.381 1.00 92.50 360 GLY A O 1
ATOM 2590 N N . GLY A 1 361 ? 23.440 -14.282 -25.869 1.00 92.12 361 GLY A N 1
ATOM 2591 C CA . GLY A 1 361 ? 23.993 -14.931 -27.045 1.00 92.12 361 GLY A CA 1
ATOM 2592 C C . GLY A 1 361 ? 24.003 -13.977 -28.235 1.00 92.12 361 GLY A C 1
ATOM 2593 O O . GLY A 1 361 ? 23.542 -12.839 -28.152 1.00 92.12 361 GLY A O 1
ATOM 2594 N N . ASP A 1 362 ? 24.557 -14.450 -29.350 1.00 92.12 362 ASP A N 1
ATOM 2595 C CA . ASP A 1 362 ? 24.660 -13.693 -30.601 1.00 92.12 362 ASP A CA 1
ATOM 2596 C C . ASP A 1 362 ? 25.241 -12.275 -30.398 1.00 92.12 362 ASP A C 1
ATOM 2598 O O . ASP A 1 362 ? 24.529 -11.278 -30.519 1.00 92.12 362 ASP A O 1
ATOM 2602 N N . PRO A 1 363 ? 26.540 -12.157 -30.054 1.00 93.12 363 PRO A N 1
ATOM 2603 C CA . PRO A 1 363 ? 27.142 -10.877 -29.701 1.00 93.12 363 PRO A CA 1
ATOM 2604 C C . PRO A 1 363 ? 27.155 -9.894 -30.879 1.00 93.12 363 PRO A C 1
ATOM 2606 O O . PRO A 1 363 ? 27.448 -10.260 -32.021 1.00 93.12 363 PRO A O 1
ATOM 2609 N N . VAL A 1 364 ? 26.918 -8.616 -30.582 1.00 93.69 364 VAL A N 1
ATOM 2610 C CA . VAL A 1 364 ? 27.005 -7.508 -31.535 1.00 93.69 364 VAL A CA 1
ATOM 2611 C C . VAL A 1 364 ? 28.422 -7.417 -32.100 1.00 93.69 364 VAL A C 1
ATOM 2613 O O . VAL A 1 364 ? 29.404 -7.222 -31.380 1.00 93.69 364 VAL A O 1
ATOM 2616 N N . ILE A 1 365 ? 28.525 -7.525 -33.425 1.00 94.44 365 ILE A N 1
ATOM 2617 C CA . ILE A 1 365 ? 29.793 -7.445 -34.150 1.00 94.44 365 ILE A CA 1
ATOM 2618 C C . ILE A 1 365 ? 30.047 -5.995 -34.572 1.00 94.44 365 ILE A C 1
ATOM 2620 O O . ILE A 1 365 ? 29.419 -5.479 -35.496 1.00 94.44 365 ILE A O 1
ATOM 2624 N N . CYS A 1 366 ? 31.023 -5.354 -33.932 1.00 95.06 366 CYS A N 1
ATOM 2625 C CA . CYS A 1 366 ? 31.470 -4.006 -34.278 1.00 95.06 366 CYS A CA 1
ATOM 2626 C C . CYS A 1 366 ? 32.488 -4.034 -35.424 1.00 95.06 366 CYS A C 1
ATOM 2628 O O . CYS A 1 366 ? 33.703 -4.045 -35.209 1.00 95.06 366 CYS A O 1
ATOM 2630 N N . ALA A 1 367 ? 31.988 -4.067 -36.658 1.00 94.25 367 ALA A N 1
ATOM 2631 C CA . ALA A 1 367 ? 32.830 -4.031 -37.848 1.00 94.25 367 ALA A CA 1
ATOM 2632 C C . ALA A 1 367 ? 33.557 -2.673 -38.004 1.00 94.25 367 ALA A C 1
ATOM 2634 O O . ALA A 1 367 ? 33.020 -1.642 -37.594 1.00 94.25 367 ALA A O 1
ATOM 2635 N N . PRO A 1 368 ? 34.752 -2.645 -38.625 1.00 92.19 368 PRO A N 1
ATOM 2636 C CA . PRO A 1 368 ? 35.416 -1.394 -38.985 1.00 92.19 368 PRO A CA 1
ATOM 2637 C C . PRO A 1 368 ? 34.522 -0.527 -39.885 1.00 92.19 368 PRO A C 1
ATOM 2639 O O . PRO A 1 368 ? 33.990 -1.025 -40.878 1.00 92.19 368 PRO A O 1
ATOM 2642 N N . LEU A 1 369 ? 34.381 0.766 -39.569 1.00 90.44 369 LEU A N 1
ATOM 2643 C CA . LEU A 1 369 ? 33.580 1.698 -40.382 1.00 90.44 369 LEU A CA 1
ATOM 2644 C C . LEU A 1 369 ? 34.237 2.044 -41.723 1.00 90.44 369 LEU A C 1
ATOM 2646 O O . LEU A 1 369 ? 33.548 2.302 -42.707 1.00 90.44 369 LEU A O 1
ATOM 2650 N N . ASP A 1 370 ? 35.567 2.079 -41.747 1.00 89.94 370 ASP A N 1
ATOM 2651 C CA . ASP A 1 370 ? 36.379 2.442 -42.902 1.00 89.94 370 ASP A CA 1
ATOM 2652 C C . ASP A 1 370 ? 37.786 1.813 -42.779 1.00 89.94 370 ASP A C 1
ATOM 2654 O O . ASP A 1 370 ? 38.124 1.281 -41.716 1.00 89.94 370 ASP A O 1
ATOM 2658 N N . PRO A 1 371 ? 38.626 1.852 -43.835 1.00 90.31 371 PRO A N 1
ATOM 2659 C CA . PRO A 1 371 ? 39.972 1.265 -43.814 1.00 90.31 371 PRO A CA 1
ATOM 2660 C C . PRO A 1 371 ? 40.932 1.834 -42.755 1.00 90.31 371 PRO A C 1
ATOM 2662 O O . PRO A 1 371 ? 41.954 1.207 -42.480 1.00 90.31 371 PRO A O 1
ATOM 2665 N N . CYS A 1 372 ? 40.626 3.003 -42.182 1.00 93.88 372 CYS A N 1
ATOM 2666 C CA . CYS A 1 372 ? 41.387 3.669 -41.125 1.00 93.88 372 CYS A CA 1
ATOM 2667 C C . CYS A 1 372 ? 40.763 3.535 -39.732 1.00 93.88 372 CYS A C 1
ATOM 2669 O O . CYS A 1 372 ? 41.227 4.162 -38.772 1.00 93.88 372 CYS A O 1
ATOM 2671 N N . ARG A 1 373 ? 39.761 2.672 -39.590 1.00 94.25 373 ARG A N 1
ATOM 2672 C CA . ARG A 1 373 ? 39.270 2.159 -38.313 1.00 94.25 373 ARG A CA 1
ATOM 2673 C C . ARG A 1 373 ? 39.616 0.679 -38.209 1.00 94.25 373 ARG A C 1
ATOM 2675 O O . ARG A 1 373 ? 39.719 -0.016 -39.216 1.00 94.25 373 ARG A O 1
ATOM 2682 N N . VAL A 1 374 ? 39.773 0.178 -36.990 1.00 93.81 374 VAL A N 1
ATOM 2683 C CA . VAL A 1 374 ? 39.753 -1.272 -36.735 1.00 93.81 374 VAL A CA 1
ATOM 2684 C C . VAL A 1 374 ? 38.412 -1.690 -36.149 1.00 93.81 374 VAL A C 1
ATOM 2686 O O . VAL A 1 374 ? 37.584 -0.843 -35.813 1.00 93.81 374 VAL A O 1
ATOM 2689 N N . ALA A 1 375 ? 38.194 -3.003 -36.051 1.00 94.56 375 ALA A N 1
ATOM 2690 C CA . ALA A 1 375 ? 37.013 -3.547 -35.402 1.00 94.56 375 ALA A CA 1
ATOM 2691 C C . ALA A 1 375 ? 36.918 -3.009 -33.969 1.00 94.56 375 ALA A C 1
ATOM 2693 O O . ALA A 1 375 ? 37.903 -2.997 -33.224 1.00 94.56 375 ALA A O 1
ATOM 2694 N N . GLY A 1 376 ? 35.731 -2.524 -33.630 1.00 93.62 376 GLY A N 1
ATOM 2695 C CA . GLY A 1 376 ? 35.433 -1.969 -32.325 1.00 93.62 376 GLY A CA 1
ATOM 2696 C C . GLY A 1 376 ? 35.122 -3.037 -31.290 1.00 93.62 376 GLY A C 1
ATOM 2697 O O . GLY A 1 376 ? 34.991 -4.224 -31.580 1.00 93.62 376 GLY A O 1
ATOM 2698 N N . THR A 1 377 ? 34.921 -2.576 -30.068 1.00 94.56 377 THR A N 1
ATOM 2699 C CA . THR A 1 377 ? 34.292 -3.337 -28.990 1.00 94.56 377 THR A CA 1
ATOM 2700 C C . THR A 1 377 ? 32.934 -2.719 -28.707 1.00 94.56 377 THR A C 1
ATOM 2702 O O . THR A 1 377 ? 32.823 -1.492 -28.643 1.00 94.56 377 THR A O 1
ATOM 2705 N N . CYS A 1 378 ? 31.914 -3.552 -28.533 1.00 95.75 378 CYS A N 1
ATOM 2706 C CA . CYS A 1 378 ? 30.607 -3.086 -28.095 1.00 95.75 378 CYS A CA 1
ATOM 2707 C C . CYS A 1 378 ? 30.667 -2.744 -26.600 1.00 95.75 378 CYS A C 1
ATOM 2709 O O . CYS A 1 378 ? 31.221 -3.509 -25.808 1.00 95.75 378 CYS A O 1
ATOM 2711 N N . ASP A 1 379 ? 30.154 -1.577 -26.227 1.00 89.75 379 ASP A N 1
ATOM 2712 C CA . ASP A 1 379 ? 30.008 -1.157 -24.837 1.00 89.75 379 ASP A CA 1
ATOM 2713 C C . ASP A 1 379 ? 28.764 -1.822 -24.220 1.00 89.75 379 ASP A C 1
ATOM 2715 O O . ASP A 1 379 ? 27.646 -1.488 -24.625 1.00 89.75 379 ASP A O 1
ATOM 2719 N N . PRO A 1 380 ? 28.925 -2.709 -23.219 1.00 83.56 380 PRO A N 1
ATOM 2720 C CA . PRO A 1 380 ? 27.820 -3.469 -22.632 1.00 83.56 380 PRO A CA 1
ATOM 2721 C C . PRO A 1 380 ? 26.817 -2.611 -21.850 1.00 83.56 380 PRO A C 1
ATOM 2723 O O . PRO A 1 380 ? 25.787 -3.119 -21.436 1.00 83.56 380 PRO A O 1
ATOM 2726 N N . SER A 1 381 ? 27.091 -1.323 -21.624 1.00 78.00 381 SER A N 1
ATOM 2727 C CA . SER A 1 381 ? 26.149 -0.406 -20.968 1.00 78.00 381 SER A CA 1
ATOM 2728 C C . SER A 1 381 ? 25.306 0.412 -21.949 1.00 78.00 381 SER A C 1
ATOM 2730 O O . SER A 1 381 ? 24.230 0.890 -21.592 1.00 78.00 381 SER A O 1
ATOM 2732 N N . THR A 1 382 ? 25.777 0.589 -23.188 1.00 86.31 382 THR A N 1
ATOM 2733 C CA . THR A 1 382 ? 25.135 1.475 -24.175 1.00 86.31 382 THR A CA 1
ATOM 2734 C C . THR A 1 382 ? 24.795 0.792 -25.497 1.00 86.31 382 THR A C 1
ATOM 2736 O O . THR A 1 382 ? 24.055 1.364 -26.296 1.00 86.31 382 THR A O 1
ATOM 2739 N N . GLY A 1 383 ? 25.345 -0.395 -25.769 1.00 89.81 383 GLY A N 1
ATOM 2740 C CA . GLY A 1 383 ? 25.268 -1.058 -27.075 1.00 89.81 383 GLY A CA 1
ATOM 2741 C C . GLY A 1 383 ? 26.068 -0.355 -28.168 1.00 89.81 383 GLY A C 1
ATOM 2742 O O . GLY A 1 383 ? 25.947 -0.693 -29.346 1.00 89.81 383 GLY A O 1
ATOM 2743 N N . THR A 1 384 ? 26.860 0.663 -27.817 1.00 93.50 384 THR A N 1
ATOM 2744 C CA . THR A 1 384 ? 27.592 1.452 -28.806 1.00 93.50 384 THR A CA 1
ATOM 2745 C C . THR A 1 384 ? 28.915 0.790 -29.161 1.00 93.50 384 THR A C 1
ATOM 2747 O O . THR A 1 384 ? 29.668 0.337 -28.301 1.00 93.50 384 THR A O 1
ATOM 2750 N N . CYS A 1 385 ? 29.216 0.742 -30.455 1.00 95.81 385 CYS A N 1
ATOM 2751 C CA . CYS A 1 385 ? 30.506 0.272 -30.936 1.00 95.81 385 CYS A CA 1
ATOM 2752 C C . CYS A 1 385 ? 31.559 1.372 -30.809 1.00 95.81 385 CYS A C 1
ATOM 2754 O O . CYS A 1 385 ? 31.392 2.473 -31.344 1.00 95.81 385 CYS A O 1
ATOM 2756 N N . SER A 1 386 ? 32.677 1.055 -30.153 1.00 94.25 386 SER A N 1
ATOM 2757 C CA . SER A 1 386 ? 33.873 1.888 -30.239 1.00 94.25 386 SER A CA 1
ATOM 2758 C C . SER A 1 386 ? 34.421 1.891 -31.670 1.00 94.25 386 SER A C 1
ATOM 2760 O O . SER A 1 386 ? 34.198 0.961 -32.440 1.00 94.25 386 SER A O 1
ATOM 2762 N N . ASN A 1 387 ? 35.142 2.950 -32.040 1.00 92.12 387 ASN A N 1
ATOM 2763 C CA . ASN A 1 387 ? 35.735 3.090 -33.372 1.00 92.12 387 ASN A CA 1
ATOM 2764 C C . ASN A 1 387 ? 37.216 3.463 -33.248 1.00 92.12 387 ASN A C 1
ATOM 2766 O O . ASN A 1 387 ? 37.575 4.626 -33.458 1.00 92.12 387 ASN A O 1
ATOM 2770 N N . PRO A 1 388 ? 38.085 2.514 -32.853 1.00 93.94 388 PRO A N 1
ATOM 2771 C CA . PRO A 1 388 ? 39.494 2.801 -32.648 1.00 93.94 388 PRO A CA 1
ATOM 2772 C C . PRO A 1 388 ? 40.176 3.138 -33.982 1.00 93.94 388 PRO A C 1
ATOM 2774 O O . PRO A 1 388 ? 39.835 2.552 -35.017 1.00 93.94 388 PRO A O 1
ATOM 2777 N N . PRO A 1 389 ? 41.148 4.065 -33.984 1.00 94.12 389 PRO A N 1
ATOM 2778 C CA . PRO A 1 389 ? 41.948 4.339 -35.168 1.00 94.12 389 PRO A CA 1
ATOM 2779 C C . PRO A 1 389 ? 42.783 3.111 -35.556 1.00 94.12 389 PRO A C 1
ATOM 2781 O O . PRO A 1 389 ? 43.327 2.419 -34.694 1.00 94.12 389 PRO A O 1
ATOM 2784 N N . ALA A 1 390 ? 42.897 2.856 -36.859 1.00 92.19 390 ALA A N 1
ATOM 2785 C CA . ALA A 1 390 ? 43.874 1.916 -37.391 1.00 92.19 390 ALA A CA 1
ATOM 2786 C C . ALA A 1 390 ? 45.308 2.432 -37.200 1.00 92.19 390 ALA A C 1
ATOM 2788 O O . ALA A 1 390 ? 45.496 3.646 -37.065 1.00 92.19 390 ALA A O 1
ATOM 2789 N N . PRO A 1 391 ? 46.316 1.536 -37.191 1.00 93.38 391 PRO A N 1
ATOM 2790 C CA . PRO A 1 391 ? 47.714 1.934 -37.127 1.00 93.38 391 PRO A CA 1
ATOM 2791 C C . PRO A 1 391 ? 48.070 2.963 -38.202 1.00 93.38 391 PRO A C 1
ATOM 2793 O O . PRO A 1 391 ? 47.684 2.830 -39.369 1.00 93.38 391 PRO A O 1
ATOM 2796 N N . ASP A 1 392 ? 48.844 3.970 -37.805 1.00 91.50 392 ASP A N 1
ATOM 2797 C CA . ASP A 1 392 ? 49.348 4.970 -38.738 1.00 91.50 392 ASP A CA 1
ATOM 2798 C C . ASP A 1 392 ? 50.199 4.302 -39.832 1.00 91.50 392 ASP A C 1
ATOM 2800 O O . ASP A 1 392 ? 50.973 3.378 -39.572 1.00 91.50 392 ASP A O 1
ATOM 2804 N N . GLY A 1 393 ? 50.050 4.767 -41.074 1.00 87.06 393 GLY A N 1
ATOM 2805 C CA . GLY A 1 393 ? 50.741 4.198 -42.236 1.00 87.06 393 GLY A CA 1
ATOM 2806 C C . GLY A 1 393 ? 50.016 3.028 -42.912 1.00 87.06 393 GLY A C 1
ATOM 2807 O O . GLY A 1 393 ? 50.492 2.542 -43.938 1.00 87.06 393 GLY A O 1
ATOM 2808 N N . GLN A 1 394 ? 48.863 2.583 -42.400 1.00 91.00 394 GLN A N 1
ATOM 2809 C CA . GLN A 1 394 ? 48.025 1.611 -43.107 1.00 91.00 394 GLN A CA 1
ATOM 2810 C C . GLN A 1 394 ? 47.485 2.227 -44.417 1.00 91.00 394 GLN A C 1
ATOM 2812 O O . GLN A 1 394 ? 46.982 3.354 -44.382 1.00 91.00 394 GLN A O 1
ATOM 2817 N N . PRO A 1 395 ? 47.584 1.538 -45.574 1.00 88.00 395 PRO A N 1
ATOM 2818 C CA . PRO A 1 395 ? 47.070 2.058 -46.838 1.00 88.00 395 PRO A CA 1
ATOM 2819 C C . PRO A 1 395 ? 45.555 2.264 -46.791 1.00 88.00 395 PRO A C 1
ATOM 2821 O O . PRO A 1 395 ? 44.819 1.401 -46.310 1.00 88.00 395 PRO A O 1
ATOM 2824 N N . CYS A 1 396 ? 45.090 3.380 -47.340 1.00 88.94 396 CYS A N 1
ATOM 2825 C CA . CYS A 1 396 ? 43.672 3.686 -47.490 1.00 88.94 396 CYS A CA 1
ATOM 2826 C C . CYS A 1 396 ? 43.416 4.375 -48.837 1.00 88.94 396 CYS A C 1
ATOM 2828 O O . CYS A 1 396 ? 44.351 4.798 -49.514 1.00 88.94 396 CYS A O 1
ATOM 2830 N N . ASP A 1 397 ? 42.150 4.469 -49.241 1.00 86.00 397 ASP A N 1
ATOM 2831 C CA . ASP A 1 397 ? 41.749 5.193 -50.450 1.00 86.00 397 ASP A CA 1
ATOM 2832 C C . ASP A 1 397 ? 41.113 6.530 -50.047 1.00 86.00 397 ASP A C 1
ATOM 2834 O O . ASP A 1 397 ? 40.067 6.553 -49.396 1.00 86.00 397 ASP A O 1
ATOM 2838 N N . SER A 1 398 ? 41.757 7.645 -50.400 1.00 79.56 398 SER A N 1
ATOM 2839 C CA . SER A 1 398 ? 41.241 9.001 -50.160 1.00 79.56 398 SER A CA 1
ATOM 2840 C C . SER A 1 398 ? 40.222 9.446 -51.216 1.00 79.56 398 SER A C 1
ATOM 2842 O O . SER A 1 398 ? 39.704 10.560 -51.137 1.00 79.56 398 SER A O 1
ATOM 2844 N N . GLY A 1 399 ? 39.958 8.611 -52.226 1.00 79.06 399 GLY A N 1
ATOM 2845 C CA . GLY A 1 399 ? 39.178 8.955 -53.410 1.00 79.06 399 GLY A CA 1
ATOM 2846 C C . GLY A 1 399 ? 39.983 9.691 -54.487 1.00 79.06 399 GLY A C 1
ATOM 2847 O O . GLY A 1 399 ? 39.498 9.814 -55.611 1.00 79.06 399 GLY A O 1
ATOM 2848 N N . ASP A 1 400 ? 41.210 10.139 -54.190 1.00 80.88 400 ASP A N 1
ATOM 2849 C CA . ASP A 1 400 ? 42.137 10.700 -55.175 1.00 80.88 400 ASP A CA 1
ATOM 2850 C C . ASP A 1 400 ? 43.158 9.643 -55.610 1.00 80.88 400 ASP A C 1
ATOM 2852 O O . ASP A 1 400 ? 44.108 9.310 -54.902 1.00 80.88 400 ASP A O 1
ATOM 2856 N N . ARG A 1 401 ? 42.979 9.136 -56.831 1.00 76.00 401 ARG A N 1
ATOM 2857 C CA . ARG A 1 401 ? 43.826 8.086 -57.416 1.00 76.00 401 ARG A CA 1
ATOM 2858 C C . ARG A 1 401 ? 45.249 8.557 -57.734 1.00 76.00 401 ARG A C 1
ATOM 2860 O O . ARG A 1 401 ? 46.096 7.728 -58.065 1.00 76.00 401 ARG A O 1
ATOM 2867 N N . CYS A 1 402 ? 45.497 9.862 -57.674 1.00 79.88 402 CYS A N 1
ATOM 2868 C CA . CYS A 1 402 ? 46.777 10.490 -57.970 1.00 79.88 402 CYS A CA 1
ATOM 2869 C C . CYS A 1 402 ? 47.630 10.733 -56.733 1.00 79.88 402 CYS A C 1
ATOM 2871 O O . CYS A 1 402 ? 48.750 11.233 -56.851 1.00 79.88 402 CYS A O 1
ATOM 2873 N N . VAL A 1 403 ? 47.135 10.353 -55.558 1.00 81.12 403 VAL A N 1
ATOM 2874 C CA . VAL A 1 403 ? 47.818 10.534 -54.286 1.00 81.12 403 VAL A CA 1
ATOM 2875 C C . VAL A 1 403 ? 47.789 9.215 -53.522 1.00 81.12 403 VAL A C 1
ATOM 2877 O O . VAL A 1 403 ? 46.728 8.645 -53.290 1.00 81.12 403 VAL A O 1
ATOM 2880 N N . ALA A 1 404 ? 48.956 8.717 -53.105 1.00 81.56 404 ALA A N 1
ATOM 2881 C CA . ALA A 1 404 ? 48.990 7.589 -52.177 1.00 81.56 404 ALA A CA 1
ATOM 2882 C C . ALA A 1 404 ? 48.498 8.071 -50.807 1.00 81.56 404 ALA A C 1
ATOM 2884 O O . ALA A 1 404 ? 49.033 9.051 -50.291 1.00 81.56 404 ALA A O 1
ATOM 2885 N N . ALA A 1 405 ? 47.494 7.418 -50.223 1.00 87.12 405 ALA A N 1
ATOM 2886 C CA . ALA A 1 405 ? 46.916 7.820 -48.945 1.00 87.12 405 ALA A CA 1
ATOM 2887 C C . ALA A 1 405 ? 47.165 6.775 -47.855 1.00 87.12 405 ALA A C 1
ATOM 2889 O O . ALA A 1 405 ? 47.166 5.565 -48.099 1.00 87.12 405 ALA A O 1
ATOM 2890 N N . PHE A 1 406 ? 47.379 7.273 -46.639 1.00 90.69 406 PHE A N 1
ATOM 2891 C CA . PHE A 1 406 ? 47.640 6.451 -45.467 1.00 90.69 406 PHE A CA 1
ATOM 2892 C C . PHE A 1 406 ? 46.848 6.959 -44.270 1.00 90.69 406 PHE A C 1
ATOM 2894 O O . PHE A 1 406 ? 46.565 8.157 -44.136 1.00 90.69 406 PHE A O 1
ATOM 2901 N N . CYS A 1 407 ? 46.504 6.032 -43.386 1.00 92.94 407 CYS A N 1
ATOM 2902 C CA . CYS A 1 407 ? 45.852 6.357 -42.134 1.00 92.94 407 CYS A CA 1
ATOM 2903 C C . CYS A 1 407 ? 46.794 7.162 -41.235 1.00 92.94 407 CYS A C 1
ATOM 2905 O O . CYS A 1 407 ? 47.960 6.802 -41.070 1.00 92.94 407 CYS A O 1
ATOM 2907 N N . ALA A 1 408 ? 46.274 8.244 -40.662 1.00 92.38 408 ALA A N 1
ATOM 2908 C CA . ALA A 1 408 ? 46.928 9.036 -39.630 1.00 92.38 408 ALA A CA 1
ATOM 2909 C C . ALA A 1 408 ? 45.882 9.447 -38.588 1.00 92.38 408 ALA A C 1
ATOM 2911 O O . ALA A 1 408 ? 44.894 10.105 -38.926 1.00 92.38 408 ALA A O 1
ATOM 2912 N N . ASN A 1 409 ? 46.059 9.031 -37.331 1.00 89.31 409 ASN A N 1
ATOM 2913 C CA . ASN A 1 409 ? 45.085 9.228 -36.246 1.00 89.31 409 ASN A CA 1
ATOM 2914 C C . ASN A 1 409 ? 43.655 8.789 -36.631 1.00 89.31 409 ASN A C 1
ATOM 2916 O O . ASN A 1 409 ? 42.657 9.420 -36.277 1.00 89.31 409 ASN A O 1
ATOM 2920 N N . GLY A 1 410 ? 43.558 7.706 -37.407 1.00 89.25 410 GLY A N 1
ATOM 2921 C CA . GLY A 1 410 ? 42.299 7.149 -37.893 1.00 89.25 410 GLY A CA 1
ATOM 2922 C C . GLY A 1 410 ? 41.560 7.994 -38.936 1.00 89.25 410 GLY A C 1
ATOM 2923 O O . GLY A 1 410 ? 40.374 7.776 -39.159 1.00 89.25 410 GLY A O 1
ATOM 2924 N N . ALA A 1 411 ? 42.210 8.967 -39.565 1.00 91.12 411 ALA A N 1
ATOM 2925 C CA . ALA A 1 411 ? 41.710 9.591 -40.783 1.00 91.12 411 ALA A CA 1
ATOM 2926 C C . ALA A 1 411 ? 42.544 9.114 -41.973 1.00 91.12 411 ALA A C 1
ATOM 2928 O O . ALA A 1 411 ? 43.764 8.988 -41.861 1.00 91.12 411 ALA A O 1
ATOM 2929 N N . CYS A 1 412 ? 41.905 8.876 -43.119 1.00 90.19 412 CYS A N 1
ATOM 2930 C CA . CYS A 1 412 ? 42.637 8.640 -44.357 1.00 90.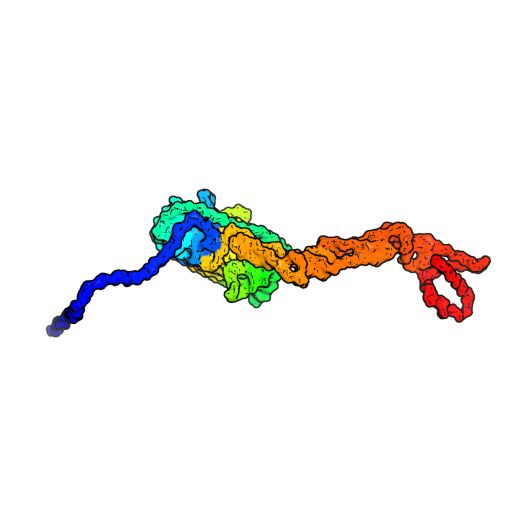19 412 CYS A CA 1
ATOM 2931 C C . CYS A 1 412 ? 43.191 9.975 -44.859 1.00 90.19 412 CYS A C 1
ATOM 2933 O O . CYS A 1 412 ? 42.437 10.837 -45.314 1.00 90.19 412 CYS A O 1
ATOM 2935 N N . THR A 1 413 ? 44.500 10.173 -44.729 1.00 86.94 413 THR A N 1
ATOM 2936 C CA . THR A 1 413 ? 45.162 11.411 -45.151 1.00 86.94 413 THR A CA 1
ATOM 2937 C C . THR A 1 413 ? 45.857 11.199 -46.490 1.00 86.94 413 THR A C 1
ATOM 2939 O O . THR A 1 413 ? 46.602 10.234 -46.670 1.00 86.94 413 THR A O 1
ATOM 2942 N N . GLY A 1 414 ? 45.579 12.083 -47.453 1.00 73.25 414 GLY A N 1
ATOM 2943 C CA . GLY A 1 414 ? 46.257 12.088 -48.748 1.00 73.25 414 GLY A CA 1
ATOM 2944 C C . GLY A 1 414 ? 47.741 12.396 -48.560 1.00 73.25 414 GLY A C 1
ATOM 2945 O O . GLY A 1 414 ? 48.092 13.409 -47.957 1.00 73.25 414 GLY A O 1
ATOM 2946 N N . GLY A 1 415 ? 48.598 11.493 -49.024 1.00 73.00 415 GLY A N 1
ATOM 2947 C CA . GLY A 1 415 ? 50.048 11.584 -48.923 1.00 73.00 415 GLY A CA 1
ATOM 2948 C C . GLY A 1 415 ? 50.700 12.200 -50.160 1.00 73.00 415 GLY A C 1
ATOM 2949 O O . GLY A 1 415 ? 50.263 13.221 -50.689 1.00 73.00 415 GLY A O 1
ATOM 2950 N N . THR A 1 416 ? 51.812 11.609 -50.597 1.00 67.75 416 THR A N 1
ATOM 2951 C CA . THR A 1 416 ? 52.615 12.145 -51.700 1.00 67.75 416 THR A CA 1
ATOM 2952 C C . THR A 1 416 ? 51.944 11.904 -53.055 1.00 67.75 416 THR A C 1
ATOM 2954 O O . THR A 1 416 ? 51.440 10.798 -53.289 1.00 67.75 416 THR A O 1
ATOM 2957 N N . PRO A 1 417 ? 51.975 12.890 -53.974 1.00 74.06 417 PRO A N 1
ATOM 2958 C CA . PRO A 1 417 ? 51.534 12.688 -55.347 1.00 74.06 417 PRO A CA 1
ATOM 2959 C C . PRO A 1 417 ? 52.249 11.491 -55.969 1.00 74.06 417 PRO A C 1
ATOM 2961 O O . PRO A 1 417 ? 53.468 11.345 -55.835 1.00 74.06 417 PRO A O 1
ATOM 2964 N N . VAL A 1 418 ? 51.492 10.639 -56.652 1.00 70.81 418 VAL A N 1
ATOM 2965 C CA . VAL A 1 418 ? 52.041 9.533 -57.429 1.00 70.81 418 VAL A CA 1
ATOM 2966 C C . VAL A 1 418 ? 52.922 10.134 -58.521 1.00 70.81 418 VAL A C 1
ATOM 2968 O O . VAL A 1 418 ? 52.465 10.918 -59.354 1.00 70.81 418 VAL A O 1
ATOM 2971 N N . THR A 1 419 ? 54.206 9.784 -58.523 1.00 71.25 419 THR A N 1
ATOM 2972 C CA . THR A 1 419 ? 55.147 10.242 -59.543 1.00 71.25 419 THR A CA 1
ATOM 2973 C C . THR A 1 419 ? 54.892 9.499 -60.848 1.00 71.25 419 THR A C 1
ATOM 2975 O O . THR A 1 419 ? 55.244 8.332 -61.016 1.00 71.25 419 THR A O 1
ATOM 2978 N N . CYS A 1 420 ? 54.278 10.182 -61.810 1.00 68.88 420 CYS A N 1
ATOM 2979 C CA . CYS A 1 420 ? 54.172 9.669 -63.167 1.00 68.88 420 CYS A CA 1
ATOM 2980 C C . CYS A 1 420 ? 55.511 9.877 -63.887 1.00 68.88 420 CYS A C 1
ATOM 2982 O O . CYS A 1 420 ? 55.992 11.003 -64.012 1.00 68.88 420 CYS A O 1
ATOM 2984 N N . THR A 1 421 ? 56.136 8.795 -64.353 1.00 74.25 421 THR A N 1
ATOM 2985 C CA . THR A 1 421 ? 57.347 8.906 -65.180 1.00 74.25 421 THR A CA 1
ATOM 2986 C C . THR A 1 421 ? 56.925 9.154 -66.623 1.00 74.25 421 THR A C 1
ATOM 2988 O O . THR A 1 421 ? 56.080 8.427 -67.143 1.00 74.25 421 THR A O 1
ATOM 2991 N N . SER A 1 422 ? 57.477 10.193 -67.257 1.00 68.69 422 SER A N 1
ATOM 2992 C CA . SER A 1 422 ? 57.166 10.495 -68.656 1.00 68.69 422 SER A CA 1
ATOM 2993 C C . SER A 1 422 ? 57.657 9.368 -69.582 1.00 68.69 422 SER A C 1
ATOM 2995 O O . SER A 1 422 ? 58.805 8.938 -69.422 1.00 68.69 422 SER A O 1
ATOM 2997 N N . PRO A 1 423 ? 56.847 8.900 -70.553 1.00 68.56 423 PRO A N 1
ATOM 2998 C CA . PRO A 1 423 ? 57.255 7.861 -71.501 1.00 68.56 423 PRO A CA 1
ATOM 2999 C C . PRO A 1 423 ? 58.336 8.311 -72.501 1.00 68.56 423 PRO A C 1
ATOM 3001 O O . PRO A 1 423 ? 58.965 7.463 -73.135 1.00 68.56 423 PRO A O 1
ATOM 3004 N N . GLY A 1 424 ? 58.588 9.620 -72.656 1.00 71.88 424 GLY A N 1
ATOM 3005 C CA . GLY A 1 424 ? 59.531 10.131 -73.654 1.00 71.88 424 GLY A CA 1
ATOM 3006 C C . GLY A 1 424 ? 59.898 11.621 -73.523 1.00 71.88 424 GLY A C 1
ATOM 3007 O O . GLY A 1 424 ? 59.305 12.356 -72.738 1.00 71.88 424 GLY A O 1
ATOM 3008 N N . PRO A 1 425 ? 60.877 12.110 -74.314 1.00 65.38 425 PRO A N 1
ATOM 3009 C CA . PRO A 1 425 ? 61.487 13.441 -74.161 1.00 65.38 425 PRO A CA 1
ATOM 3010 C C . PRO A 1 425 ? 60.580 14.629 -74.533 1.00 65.38 425 PRO A C 1
ATOM 3012 O O . PRO A 1 425 ? 60.985 15.778 -74.361 1.00 65.38 425 PRO A O 1
ATOM 3015 N N . CYS A 1 426 ? 59.378 14.380 -75.058 1.00 60.59 426 CYS A N 1
ATOM 3016 C CA . CYS A 1 426 ? 58.410 15.417 -75.436 1.00 60.59 426 CYS A CA 1
ATOM 3017 C C . CYS A 1 426 ? 56.996 15.146 -74.893 1.00 60.59 426 CYS A C 1
ATOM 3019 O O . CYS A 1 426 ? 56.034 15.711 -75.406 1.00 60.59 426 CYS A O 1
ATOM 3021 N N . GLU A 1 427 ? 56.865 14.295 -73.873 1.00 64.88 427 GLU A N 1
ATOM 3022 C CA . GLU A 1 427 ? 55.581 13.952 -73.252 1.00 64.88 427 GLU A CA 1
ATOM 3023 C C . GLU A 1 427 ? 55.551 14.407 -71.785 1.00 64.88 427 GLU A C 1
ATOM 3025 O O . GLU A 1 427 ? 56.569 14.387 -71.088 1.00 64.88 427 GLU A O 1
ATOM 3030 N N . THR A 1 428 ? 54.380 14.827 -71.302 1.00 59.31 428 THR A N 1
ATOM 3031 C CA . THR A 1 428 ? 54.139 15.165 -69.892 1.00 59.31 428 THR A CA 1
ATOM 3032 C C . THR A 1 428 ? 53.135 14.182 -69.312 1.00 59.31 428 THR A C 1
ATOM 3034 O O . THR A 1 428 ? 51.988 14.155 -69.749 1.00 59.31 428 THR A O 1
ATOM 3037 N N . ALA A 1 429 ? 53.544 13.390 -68.321 1.00 65.38 429 ALA A N 1
ATOM 3038 C CA . ALA A 1 429 ? 52.637 12.477 -67.640 1.00 65.38 429 ALA A CA 1
ATOM 3039 C C . ALA A 1 429 ? 51.937 13.214 -66.487 1.00 65.38 429 ALA A C 1
ATOM 3041 O O . ALA A 1 429 ? 52.575 13.588 -65.503 1.00 65.38 429 ALA A O 1
ATOM 3042 N N . VAL A 1 430 ? 50.632 13.445 -66.632 1.00 73.88 430 VAL A N 1
ATOM 3043 C CA . VAL A 1 430 ? 49.769 14.029 -65.599 1.00 73.88 430 VAL A CA 1
ATOM 3044 C C . VAL A 1 430 ? 48.810 12.945 -65.132 1.00 73.88 430 VAL A C 1
ATOM 3046 O O . VAL A 1 430 ? 48.213 12.251 -65.952 1.00 73.88 430 VAL A O 1
ATOM 3049 N N . CYS A 1 431 ? 48.673 12.782 -63.821 1.00 73.31 431 CYS A N 1
ATOM 3050 C CA . CYS A 1 431 ? 47.686 11.862 -63.285 1.00 73.31 431 CYS A CA 1
ATOM 3051 C C . CYS A 1 431 ? 46.280 12.477 -63.377 1.00 73.31 431 CYS A C 1
ATOM 3053 O O . CYS A 1 431 ? 46.066 13.600 -62.920 1.00 73.31 431 CYS A O 1
ATOM 3055 N N . ASP A 1 432 ? 45.338 11.738 -63.968 1.00 76.75 432 ASP A N 1
ATOM 3056 C CA . ASP A 1 432 ? 43.924 12.111 -64.046 1.00 76.75 432 ASP A CA 1
ATOM 3057 C C . ASP A 1 432 ? 43.117 11.339 -62.979 1.00 76.75 432 ASP A C 1
ATOM 3059 O O . ASP A 1 432 ? 42.974 10.114 -63.087 1.00 76.75 432 ASP A O 1
ATOM 3063 N N . PRO A 1 433 ? 42.569 12.020 -61.955 1.00 69.25 433 PRO A N 1
ATOM 3064 C CA . PRO A 1 433 ? 41.837 11.369 -60.870 1.00 69.25 433 PRO A CA 1
ATOM 3065 C C . PRO A 1 433 ? 40.464 10.820 -61.301 1.00 69.25 433 PRO A C 1
ATOM 3067 O O . PRO A 1 433 ? 39.851 10.061 -60.553 1.00 69.25 433 PRO A O 1
ATOM 3070 N N . THR A 1 434 ? 39.970 11.164 -62.498 1.00 68.31 434 THR A N 1
ATOM 3071 C CA . THR A 1 434 ? 38.614 10.824 -62.967 1.00 68.31 434 THR A CA 1
ATOM 3072 C C . THR A 1 434 ? 38.524 9.516 -63.762 1.00 68.31 434 THR A C 1
ATOM 3074 O O . THR A 1 434 ? 37.423 9.035 -64.050 1.00 68.31 434 THR A O 1
ATOM 3077 N N . VAL A 1 435 ? 39.660 8.894 -64.100 1.00 65.56 435 VAL A N 1
ATOM 3078 C CA . VAL A 1 435 ? 39.702 7.699 -64.957 1.00 65.56 435 VAL A CA 1
ATOM 3079 C C . VAL A 1 435 ? 39.751 6.411 -64.119 1.00 65.56 435 VAL A C 1
ATOM 3081 O O . VAL A 1 435 ? 40.767 6.060 -63.517 1.00 65.56 435 VAL A O 1
ATOM 3084 N N . GLU A 1 436 ? 38.654 5.643 -64.107 1.00 57.38 436 GLU A N 1
ATOM 3085 C CA . GLU A 1 436 ? 38.634 4.278 -63.557 1.00 57.38 436 GLU A CA 1
ATOM 3086 C C . GLU A 1 436 ? 39.500 3.318 -64.397 1.00 57.38 436 GLU A C 1
ATOM 3088 O O . GLU A 1 436 ? 39.339 3.225 -65.619 1.00 57.38 436 GLU A O 1
ATOM 3093 N N . ARG A 1 437 ? 40.341 2.497 -63.743 1.00 54.03 437 ARG A N 1
ATOM 3094 C CA . ARG A 1 437 ? 41.169 1.457 -64.404 1.00 54.03 437 ARG A CA 1
ATOM 3095 C C . ARG A 1 437 ? 40.360 0.492 -65.295 1.00 54.03 437 ARG A C 1
ATOM 3097 O O . ARG A 1 437 ? 40.909 -0.077 -66.233 1.00 54.03 437 ARG A O 1
ATOM 3104 N N . SER A 1 438 ? 39.066 0.307 -65.029 1.00 44.31 438 SER A N 1
ATOM 3105 C CA . SER A 1 438 ? 38.153 -0.595 -65.749 1.00 44.31 438 SER A CA 1
ATOM 3106 C C . SER A 1 438 ? 37.651 -0.054 -67.100 1.00 44.31 438 SER A C 1
ATOM 3108 O O . SER A 1 438 ? 37.194 -0.840 -67.931 1.00 44.31 438 SER A O 1
ATOM 3110 N N . ARG A 1 439 ? 37.761 1.256 -67.377 1.00 46.28 439 ARG A N 1
ATOM 3111 C CA . ARG A 1 439 ? 37.271 1.872 -68.632 1.00 46.28 439 ARG A CA 1
ATOM 3112 C C . ARG A 1 439 ? 38.308 1.968 -69.755 1.00 46.28 439 ARG A C 1
ATOM 3114 O O . ARG A 1 439 ? 37.988 2.421 -70.850 1.00 46.28 439 ARG A O 1
ATOM 3121 N N . LEU A 1 440 ? 39.510 1.436 -69.548 1.00 46.66 440 LEU A N 1
ATOM 3122 C CA . LEU A 1 440 ? 40.620 1.489 -70.510 1.00 46.66 440 LEU A CA 1
ATOM 3123 C C . LEU A 1 440 ? 40.450 0.644 -71.788 1.00 46.66 440 LEU A C 1
ATOM 3125 O O . LEU A 1 440 ? 41.346 0.625 -72.626 1.00 46.66 440 LEU A O 1
ATOM 3129 N N . ARG A 1 441 ? 39.319 -0.049 -71.996 1.00 41.22 441 ARG A N 1
ATOM 3130 C CA . ARG A 1 441 ? 39.121 -0.907 -73.185 1.00 41.22 441 ARG A CA 1
ATOM 3131 C C . ARG A 1 441 ? 38.206 -0.379 -74.288 1.00 41.22 441 ARG A C 1
ATOM 3133 O O . ARG A 1 441 ? 38.054 -1.074 -75.291 1.00 41.22 441 ARG A O 1
ATOM 3140 N N . ARG A 1 442 ? 37.618 0.816 -74.190 1.00 38.38 442 ARG A N 1
ATOM 3141 C CA . ARG A 1 442 ? 36.787 1.355 -75.288 1.00 38.38 442 ARG A CA 1
ATOM 3142 C C . ARG A 1 442 ? 36.938 2.858 -75.489 1.00 38.38 442 ARG A C 1
ATOM 3144 O O . ARG A 1 442 ? 35.975 3.591 -75.335 1.00 38.38 442 ARG A O 1
ATOM 3151 N N . GLN A 1 443 ? 38.114 3.296 -75.925 1.00 39.97 443 GLN A N 1
ATOM 3152 C CA . GLN A 1 443 ? 38.235 4.475 -76.790 1.00 39.97 443 GLN A CA 1
ATOM 3153 C C . GLN A 1 443 ? 39.610 4.480 -77.471 1.00 39.97 443 GLN A C 1
ATOM 3155 O O . GLN A 1 443 ? 40.500 5.249 -77.144 1.00 39.97 443 GLN A O 1
ATOM 3160 N N . LEU A 1 444 ? 39.792 3.582 -78.442 1.00 44.66 444 LEU A N 1
ATOM 3161 C CA . LEU A 1 444 ? 40.870 3.701 -79.424 1.00 44.66 444 LEU A CA 1
ATOM 3162 C C . LEU A 1 444 ? 40.260 4.208 -80.729 1.00 44.66 444 LEU A C 1
ATOM 3164 O O . LEU A 1 444 ? 39.667 3.447 -81.493 1.00 44.66 444 LEU A O 1
ATOM 3168 N N . GLY A 1 445 ? 40.376 5.518 -80.948 1.00 37.34 445 GLY A N 1
ATOM 3169 C CA . GLY A 1 445 ? 39.834 6.208 -82.114 1.00 37.34 445 GLY A CA 1
ATOM 3170 C C . GLY A 1 445 ? 40.478 7.575 -82.351 1.00 37.34 445 GLY A C 1
ATOM 3171 O O . GLY A 1 445 ? 39.824 8.587 -82.163 1.00 37.34 445 GLY A O 1
ATOM 3172 N N . ARG A 1 446 ? 41.732 7.553 -82.833 1.00 44.16 446 ARG A N 1
ATOM 3173 C CA . ARG A 1 446 ? 42.534 8.651 -83.427 1.00 44.16 446 ARG A CA 1
ATOM 3174 C C . ARG A 1 446 ? 42.919 9.839 -82.527 1.00 44.16 446 ARG A C 1
ATOM 3176 O O . ARG A 1 446 ? 42.234 10.849 -82.469 1.00 44.16 446 ARG A O 1
ATOM 3183 N N . GLY A 1 447 ? 44.141 9.742 -82.007 1.00 37.88 447 GLY A N 1
ATOM 3184 C CA . GLY A 1 447 ? 44.894 10.790 -81.313 1.00 37.88 447 GLY A CA 1
ATOM 3185 C C . GLY A 1 447 ? 45.610 10.130 -80.145 1.00 37.88 447 GLY A C 1
ATOM 3186 O O . GLY A 1 447 ? 44.937 9.607 -79.271 1.00 37.88 447 GLY A O 1
ATOM 3187 N N . ARG A 1 448 ? 46.935 9.981 -80.222 1.00 49.72 448 ARG A N 1
ATOM 3188 C CA . ARG A 1 448 ? 47.720 9.138 -79.307 1.00 49.72 448 ARG A CA 1
ATOM 3189 C C . ARG A 1 448 ? 47.706 9.723 -77.896 1.00 49.72 448 ARG A C 1
ATOM 3191 O O . ARG A 1 448 ? 48.313 10.764 -77.709 1.00 49.72 448 ARG A O 1
ATOM 3198 N N . ASP A 1 449 ? 47.114 8.994 -76.960 1.00 38.97 449 ASP A N 1
ATOM 3199 C CA . ASP A 1 449 ? 47.476 9.022 -75.545 1.00 38.97 449 ASP A CA 1
ATOM 3200 C C . ASP A 1 449 ? 47.670 7.567 -75.107 1.00 38.97 449 ASP A C 1
ATOM 3202 O O . ASP A 1 449 ? 46.758 6.739 -75.198 1.00 38.97 449 ASP A O 1
ATOM 3206 N N . GLU A 1 450 ? 48.899 7.228 -74.723 1.00 40.97 450 GLU A N 1
ATOM 3207 C CA . GLU A 1 450 ? 49.289 5.894 -74.274 1.00 40.97 450 GLU A CA 1
ATOM 3208 C C . GLU A 1 450 ? 49.281 5.878 -72.738 1.00 40.97 450 GLU A C 1
ATOM 3210 O O . GLU A 1 450 ? 50.126 6.489 -72.086 1.00 40.97 450 GLU A O 1
ATOM 3215 N N . LEU A 1 451 ? 48.287 5.211 -72.138 1.00 40.12 451 LEU A N 1
ATOM 3216 C CA . LEU A 1 451 ? 48.193 5.057 -70.683 1.00 40.12 451 LEU A CA 1
ATOM 3217 C C . LEU A 1 451 ? 49.052 3.873 -70.220 1.00 40.12 451 LEU A C 1
ATOM 3219 O O . LEU A 1 451 ? 48.697 2.708 -70.418 1.00 40.12 451 LEU A O 1
ATOM 3223 N N . ILE A 1 452 ? 50.168 4.183 -69.560 1.00 42.91 452 ILE A N 1
ATOM 3224 C CA . ILE A 1 452 ? 51.037 3.204 -68.903 1.00 42.91 452 ILE A CA 1
ATOM 3225 C C . ILE A 1 452 ? 50.361 2.700 -67.622 1.00 42.91 452 ILE A C 1
ATOM 3227 O O . ILE A 1 452 ? 50.094 3.456 -66.688 1.0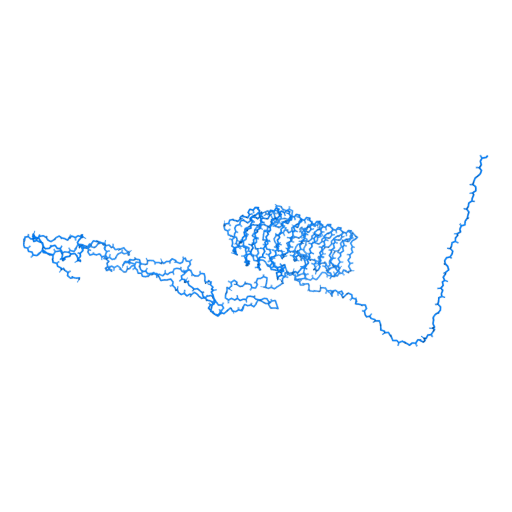0 42.91 452 ILE A O 1
ATOM 3231 N N . THR A 1 453 ? 50.119 1.392 -67.548 1.00 36.34 453 THR A N 1
ATOM 3232 C CA . THR A 1 453 ? 49.726 0.716 -66.308 1.00 36.34 453 THR A CA 1
ATOM 3233 C C . THR A 1 453 ? 50.938 0.567 -65.391 1.00 36.34 453 THR A C 1
ATOM 3235 O O . THR A 1 453 ? 51.842 -0.207 -65.693 1.00 36.34 453 THR A O 1
ATOM 3238 N N . SER A 1 454 ? 50.939 1.257 -64.253 1.00 35.16 454 SER A N 1
ATOM 3239 C CA . SER A 1 454 ? 51.841 0.958 -63.135 1.00 35.16 454 SER A CA 1
ATOM 3240 C C . SER A 1 454 ? 51.176 -0.065 -62.196 1.00 35.16 454 SER A C 1
ATOM 3242 O O . SER A 1 454 ? 50.027 0.118 -61.769 1.00 35.16 454 SER A O 1
ATOM 3244 N N . SER A 1 455 ? 51.851 -1.192 -61.952 1.00 29.58 455 SER A N 1
ATOM 3245 C CA . SER A 1 455 ? 51.465 -2.211 -60.966 1.00 29.58 455 SER A CA 1
ATOM 3246 C C . SER A 1 455 ? 51.656 -1.690 -59.540 1.00 29.58 455 SER A C 1
ATOM 3248 O O . SER A 1 455 ? 52.535 -0.865 -59.313 1.00 29.58 455 SER A O 1
ATOM 3250 N N . ALA A 1 456 ? 50.799 -2.175 -58.635 1.00 32.97 456 ALA A N 1
ATOM 3251 C CA . ALA A 1 456 ? 50.738 -1.821 -57.216 1.00 32.97 456 ALA A CA 1
ATOM 3252 C C . ALA A 1 456 ? 52.065 -1.993 -56.467 1.00 32.97 456 ALA A C 1
ATOM 3254 O O . ALA A 1 456 ? 52.835 -2.906 -56.851 1.00 32.97 456 ALA A O 1
#

Sequence (456 aa):
MSERRRGVWPFVVLGLFVACGPERDESATTNASPLVASARTALVTTPEISQFAVYASNSVALMDRVVVAGGHVGVKLSAGGPFLVNGYQAALAADSRVDTSRDLLAERVLLKDRATVGDVEATHITNQFGVFAQQYPLPPMPAFPEAAAAIPGSTPRTVPSGQTQTLAAGAYAAVTVNGTLNLGGGTYDFASLMLGNDARLQALASSTVRIAGRLATGDRARIVPSGISLTAKDMRLEVHGQNGASGALNATPRAAVLGNDTVVRALVLVPNGTLQTGHRTNATGALFARDVLVNLDARVTFEDGFSSGTCDSCDDNNPCTTDACSSGSCEHTPVSNGTACNDDNPCTLTDTCQGGTCVGGDPVICAPLDPCRVAGTCDPSTGTCSNPPAPDGQPCDSGDRCVAAFCANGACTGGTPVTCTSPGPCETAVCDPTVERSRLRRQLGRGRDELITSSA

Radius of gyration: 40.84 Å; Cα contacts (8 Å, |Δi|>4): 1240; chains: 1; bounding box: 148×65×118 Å